Protein AF-A0A286IK69-F1 (afdb_monomer_lite)

Sequence (504 aa):
MKKLIFFGAFVIASMLSTHINAQSQYECRDILTNAFGDYSTKKPVNLTRLGTSPQFGEILDFSSEGAYKHLKKVYSGNSRRSRVEMDRLLKLLGYSGFKDPSFTASKIVPEVLPKGTLGWMGAYTRNHQYRWSVLAREFRTFKILAKDGPCYLYIMRKCGNALYIPQKPGEFDCPPCPDCPRPSSFIANRDPYCPACEVCPPPCKVTTINISGEGKIASGDMIQKSSEMPLIAMYGGEKVCIGTYSVPVKATYEYTATGSAKYSQTIDVCDNGAGVLPNMDIKLPVNLGFNVSESQMSVGESGAMILNVANAKRFKRLKKQYGSCPADMTTTTEMQELVAAQSDEMSTSTTAPAGASGGGDGECKKQTLMFNGSKTVNDVNTKTFTNNVSVIGVYKKMGKLVVGESADKYLCLGTYSVPGKASMVYNLKGQSTLSQVLEICDKTGNATPERNIDIPVDLNLDIDNQKMTVGDGGKVYIPLTMKQYKSLGKKFSRCCSDGSKGCF

Secondary structure (DSSP, 8-state):
------------------------HHHHHHHHHHHH-SPP-SPPEEES---SS-SS------SHHHHHHHHHHHHHH-GGGHHHHHHHHHHHTT-SSTT-TT-SGGGEEEEEEPTT-EEEEE-GGGTT-EEEEEESS-EEEEEEE-SSSS-EEEEETTT--EEE-PPPTT---PPPPP----STT-SSSS-TT-TTS--PPPPEEEEEEEEEEEEEEEEEEEEEEEEEEEEEEEETTEEEEEEEEEEEEEEEEEEEEEEEEEEEEEEEEE--SS-PPPPEEEE---EEEEEEEEEEEEESBTTBEEEE---HHHHHHHHHHSPPPPTT-----PPPPP-PPP---------PPP---------EEEEEEEEEEEEEEEEEEEEEEEEEEEEEEEEE--SPPPTT--SEEEEEEEEEEEEEEEEEEEEEEEEEEEEEEEEEEPTT------EEEEPPEEEEEE----EEEESTTSEEEEE--HHHHHHHTTTSEEE-TTS-S---

Radius of gyration: 52.63 Å; chains: 1; bounding box: 126×45×137 Å

pLDDT: mean 77.56, std 18.9, range [27.62, 96.5]

Structure (mmCIF, N/CA/C/O backbone):
data_AF-A0A286IK69-F1
#
_entry.id   AF-A0A286IK69-F1
#
loop_
_atom_site.group_PDB
_atom_site.id
_atom_site.type_symbol
_atom_site.label_atom_id
_atom_site.label_alt_id
_atom_site.label_comp_id
_atom_site.label_asym_id
_atom_site.label_entity_id
_atom_site.label_seq_id
_atom_site.pdbx_PDB_ins_code
_atom_site.Cartn_x
_atom_site.Cartn_y
_atom_site.Cartn_z
_atom_site.occupancy
_atom_site.B_iso_or_equiv
_atom_site.auth_seq_id
_atom_site.auth_comp_id
_atom_site.auth_asym_id
_atom_site.auth_atom_id
_atom_site.pdbx_PDB_model_num
ATOM 1 N N . MET A 1 1 ? 83.064 -8.385 2.325 1.00 38.00 1 MET A N 1
ATOM 2 C CA . MET A 1 1 ? 82.775 -8.914 0.974 1.00 38.00 1 MET A CA 1
ATOM 3 C C . MET A 1 1 ? 81.273 -8.867 0.732 1.00 38.00 1 MET A C 1
ATOM 5 O O . MET A 1 1 ? 80.536 -9.299 1.599 1.00 38.00 1 MET A O 1
ATOM 9 N N . LYS A 1 2 ? 80.892 -8.346 -0.442 1.00 38.00 2 LYS A N 1
ATOM 10 C CA . LYS A 1 2 ? 79.632 -8.508 -1.201 1.00 38.00 2 LYS A CA 1
ATOM 11 C C . LYS A 1 2 ? 78.289 -8.039 -0.599 1.00 38.00 2 LYS A C 1
ATOM 13 O O . LYS A 1 2 ? 77.681 -8.677 0.246 1.00 38.00 2 LYS A O 1
ATOM 18 N N . LYS A 1 3 ? 77.830 -6.929 -1.196 1.00 40.94 3 LYS A N 1
ATOM 19 C CA . LYS A 1 3 ? 76.459 -6.406 -1.299 1.00 40.94 3 LYS A CA 1
ATOM 20 C C . LYS A 1 3 ? 75.525 -7.400 -2.008 1.00 40.94 3 LYS A C 1
ATOM 22 O O . LYS A 1 3 ? 75.974 -8.065 -2.940 1.00 40.94 3 LYS A O 1
ATOM 27 N N . LEU A 1 4 ? 74.225 -7.344 -1.714 1.00 37.97 4 LEU A N 1
ATOM 28 C CA . LEU A 1 4 ? 73.190 -7.600 -2.719 1.00 37.97 4 LEU A CA 1
ATOM 29 C C . LEU A 1 4 ? 71.987 -6.675 -2.489 1.00 37.97 4 LEU A C 1
ATOM 31 O O . LEU A 1 4 ? 71.356 -6.685 -1.438 1.00 37.97 4 LEU A O 1
ATOM 35 N N . ILE A 1 5 ? 71.753 -5.838 -3.495 1.00 40.59 5 ILE A N 1
ATOM 36 C CA . ILE A 1 5 ? 70.668 -4.872 -3.656 1.00 40.59 5 ILE A CA 1
ATOM 37 C C . ILE A 1 5 ? 69.726 -5.506 -4.681 1.00 40.59 5 ILE A C 1
ATOM 39 O O . ILE A 1 5 ? 70.183 -5.849 -5.771 1.00 40.59 5 ILE A O 1
ATOM 43 N N . PHE A 1 6 ? 68.444 -5.670 -4.357 1.00 35.06 6 PHE A N 1
ATOM 44 C CA . PHE A 1 6 ? 67.426 -6.069 -5.331 1.00 35.06 6 PHE A CA 1
ATOM 45 C C . PHE A 1 6 ? 66.781 -4.813 -5.932 1.00 35.06 6 PHE A C 1
ATOM 47 O O . PHE A 1 6 ? 66.072 -4.076 -5.252 1.00 35.06 6 PHE A O 1
ATOM 54 N N . PHE A 1 7 ? 67.066 -4.574 -7.213 1.00 36.06 7 PHE A N 1
ATOM 55 C CA . PHE A 1 7 ? 66.366 -3.627 -8.080 1.00 36.06 7 PHE A CA 1
ATOM 56 C C . PHE A 1 7 ? 65.106 -4.310 -8.634 1.00 36.06 7 PHE A C 1
ATOM 58 O O . PHE A 1 7 ? 65.213 -5.296 -9.361 1.00 36.06 7 PHE A O 1
ATOM 65 N N . GLY A 1 8 ? 63.924 -3.783 -8.315 1.00 33.25 8 GLY A N 1
ATOM 66 C CA . GLY A 1 8 ? 62.674 -4.108 -9.004 1.00 33.25 8 GLY A CA 1
ATOM 67 C C . GLY A 1 8 ? 62.392 -3.055 -10.072 1.00 33.25 8 GLY A C 1
ATOM 68 O O . GLY A 1 8 ? 62.112 -1.906 -9.743 1.00 33.25 8 GLY A O 1
ATOM 69 N N . ALA A 1 9 ? 62.516 -3.435 -11.343 1.00 36.69 9 ALA A N 1
ATOM 70 C CA . ALA A 1 9 ? 62.254 -2.580 -12.493 1.00 36.69 9 ALA A CA 1
ATOM 71 C C . ALA A 1 9 ? 60.741 -2.401 -12.711 1.00 36.69 9 ALA A C 1
ATOM 73 O O . ALA A 1 9 ? 60.012 -3.373 -12.901 1.00 36.69 9 ALA A O 1
ATOM 74 N N . PHE A 1 10 ? 60.282 -1.149 -12.703 1.00 34.00 10 PHE A N 1
ATOM 75 C CA . PHE A 1 10 ? 58.918 -0.756 -13.050 1.00 34.00 10 PHE A CA 1
ATOM 76 C C . PHE A 1 10 ? 58.849 -0.546 -14.572 1.00 34.00 10 PHE A C 1
ATOM 78 O O . PHE A 1 10 ? 59.404 0.417 -15.101 1.00 34.00 10 PHE A O 1
ATOM 85 N N . VAL A 1 11 ? 58.222 -1.479 -15.290 1.00 36.75 11 VAL A N 1
ATOM 86 C CA . VAL A 1 11 ? 57.976 -1.376 -16.736 1.00 36.75 11 VAL A CA 1
ATOM 87 C C . VAL A 1 11 ? 56.723 -0.527 -16.945 1.00 36.75 11 VAL A C 1
ATOM 89 O O . VAL A 1 11 ? 55.605 -0.991 -16.736 1.00 36.75 11 VAL A O 1
ATOM 92 N N . ILE A 1 12 ? 56.910 0.731 -17.346 1.00 38.44 12 ILE A N 1
ATOM 93 C CA . ILE A 1 12 ? 55.830 1.601 -17.820 1.00 38.44 12 ILE A CA 1
ATOM 94 C C . ILE A 1 12 ? 55.504 1.175 -19.254 1.00 38.44 12 ILE A C 1
ATOM 96 O O . ILE A 1 12 ? 56.237 1.487 -20.190 1.00 38.44 12 ILE A O 1
ATOM 100 N N . ALA A 1 13 ? 54.410 0.432 -19.418 1.00 35.69 13 ALA A N 1
ATOM 101 C CA . ALA A 1 13 ? 53.803 0.175 -20.715 1.00 35.69 13 ALA A CA 1
ATOM 102 C C . ALA A 1 13 ? 53.101 1.455 -21.195 1.00 35.69 13 ALA A C 1
ATOM 104 O O . ALA A 1 13 ? 51.991 1.778 -20.774 1.00 35.69 13 ALA A O 1
ATOM 105 N N . SER A 1 14 ? 53.769 2.209 -22.062 1.00 34.22 14 SER A N 1
ATOM 106 C CA . SER A 1 14 ? 53.184 3.306 -22.825 1.00 34.22 14 SER A CA 1
ATOM 107 C C . SER A 1 14 ? 52.191 2.740 -23.845 1.00 34.22 14 SER A C 1
ATOM 109 O O . SER A 1 14 ? 52.575 2.179 -24.870 1.00 34.22 14 SER A O 1
ATOM 111 N N . MET A 1 15 ? 50.894 2.888 -23.567 1.00 32.28 15 MET A N 1
ATOM 112 C CA . MET A 1 15 ? 49.847 2.684 -24.566 1.00 32.28 15 MET A CA 1
ATOM 113 C C . MET A 1 15 ? 49.949 3.784 -25.628 1.00 32.28 15 MET A C 1
ATOM 115 O O . MET A 1 15 ? 49.552 4.926 -25.405 1.00 32.28 15 MET A O 1
ATOM 119 N N . LEU A 1 16 ? 50.506 3.436 -26.789 1.00 31.38 16 LEU A N 1
ATOM 120 C CA . LEU A 1 16 ? 50.340 4.202 -28.019 1.00 31.38 16 LEU A CA 1
ATOM 121 C C . LEU A 1 16 ? 48.905 3.987 -28.517 1.00 31.38 16 LEU A C 1
ATOM 123 O O . LEU A 1 16 ? 48.598 2.986 -29.166 1.00 31.38 16 LEU A O 1
ATOM 127 N N . SER A 1 17 ? 48.024 4.935 -28.215 1.00 31.34 17 SER A N 1
ATOM 128 C CA . SER A 1 17 ? 46.723 5.060 -28.869 1.00 31.34 17 SER A CA 1
ATOM 129 C C . SER A 1 17 ? 46.958 5.415 -30.337 1.00 31.34 17 SER A C 1
ATOM 131 O O . SER A 1 17 ? 47.197 6.571 -30.684 1.00 31.34 17 SER A O 1
ATOM 133 N N . THR A 1 18 ? 46.935 4.419 -31.221 1.00 31.09 18 THR A N 1
ATOM 134 C CA . THR A 1 18 ? 46.844 4.680 -32.658 1.00 31.09 18 THR A CA 1
ATOM 135 C C . THR A 1 18 ? 45.402 5.073 -32.959 1.00 31.09 18 THR A C 1
ATOM 137 O O . THR A 1 18 ? 44.501 4.240 -32.997 1.00 31.09 18 THR A O 1
ATOM 140 N N . HIS A 1 19 ? 45.168 6.374 -33.130 1.00 28.72 19 HIS A N 1
ATOM 141 C CA . HIS A 1 19 ? 43.939 6.868 -33.736 1.00 28.72 19 HIS A CA 1
ATOM 142 C C . HIS A 1 19 ? 43.904 6.381 -35.188 1.00 28.72 19 HIS A C 1
ATOM 144 O O . HIS A 1 19 ? 44.560 6.942 -36.065 1.00 28.72 19 HIS A O 1
ATOM 150 N N . ILE A 1 20 ? 43.168 5.300 -35.438 1.00 31.45 20 ILE A N 1
ATOM 151 C CA . ILE A 1 20 ? 42.750 4.926 -36.785 1.00 31.45 20 ILE A CA 1
ATOM 152 C C . ILE A 1 20 ? 41.642 5.913 -37.153 1.00 31.45 20 ILE A C 1
ATOM 154 O O . ILE A 1 20 ? 40.482 5.714 -36.804 1.00 31.45 20 ILE A O 1
ATOM 158 N N . ASN A 1 21 ? 42.005 7.015 -37.810 1.00 35.38 21 ASN A N 1
ATOM 159 C CA . ASN A 1 21 ? 41.025 7.863 -38.480 1.00 35.38 21 ASN A CA 1
ATOM 160 C C . ASN A 1 21 ? 40.497 7.078 -39.682 1.00 35.38 21 ASN A C 1
ATOM 162 O O . ASN A 1 21 ? 41.103 7.089 -40.752 1.00 35.38 21 ASN A O 1
ATOM 166 N N . ALA A 1 22 ? 39.389 6.365 -39.494 1.00 36.19 22 ALA A N 1
ATOM 167 C CA . ALA A 1 22 ? 38.576 5.917 -40.610 1.00 36.19 22 ALA A CA 1
ATOM 168 C C . ALA A 1 22 ? 38.042 7.179 -41.301 1.00 36.19 22 ALA A C 1
ATOM 170 O O . ALA A 1 22 ? 37.207 7.885 -40.735 1.00 36.19 22 ALA A O 1
ATOM 171 N N . GLN A 1 23 ? 38.571 7.511 -42.481 1.00 41.53 23 GLN A N 1
ATOM 172 C CA . GLN A 1 23 ? 38.013 8.605 -43.270 1.00 41.53 23 GLN A CA 1
ATOM 173 C C . GLN A 1 23 ? 36.571 8.257 -43.628 1.00 41.53 23 GLN A C 1
ATOM 175 O O . GLN A 1 23 ? 36.289 7.174 -44.148 1.00 41.53 23 GLN A O 1
ATOM 180 N N . SER A 1 24 ? 35.652 9.171 -43.325 1.00 45.06 24 SER A N 1
ATOM 181 C CA . SER A 1 24 ? 34.259 9.009 -43.719 1.00 45.06 24 SER A CA 1
ATOM 182 C C . SER A 1 24 ? 34.148 8.999 -45.250 1.00 45.06 24 SER A C 1
ATOM 184 O O . SER A 1 24 ? 34.932 9.635 -45.959 1.00 45.06 24 SER A O 1
ATOM 186 N N . GLN A 1 25 ? 33.153 8.280 -45.774 1.00 44.88 25 GLN A N 1
ATOM 187 C CA . GLN A 1 25 ? 32.855 8.164 -47.209 1.00 44.88 25 GLN A CA 1
ATOM 188 C C . GLN A 1 25 ? 32.749 9.523 -47.936 1.00 44.88 25 GLN A C 1
ATOM 190 O O . GLN A 1 25 ? 33.002 9.597 -49.141 1.00 44.88 25 GLN A O 1
ATOM 195 N N . TYR A 1 26 ? 32.404 10.590 -47.213 1.00 51.28 26 TYR A N 1
ATOM 196 C CA . TYR A 1 26 ? 32.211 11.936 -47.750 1.00 51.28 26 TYR A CA 1
ATOM 197 C C . TYR A 1 26 ? 33.529 12.698 -47.957 1.00 51.28 26 TYR A C 1
ATOM 199 O O . TYR A 1 26 ? 33.677 13.398 -48.957 1.00 51.28 26 TYR A O 1
ATOM 207 N N . GLU A 1 27 ? 34.545 12.472 -47.115 1.00 63.06 27 GLU A N 1
ATOM 208 C CA . GLU A 1 27 ? 35.828 13.180 -47.228 1.00 63.06 27 GLU A CA 1
ATOM 209 C C . GLU A 1 27 ? 36.588 12.836 -48.516 1.00 63.06 27 GLU A C 1
ATOM 211 O O . GLU A 1 27 ? 37.087 13.724 -49.207 1.00 63.06 27 GLU A O 1
ATOM 216 N N . CYS A 1 28 ? 36.678 11.552 -48.880 1.00 70.75 28 CYS A N 1
ATOM 217 C CA . CYS A 1 28 ? 37.471 11.146 -50.046 1.00 70.75 28 CYS A CA 1
ATOM 218 C C . CYS A 1 28 ? 36.836 11.613 -51.370 1.00 70.75 28 CYS A C 1
ATOM 220 O O . CYS A 1 28 ? 37.543 11.989 -52.310 1.00 70.75 28 CYS A O 1
ATOM 222 N N . ARG A 1 29 ? 35.505 11.687 -51.443 1.00 74.69 29 ARG A N 1
ATOM 223 C CA . ARG A 1 29 ? 34.808 12.198 -52.627 1.00 74.69 29 ARG A CA 1
ATOM 224 C C . ARG A 1 29 ? 35.002 13.701 -52.810 1.00 74.69 29 ARG A C 1
ATOM 226 O O . ARG A 1 29 ? 35.243 14.138 -53.939 1.00 74.69 29 ARG A O 1
ATOM 233 N N . ASP A 1 30 ? 34.914 14.481 -51.739 1.00 78.69 30 ASP A N 1
ATOM 234 C CA . ASP A 1 30 ? 35.149 15.925 -51.802 1.00 78.69 30 ASP A CA 1
ATOM 235 C C . ASP A 1 30 ? 36.598 16.216 -52.200 1.00 78.69 30 ASP A C 1
ATOM 237 O O . ASP A 1 30 ? 36.852 17.087 -53.030 1.00 78.69 30 ASP A O 1
ATOM 241 N N . ILE A 1 31 ? 37.556 15.418 -51.715 1.00 82.88 31 ILE A N 1
ATOM 242 C CA . ILE A 1 31 ? 38.964 15.489 -52.134 1.00 82.88 31 ILE A CA 1
ATOM 243 C C . ILE A 1 31 ? 39.114 15.257 -53.646 1.00 82.88 31 ILE A C 1
ATOM 245 O O . ILE A 1 31 ? 39.796 16.036 -54.318 1.00 82.88 31 ILE A O 1
ATOM 249 N N . LEU A 1 32 ? 38.476 14.223 -54.207 1.00 86.69 32 LEU A N 1
ATOM 250 C CA . LEU A 1 32 ? 38.517 13.963 -55.652 1.00 86.69 32 LEU A CA 1
ATOM 251 C C . LEU A 1 32 ? 37.836 15.092 -56.438 1.00 86.69 32 LEU A C 1
ATOM 253 O O . LEU A 1 32 ? 38.396 15.611 -57.403 1.00 86.69 32 LEU A O 1
ATOM 257 N N . THR A 1 33 ? 36.662 15.531 -55.999 1.00 84.56 33 THR A N 1
ATOM 258 C CA . THR A 1 33 ? 35.911 16.606 -56.659 1.00 84.56 33 THR A CA 1
ATOM 259 C C . THR A 1 33 ? 36.691 17.922 -56.655 1.00 84.56 33 THR A C 1
ATOM 261 O O . THR A 1 33 ? 36.826 18.549 -57.702 1.00 84.56 33 THR A O 1
ATOM 264 N N . ASN A 1 34 ? 37.341 18.273 -55.545 1.00 85.44 34 ASN A N 1
ATOM 265 C CA . ASN A 1 34 ? 38.239 19.427 -55.456 1.00 85.44 34 ASN A CA 1
ATOM 266 C C . ASN A 1 34 ? 39.481 19.286 -56.354 1.00 85.44 34 ASN A C 1
ATOM 268 O O . ASN A 1 34 ? 39.988 20.275 -56.883 1.00 85.44 34 ASN A O 1
ATOM 272 N N . ALA A 1 35 ? 39.992 18.067 -56.539 1.00 85.88 35 ALA A N 1
ATOM 273 C CA . ALA A 1 35 ? 41.206 17.825 -5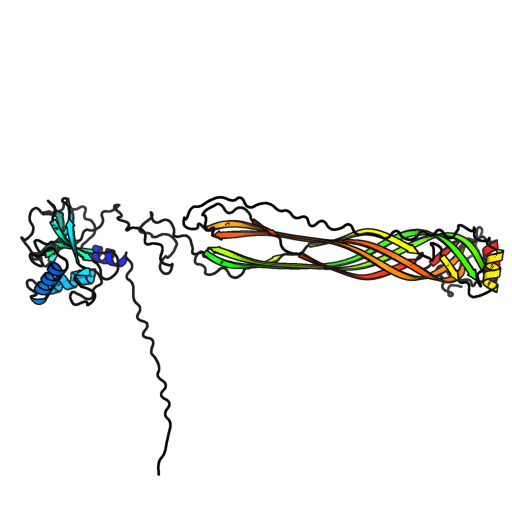7.314 1.00 85.88 35 ALA A CA 1
ATOM 274 C C . ALA A 1 35 ? 40.991 17.801 -58.836 1.00 85.88 35 ALA A C 1
ATOM 276 O O . ALA A 1 35 ? 41.896 18.199 -59.578 1.00 85.88 35 ALA A O 1
ATOM 277 N N . PHE A 1 36 ? 39.841 17.307 -59.301 1.00 88.31 36 PHE A N 1
ATOM 278 C CA . PHE A 1 36 ? 39.528 17.139 -60.727 1.00 88.31 36 PHE A CA 1
ATOM 279 C C . PHE A 1 36 ? 38.495 18.147 -61.247 1.00 88.31 36 PHE A C 1
ATOM 281 O O . PHE A 1 36 ? 38.565 18.531 -62.415 1.00 88.31 36 PHE A O 1
ATOM 288 N N . GLY A 1 37 ? 37.576 18.586 -60.388 1.00 84.19 37 GLY A N 1
ATOM 289 C CA . GLY A 1 37 ? 36.450 19.463 -60.692 1.00 84.19 37 GLY A CA 1
ATOM 290 C C . GLY A 1 37 ? 35.090 18.771 -60.545 1.00 84.19 37 GLY A C 1
ATOM 291 O O . GLY A 1 37 ? 34.964 17.551 -60.688 1.00 84.19 37 GLY A O 1
ATOM 292 N N . ASP A 1 38 ? 34.058 19.584 -60.328 1.00 85.50 38 ASP A N 1
ATOM 293 C CA . ASP A 1 38 ? 32.654 19.166 -60.326 1.00 85.50 38 ASP A CA 1
ATOM 294 C C . ASP A 1 38 ? 32.179 18.658 -61.694 1.00 85.50 38 ASP A C 1
ATOM 296 O O . ASP A 1 38 ? 32.859 18.778 -62.723 1.00 85.50 38 ASP A O 1
ATOM 300 N N . TYR A 1 39 ? 30.959 18.119 -61.720 1.00 85.81 39 TYR A N 1
ATOM 301 C CA . TYR A 1 39 ? 30.253 17.829 -62.962 1.00 85.81 39 TYR A CA 1
ATOM 302 C C . TYR A 1 39 ? 30.117 19.100 -63.809 1.00 85.81 39 TYR A C 1
ATOM 304 O O . TYR A 1 39 ? 29.510 20.090 -63.398 1.00 85.81 39 TYR A O 1
ATOM 312 N N . SER A 1 40 ? 30.687 19.085 -65.017 1.00 85.12 40 SER A N 1
ATOM 313 C CA . SER A 1 40 ? 30.744 20.280 -65.856 1.00 85.12 40 SER A CA 1
ATOM 314 C C . SER A 1 40 ? 29.568 20.366 -66.825 1.00 85.12 40 SER A C 1
ATOM 316 O O . SER A 1 40 ? 29.267 19.425 -67.556 1.00 85.12 40 SER A O 1
ATOM 318 N N . THR A 1 41 ? 28.967 21.552 -66.922 1.00 83.31 41 THR A N 1
ATOM 319 C CA . THR A 1 41 ? 27.988 21.896 -67.968 1.00 83.31 41 THR A CA 1
ATOM 320 C C . THR A 1 41 ? 28.644 22.286 -69.297 1.00 83.31 41 THR A C 1
ATOM 322 O O . THR A 1 41 ? 27.957 22.504 -70.295 1.00 83.31 41 THR A O 1
ATOM 325 N N . LYS A 1 42 ? 29.981 22.374 -69.348 1.00 86.69 42 LYS A N 1
ATOM 326 C CA . LYS A 1 42 ? 30.721 22.690 -70.577 1.00 86.69 42 LYS A CA 1
ATOM 327 C C . LYS A 1 42 ? 30.586 21.552 -71.590 1.00 86.69 42 LYS A C 1
ATOM 329 O O . LYS A 1 42 ? 30.526 20.382 -71.221 1.00 86.69 42 LYS A O 1
ATOM 334 N N . LYS A 1 43 ? 30.621 21.887 -72.885 1.00 89.56 43 LYS A N 1
ATOM 335 C CA . LYS A 1 43 ? 30.606 20.889 -73.966 1.00 89.56 43 LYS A CA 1
ATOM 336 C C . LYS A 1 43 ? 31.803 19.928 -73.809 1.00 89.56 43 LYS A C 1
ATOM 338 O O . LYS A 1 43 ? 32.944 20.394 -73.893 1.00 89.56 43 LYS A O 1
ATOM 343 N N . PRO A 1 44 ? 31.578 18.620 -73.582 1.00 91.88 44 PRO A N 1
ATOM 344 C CA . PRO A 1 44 ? 32.658 17.664 -73.368 1.00 91.88 44 PRO A CA 1
ATOM 345 C C . PRO A 1 44 ? 33.445 17.419 -74.656 1.00 91.88 44 PRO A C 1
ATOM 347 O O . PRO A 1 44 ? 32.904 17.454 -75.766 1.00 91.88 44 PRO A O 1
ATOM 350 N N . VAL A 1 45 ? 34.735 17.121 -74.510 1.00 89.75 45 VAL A N 1
ATOM 351 C CA . VAL A 1 45 ? 35.564 16.659 -75.626 1.00 89.75 45 VAL A CA 1
ATOM 352 C C . VAL A 1 45 ? 35.177 15.224 -75.974 1.00 89.75 45 VAL A C 1
ATOM 354 O O . VAL A 1 45 ? 35.245 14.334 -75.130 1.00 89.75 45 VAL A O 1
ATOM 357 N N . ASN A 1 46 ? 34.786 14.989 -77.225 1.00 89.69 46 ASN A N 1
ATOM 358 C CA . ASN A 1 46 ? 34.407 13.658 -77.686 1.00 89.69 46 ASN A CA 1
ATOM 359 C C . ASN A 1 46 ? 35.648 12.787 -77.943 1.00 89.69 46 ASN A C 1
ATOM 361 O O . ASN A 1 46 ? 36.457 13.090 -78.824 1.00 89.69 46 ASN A O 1
ATOM 365 N N . LEU A 1 47 ? 35.806 11.709 -77.173 1.00 86.94 47 LEU A N 1
ATOM 366 C CA . LEU A 1 47 ? 36.950 10.804 -77.254 1.00 86.94 47 LEU A CA 1
ATOM 367 C C . LEU A 1 47 ? 36.614 9.578 -78.108 1.00 86.94 47 LEU A C 1
ATOM 369 O O . LEU A 1 47 ? 36.130 8.560 -77.613 1.00 86.94 47 LEU A O 1
ATOM 373 N N . THR A 1 48 ? 36.923 9.661 -79.404 1.00 82.56 48 THR A N 1
ATOM 374 C CA . THR A 1 48 ? 36.763 8.555 -80.369 1.00 82.56 48 THR A CA 1
ATOM 375 C C . THR A 1 48 ? 37.940 7.574 -80.359 1.00 82.56 48 THR A C 1
ATOM 377 O O . THR A 1 48 ? 37.775 6.391 -80.666 1.00 82.56 48 THR A O 1
ATOM 380 N N . ARG A 1 49 ? 39.133 8.034 -79.953 1.00 80.69 49 ARG A N 1
ATOM 381 C CA . ARG A 1 49 ? 40.364 7.236 -79.859 1.00 80.69 49 ARG A CA 1
ATOM 382 C C . ARG A 1 49 ? 41.146 7.573 -78.587 1.00 80.69 49 ARG A C 1
ATOM 384 O O . ARG A 1 49 ? 41.332 8.741 -78.264 1.00 80.69 49 ARG A O 1
ATOM 391 N N . LEU A 1 50 ? 41.664 6.545 -77.914 1.00 83.62 50 LEU A N 1
ATOM 392 C CA . LEU A 1 50 ? 42.611 6.671 -76.799 1.00 83.62 50 LEU A CA 1
ATOM 393 C C . LEU A 1 50 ? 44.047 6.398 -77.278 1.00 83.62 50 LEU A C 1
ATOM 395 O O . LEU A 1 50 ? 44.242 5.780 -78.321 1.00 83.62 50 LEU A O 1
ATOM 399 N N . GLY A 1 51 ? 45.051 6.849 -76.522 1.00 75.56 51 GLY A N 1
ATOM 400 C CA . GLY A 1 51 ? 46.467 6.534 -76.788 1.00 75.56 51 GLY A CA 1
ATOM 401 C C . GLY A 1 51 ? 47.288 7.639 -77.457 1.00 75.56 51 GLY A C 1
ATOM 402 O O . GLY A 1 51 ? 48.500 7.506 -77.553 1.00 75.56 51 GLY A O 1
ATOM 403 N N . THR A 1 52 ? 46.677 8.764 -77.846 1.00 78.56 52 THR A N 1
ATOM 404 C CA . THR A 1 52 ? 47.411 9.914 -78.419 1.00 78.56 52 THR A CA 1
ATOM 405 C C . THR A 1 52 ? 48.294 10.628 -77.380 1.00 78.56 52 THR A C 1
ATOM 407 O O . THR A 1 52 ? 49.278 11.267 -77.732 1.00 78.56 52 THR A O 1
ATOM 410 N N . SER A 1 53 ? 47.955 10.527 -76.091 1.00 83.88 53 SER A N 1
ATOM 411 C CA . SER A 1 53 ? 48.689 11.168 -74.992 1.00 83.88 53 SER A CA 1
ATOM 412 C C . SER A 1 53 ? 48.626 10.314 -73.716 1.00 83.88 53 SER A C 1
ATOM 414 O O . SER A 1 53 ? 47.854 10.628 -72.804 1.00 83.88 53 SER A O 1
ATOM 416 N N . PRO A 1 54 ? 49.357 9.181 -73.676 1.00 87.25 54 PRO A N 1
ATOM 417 C CA . PRO A 1 54 ? 49.244 8.216 -72.590 1.00 87.25 54 PRO A CA 1
ATOM 418 C C . PRO A 1 54 ? 50.010 8.661 -71.333 1.00 87.25 54 PRO A C 1
ATOM 420 O O . PRO A 1 54 ? 51.196 8.994 -71.427 1.00 87.25 54 PRO A O 1
ATOM 423 N N . GLN A 1 55 ? 49.342 8.635 -70.171 1.00 86.75 55 GLN A N 1
ATOM 424 C CA . GLN A 1 55 ? 49.918 8.950 -68.854 1.00 86.75 55 GLN A CA 1
ATOM 425 C C . GLN A 1 55 ? 50.708 7.764 -68.286 1.00 86.75 55 GLN A C 1
ATOM 427 O O . GLN A 1 55 ? 51.863 7.942 -67.900 1.00 86.75 55 GLN A O 1
ATOM 432 N N . PHE A 1 56 ? 50.129 6.557 -68.305 1.00 91.50 56 PHE A N 1
ATOM 433 C CA . PHE A 1 56 ? 50.781 5.332 -67.812 1.00 91.50 56 PHE A CA 1
ATOM 434 C C . PHE A 1 56 ? 50.995 4.261 -68.897 1.00 91.50 56 PHE A C 1
ATOM 436 O O . PHE A 1 56 ? 51.469 3.166 -68.605 1.00 91.50 56 PHE A O 1
ATOM 443 N N . GLY A 1 57 ? 50.707 4.573 -70.164 1.00 90.00 57 GLY A N 1
ATOM 444 C CA . GLY A 1 57 ? 50.906 3.641 -71.280 1.00 90.00 57 GLY A CA 1
ATOM 445 C C . GLY A 1 57 ? 49.820 2.568 -71.375 1.00 90.00 57 GLY A C 1
ATOM 446 O O . GLY A 1 57 ? 48.916 2.503 -70.548 1.00 90.00 57 GLY A O 1
ATOM 447 N N . GLU A 1 58 ? 49.881 1.744 -72.421 1.00 93.06 58 GLU A N 1
ATOM 448 C CA . GLU A 1 58 ? 48.919 0.655 -72.611 1.00 93.06 58 GLU A CA 1
ATOM 449 C C . GLU A 1 58 ? 49.177 -0.492 -71.629 1.00 93.06 58 GLU A C 1
ATOM 451 O O . GLU A 1 58 ? 50.294 -0.999 -71.529 1.00 93.06 58 GLU A O 1
ATOM 456 N N . ILE A 1 59 ? 48.118 -0.920 -70.945 1.00 93.25 59 ILE A N 1
ATOM 457 C CA . ILE A 1 59 ? 48.103 -2.076 -70.054 1.00 93.25 59 ILE A CA 1
ATOM 458 C C . ILE A 1 59 ? 47.597 -3.275 -70.868 1.00 93.25 59 ILE A C 1
ATOM 460 O O . ILE A 1 59 ? 46.425 -3.347 -71.257 1.00 93.25 59 ILE A O 1
ATOM 464 N N . LEU A 1 60 ? 48.498 -4.207 -71.182 1.00 91.06 60 LEU A N 1
ATOM 465 C CA . LEU A 1 60 ? 48.188 -5.329 -72.074 1.00 91.06 60 LEU A CA 1
ATOM 466 C C . LEU A 1 60 ? 47.264 -6.357 -71.418 1.00 91.06 60 LEU A C 1
ATOM 468 O O . LEU A 1 60 ? 46.303 -6.791 -72.053 1.00 91.06 60 LEU A O 1
ATOM 472 N N . ASP A 1 61 ? 47.525 -6.701 -70.161 1.00 91.19 61 ASP A N 1
ATOM 473 C CA . ASP A 1 61 ? 46.760 -7.689 -69.405 1.00 91.19 61 ASP A CA 1
ATOM 474 C C . ASP A 1 61 ? 45.554 -7.040 -68.709 1.00 91.19 61 ASP A C 1
ATOM 476 O O . ASP A 1 61 ? 45.696 -6.032 -68.020 1.00 91.19 61 ASP A O 1
ATOM 480 N N . PHE A 1 62 ? 44.358 -7.593 -68.915 1.00 92.06 62 PHE A N 1
ATOM 481 C CA . PHE A 1 62 ? 43.107 -7.079 -68.346 1.00 92.06 62 PHE A CA 1
ATOM 482 C C . PHE A 1 62 ? 42.732 -7.824 -67.066 1.00 92.06 62 PHE A C 1
ATOM 484 O O . PHE A 1 62 ? 41.626 -8.335 -66.932 1.00 92.06 62 PHE A O 1
ATOM 491 N N . SER A 1 63 ? 43.686 -7.877 -66.145 1.00 94.06 63 SER A N 1
ATOM 492 C CA . SER A 1 63 ? 43.565 -8.453 -64.810 1.00 94.06 63 SER A CA 1
ATOM 493 C C . SER A 1 63 ? 44.062 -7.444 -63.771 1.00 94.06 63 SER A C 1
ATOM 495 O O . SER A 1 63 ? 44.819 -6.518 -64.094 1.00 94.06 63 SER A O 1
ATOM 497 N N . SER A 1 64 ? 43.643 -7.612 -62.520 1.00 92.62 64 SER A N 1
ATOM 498 C CA . SER A 1 64 ? 44.090 -6.792 -61.391 1.00 92.62 64 SER A CA 1
ATOM 499 C C . SER A 1 64 ? 45.607 -6.875 -61.192 1.00 92.62 64 SER A C 1
ATOM 501 O O . SER A 1 64 ? 46.291 -5.855 -61.065 1.00 92.62 64 SER A O 1
ATOM 503 N N . GLU A 1 65 ? 46.159 -8.087 -61.242 1.00 94.25 65 GLU A N 1
ATOM 504 C CA . GLU A 1 65 ? 47.585 -8.379 -61.091 1.00 94.25 65 GLU A CA 1
ATOM 505 C C . GLU A 1 65 ? 48.402 -7.815 -62.255 1.00 94.25 65 GLU A C 1
ATOM 507 O O . GLU A 1 65 ? 49.459 -7.209 -62.045 1.00 94.25 65 GLU A O 1
ATOM 512 N N . GLY A 1 66 ? 47.904 -7.978 -63.482 1.00 92.62 66 GLY A N 1
ATOM 513 C CA . GLY A 1 66 ? 48.521 -7.455 -64.694 1.00 92.62 66 GLY A CA 1
ATOM 514 C C . GLY A 1 66 ? 48.605 -5.932 -64.678 1.00 92.62 66 GLY A C 1
ATOM 515 O O . GLY A 1 66 ? 49.671 -5.362 -64.941 1.00 92.62 66 GLY A O 1
ATOM 516 N N . ALA A 1 67 ? 47.517 -5.269 -64.283 1.00 95.12 67 ALA A N 1
ATOM 517 C CA . ALA A 1 67 ? 47.480 -3.825 -64.099 1.00 95.12 67 ALA A CA 1
ATOM 518 C C . ALA A 1 67 ? 48.432 -3.361 -62.989 1.00 95.12 67 ALA A C 1
ATOM 520 O O . ALA A 1 67 ? 49.236 -2.457 -63.221 1.00 95.12 67 ALA A O 1
ATOM 521 N N . TYR A 1 68 ? 48.422 -4.006 -61.818 1.00 96.50 68 TYR A N 1
ATOM 522 C CA . TYR A 1 68 ? 49.324 -3.661 -60.714 1.00 96.50 68 TYR A CA 1
ATOM 523 C C . TYR A 1 68 ? 50.801 -3.805 -61.111 1.00 96.50 68 TYR A C 1
ATOM 525 O O . TYR A 1 68 ? 51.605 -2.894 -60.891 1.00 96.50 68 TYR A O 1
ATOM 533 N N . LYS A 1 69 ? 51.170 -4.915 -61.765 1.00 96.00 69 LYS A N 1
ATOM 534 C CA . LYS A 1 69 ? 52.533 -5.159 -62.261 1.00 96.00 69 LYS A CA 1
ATOM 535 C C . LYS A 1 69 ? 52.949 -4.121 -63.303 1.00 96.00 69 LYS A C 1
ATOM 537 O O . LYS A 1 69 ? 54.090 -3.649 -63.270 1.00 96.00 69 LYS A O 1
ATOM 542 N N . HIS A 1 70 ? 52.042 -3.746 -64.205 1.00 95.44 70 HIS A N 1
ATOM 543 C CA . HIS A 1 70 ? 52.287 -2.695 -65.191 1.00 95.44 70 HIS A CA 1
ATOM 544 C C . HIS A 1 70 ? 52.522 -1.341 -64.523 1.00 95.44 70 HIS A C 1
ATOM 546 O O . HIS A 1 70 ? 53.546 -0.711 -64.782 1.00 95.44 70 HIS A O 1
ATOM 552 N N . LEU A 1 71 ? 51.638 -0.919 -63.616 1.00 94.88 71 LEU A N 1
ATOM 553 C CA . LEU A 1 71 ? 51.789 0.341 -62.885 1.00 94.88 71 LEU A CA 1
ATOM 554 C C . LEU A 1 71 ? 53.080 0.356 -62.060 1.00 94.88 71 LEU A C 1
ATOM 556 O O . LEU A 1 71 ? 53.802 1.347 -62.093 1.00 94.88 71 LEU A O 1
ATOM 560 N N . LYS A 1 72 ? 53.457 -0.767 -61.436 1.00 94.88 72 LYS A N 1
ATOM 561 C CA . LYS A 1 72 ? 54.735 -0.913 -60.720 1.00 94.88 72 LYS A CA 1
ATOM 562 C C . LYS A 1 72 ? 55.935 -0.727 -61.647 1.00 94.88 72 LYS A C 1
ATOM 564 O O . LYS A 1 72 ? 56.885 -0.033 -61.289 1.00 94.88 72 LYS A O 1
ATOM 569 N N . LYS A 1 73 ? 55.889 -1.295 -62.856 1.00 94.62 73 LYS A N 1
ATOM 570 C CA . LYS A 1 73 ? 56.928 -1.101 -63.880 1.00 94.62 73 LYS A CA 1
ATOM 571 C C . LYS A 1 73 ? 57.011 0.364 -64.320 1.00 94.62 73 LYS A C 1
ATOM 573 O O . LYS A 1 73 ? 58.112 0.908 -64.392 1.00 94.62 73 LYS A O 1
ATOM 578 N N . VAL A 1 74 ? 55.869 1.003 -64.577 1.00 92.94 74 VAL A N 1
ATOM 579 C CA . VAL A 1 74 ? 55.780 2.423 -64.962 1.00 92.94 74 VAL A CA 1
ATOM 580 C C . VAL A 1 74 ? 56.321 3.324 -63.851 1.00 92.94 74 VAL A C 1
ATOM 582 O O . VAL A 1 74 ? 57.143 4.197 -64.119 1.00 92.94 74 VAL A O 1
ATOM 585 N N . TYR A 1 75 ? 55.935 3.071 -62.603 1.00 93.31 75 TYR A N 1
ATOM 586 C CA . TYR A 1 75 ? 56.367 3.818 -61.425 1.00 93.31 75 TYR A CA 1
ATOM 587 C C . TYR A 1 75 ? 57.885 3.730 -61.192 1.00 93.31 75 TYR A C 1
ATOM 589 O O . TYR A 1 75 ? 58.552 4.741 -60.925 1.00 93.31 75 TYR A O 1
ATOM 597 N N . SER A 1 76 ? 58.453 2.528 -61.341 1.00 91.25 76 SER A N 1
ATOM 598 C CA . SER A 1 76 ? 59.901 2.306 -61.265 1.00 91.25 76 SER A CA 1
ATOM 599 C C . SER A 1 76 ? 60.638 3.010 -62.403 1.00 91.25 76 SER A C 1
ATOM 601 O O . SER A 1 76 ? 61.606 3.722 -62.139 1.00 91.25 76 SER A O 1
ATOM 603 N N . GLY A 1 77 ? 60.150 2.877 -63.642 1.00 90.12 77 GLY A N 1
ATOM 604 C CA . GLY A 1 77 ? 60.747 3.513 -64.819 1.00 90.12 77 GLY A CA 1
ATOM 605 C C . GLY A 1 77 ? 60.623 5.040 -64.835 1.00 90.12 77 GLY A C 1
ATOM 606 O O . GLY A 1 77 ? 61.475 5.709 -65.410 1.00 90.12 77 GLY A O 1
ATOM 607 N N . ASN A 1 78 ? 59.583 5.597 -64.201 1.00 85.88 78 ASN A N 1
ATOM 608 C CA . ASN A 1 78 ? 59.306 7.034 -64.064 1.00 85.88 78 ASN A CA 1
ATOM 609 C C . ASN A 1 78 ? 59.437 7.840 -65.369 1.00 85.88 78 ASN A C 1
ATOM 611 O O . ASN A 1 78 ? 59.774 9.028 -65.373 1.00 85.88 78 ASN A O 1
ATOM 615 N N . SER A 1 79 ? 59.138 7.217 -66.509 1.00 79.12 79 SER A N 1
ATOM 616 C CA . SER A 1 79 ? 59.036 7.954 -67.763 1.00 79.12 79 SER A CA 1
ATOM 617 C C . SER A 1 79 ? 57.952 9.015 -67.616 1.00 79.12 79 SER A C 1
ATOM 619 O O . SER A 1 79 ? 56.918 8.746 -66.993 1.00 79.12 79 SER A O 1
ATOM 621 N N . ARG A 1 80 ? 58.151 10.197 -68.209 1.00 77.31 80 ARG A N 1
ATOM 622 C CA . ARG A 1 80 ? 57.097 11.219 -68.316 1.00 77.31 80 ARG A CA 1
ATOM 623 C C . ARG A 1 80 ? 56.569 11.733 -66.968 1.00 77.31 80 ARG A C 1
ATOM 625 O O . ARG A 1 80 ? 55.428 12.154 -66.895 1.00 77.31 80 ARG A O 1
ATOM 632 N N . ARG A 1 81 ? 57.387 11.701 -65.905 1.00 82.81 81 ARG A N 1
ATOM 633 C CA . ARG A 1 81 ? 56.992 12.089 -64.529 1.00 82.81 81 ARG A CA 1
ATOM 634 C C . ARG A 1 81 ? 55.799 11.289 -63.980 1.00 82.81 81 ARG A C 1
ATOM 636 O O . ARG A 1 81 ? 55.140 11.725 -63.038 1.00 82.81 81 ARG A O 1
ATOM 643 N N . SER A 1 82 ? 55.567 10.093 -64.523 1.00 85.38 82 SER A N 1
ATOM 644 C CA . SER A 1 82 ? 54.474 9.200 -64.119 1.00 85.38 82 SER A CA 1
ATOM 645 C C . SER A 1 82 ? 54.486 8.857 -62.631 1.00 85.38 82 SER A C 1
ATOM 647 O O . SER A 1 82 ? 53.416 8.667 -62.068 1.00 85.38 82 SER A O 1
ATOM 649 N N . ARG A 1 83 ? 55.655 8.840 -61.972 1.00 91.50 83 ARG A N 1
ATOM 650 C CA . ARG A 1 83 ? 55.762 8.600 -60.526 1.00 91.50 83 ARG A CA 1
ATOM 651 C C . ARG A 1 83 ? 55.017 9.652 -59.709 1.00 91.50 83 ARG A C 1
ATOM 653 O O . ARG A 1 83 ? 54.219 9.300 -58.853 1.00 91.50 83 ARG A O 1
ATOM 660 N N . VAL A 1 84 ? 55.253 10.929 -60.016 1.00 90.75 84 VAL A N 1
ATOM 661 C CA . VAL A 1 84 ? 54.649 12.060 -59.294 1.00 90.75 84 VAL A CA 1
ATOM 662 C C . VAL A 1 84 ? 53.139 12.060 -59.481 1.00 90.75 84 VAL A C 1
ATOM 664 O O . VAL A 1 84 ? 52.402 12.243 -58.518 1.00 90.75 84 VAL A O 1
ATOM 667 N N . GLU A 1 85 ? 52.681 11.812 -60.708 1.00 90.69 85 GLU A N 1
ATOM 668 C CA . GLU A 1 85 ? 51.249 11.751 -60.979 1.00 90.69 85 GLU A CA 1
ATOM 669 C C . GLU A 1 85 ? 50.588 10.548 -60.303 1.00 90.69 85 GLU A C 1
ATOM 671 O O . GLU A 1 85 ? 49.519 10.676 -59.721 1.00 90.69 85 GLU A O 1
ATOM 676 N N . MET A 1 86 ? 51.228 9.381 -60.328 1.00 93.62 86 MET A N 1
ATOM 677 C CA . MET A 1 86 ? 50.690 8.180 -59.694 1.00 93.62 86 MET A CA 1
ATOM 678 C C . MET A 1 86 ? 50.616 8.326 -58.170 1.00 93.62 86 MET A C 1
ATOM 680 O O . MET A 1 86 ? 49.598 7.975 -57.578 1.00 93.62 86 MET A O 1
ATOM 684 N N . ASP A 1 87 ? 51.639 8.914 -57.542 1.00 94.50 87 ASP A N 1
ATOM 685 C CA . ASP A 1 87 ? 51.599 9.253 -56.116 1.00 94.50 87 ASP A CA 1
ATOM 686 C C . ASP A 1 87 ? 50.513 10.286 -55.812 1.00 94.50 87 ASP A C 1
ATOM 688 O O . ASP A 1 87 ? 49.816 10.150 -54.811 1.00 94.50 87 ASP A O 1
ATOM 692 N N . ARG A 1 88 ? 50.335 11.301 -56.668 1.00 92.81 88 ARG A N 1
ATOM 693 C CA . ARG A 1 88 ? 49.254 12.283 -56.520 1.00 92.81 88 ARG A CA 1
ATOM 694 C C . ARG A 1 88 ? 47.890 11.597 -56.545 1.00 92.81 88 ARG A C 1
ATOM 696 O O . ARG A 1 88 ? 47.098 11.822 -55.639 1.00 92.81 88 ARG A O 1
ATOM 703 N N . LEU A 1 89 ? 47.623 10.764 -57.550 1.00 93.44 89 LEU A N 1
ATOM 704 C CA . LEU A 1 89 ? 46.345 10.061 -57.696 1.00 93.44 89 LEU A CA 1
ATOM 705 C C . LEU A 1 89 ? 46.044 9.161 -56.497 1.00 93.44 89 LEU A C 1
ATOM 707 O O . LEU A 1 89 ? 44.936 9.187 -55.974 1.00 93.44 89 LEU A O 1
ATOM 711 N N . LEU A 1 90 ? 47.033 8.399 -56.031 1.00 94.12 90 LEU A N 1
ATOM 712 C CA . LEU A 1 90 ? 46.849 7.507 -54.889 1.00 94.12 90 LEU A CA 1
ATOM 713 C C . LEU A 1 90 ? 46.709 8.273 -53.568 1.00 94.12 90 LEU A C 1
ATOM 715 O O . LEU A 1 90 ? 45.932 7.859 -52.713 1.00 94.12 90 LEU A O 1
ATOM 719 N N . LYS A 1 91 ? 47.360 9.430 -53.417 1.00 92.19 91 LYS A N 1
ATOM 720 C CA . LYS A 1 91 ? 47.132 10.318 -52.266 1.00 92.19 91 LYS A CA 1
ATOM 721 C C . LYS A 1 91 ? 45.716 10.870 -52.207 1.00 92.19 91 LYS A C 1
ATOM 723 O O . LYS A 1 91 ? 45.152 10.943 -51.123 1.00 92.19 91 LYS A O 1
ATOM 728 N N . LEU A 1 92 ? 45.118 11.197 -53.354 1.00 89.94 92 LEU A N 1
ATOM 729 C CA . LEU A 1 92 ? 43.706 11.602 -53.405 1.00 89.94 92 LEU A CA 1
ATOM 730 C C . LEU A 1 92 ? 42.755 10.479 -52.958 1.00 89.94 92 LEU A C 1
ATOM 732 O O . LEU A 1 92 ? 41.656 10.754 -52.492 1.00 89.94 92 LEU A O 1
ATOM 736 N N . LEU A 1 93 ? 43.193 9.226 -53.076 1.00 89.62 93 LEU A N 1
ATOM 737 C CA . LEU A 1 93 ? 42.481 8.027 -52.638 1.00 89.62 93 LEU A CA 1
ATOM 738 C C . LEU A 1 93 ? 42.832 7.586 -51.200 1.00 89.62 93 LEU A C 1
ATOM 740 O O . LEU A 1 93 ? 42.477 6.478 -50.797 1.00 89.62 93 LEU A O 1
ATOM 744 N N . GLY A 1 94 ? 43.554 8.415 -50.438 1.00 88.88 94 GLY A N 1
ATOM 745 C CA . GLY A 1 94 ? 43.905 8.151 -49.036 1.00 88.88 94 GLY A CA 1
ATOM 746 C C . GLY A 1 94 ? 45.179 7.322 -48.820 1.00 88.88 94 GLY A C 1
ATOM 747 O O . GLY A 1 94 ? 45.547 7.031 -47.681 1.00 88.88 94 GLY A O 1
ATOM 748 N N . TYR A 1 95 ? 45.900 6.942 -49.877 1.00 91.88 95 TYR A N 1
ATOM 749 C CA . TYR A 1 95 ? 47.189 6.255 -49.745 1.00 91.88 95 TYR A CA 1
ATOM 750 C C . TYR A 1 95 ? 48.339 7.236 -49.491 1.00 91.88 95 TYR A C 1
ATOM 752 O O . TYR A 1 95 ? 48.304 8.396 -49.887 1.00 91.88 95 TYR A O 1
ATOM 760 N N . SER A 1 96 ? 49.441 6.760 -48.916 1.00 91.62 96 SER A N 1
ATOM 761 C CA . SER A 1 96 ? 50.680 7.553 -48.826 1.00 91.62 96 SER A CA 1
ATOM 762 C C . SER A 1 96 ? 51.385 7.751 -50.185 1.00 91.62 96 SER A C 1
ATOM 764 O O . SER A 1 96 ? 52.215 8.653 -50.332 1.00 91.62 96 SER A O 1
ATOM 766 N N . GLY A 1 97 ? 51.034 6.943 -51.192 1.00 91.69 97 GLY A N 1
ATOM 767 C CA . GLY A 1 97 ? 51.580 6.934 -52.553 1.00 91.69 97 GLY A CA 1
ATOM 768 C C . GLY A 1 97 ? 51.560 5.518 -53.141 1.00 91.69 97 GLY A C 1
ATOM 769 O O . GLY A 1 97 ? 50.964 4.612 -52.562 1.00 91.69 97 GLY A O 1
ATOM 770 N N . PHE A 1 98 ? 52.250 5.278 -54.258 1.00 94.00 98 PHE A N 1
ATOM 771 C CA . PHE A 1 98 ? 52.274 3.947 -54.894 1.00 94.00 98 PHE A CA 1
ATOM 772 C C . PHE A 1 98 ? 52.980 2.872 -54.061 1.00 94.00 98 PHE A C 1
ATOM 774 O O . PHE A 1 98 ? 52.691 1.687 -54.193 1.00 94.00 98 PHE A O 1
ATOM 781 N N . LYS A 1 99 ? 53.927 3.276 -53.209 1.00 93.69 99 LYS A N 1
ATOM 782 C CA . LYS A 1 99 ? 54.647 2.365 -52.306 1.00 93.69 99 LYS A CA 1
ATOM 783 C C . LYS A 1 99 ? 53.887 2.067 -51.008 1.00 93.69 99 LYS A C 1
ATOM 785 O O . LYS A 1 99 ? 54.454 1.412 -50.138 1.00 93.69 99 LYS A O 1
ATOM 790 N N . ASP A 1 100 ? 52.659 2.561 -50.855 1.00 93.56 100 ASP A N 1
ATOM 791 C CA . ASP A 1 100 ? 51.847 2.268 -49.676 1.00 93.56 100 ASP A CA 1
ATOM 792 C C . ASP A 1 100 ? 51.593 0.750 -49.576 1.00 93.56 100 ASP A C 1
ATOM 794 O O . ASP A 1 100 ? 51.142 0.151 -50.555 1.00 93.56 100 ASP A O 1
ATOM 798 N N . PRO A 1 101 ? 51.863 0.105 -48.425 1.00 91.69 101 PRO A N 1
ATOM 799 C CA . PRO A 1 101 ? 51.702 -1.342 -48.280 1.00 91.69 101 PRO A CA 1
ATOM 800 C C . PRO A 1 101 ? 50.248 -1.807 -48.446 1.00 91.69 101 PRO A C 1
ATOM 802 O O . PRO A 1 101 ? 50.017 -2.965 -48.785 1.00 91.69 101 PRO A O 1
ATOM 805 N N . SER A 1 102 ? 49.270 -0.921 -48.236 1.00 91.12 102 SER A N 1
ATOM 806 C CA . SER A 1 102 ? 47.847 -1.221 -48.433 1.00 91.12 102 SER A CA 1
ATOM 807 C C . SER A 1 102 ? 47.397 -1.121 -49.897 1.00 91.12 102 SER A C 1
ATOM 809 O O . SER A 1 102 ? 46.313 -1.600 -50.240 1.00 91.12 102 SER A O 1
ATOM 811 N N . PHE A 1 103 ? 48.219 -0.543 -50.782 1.00 94.81 103 PHE A N 1
ATOM 812 C CA . PHE A 1 103 ? 47.940 -0.491 -52.214 1.00 94.81 103 PHE A CA 1
ATOM 813 C C . PHE A 1 103 ? 48.499 -1.735 -52.920 1.00 94.81 103 PHE A C 1
ATOM 815 O O . PHE A 1 103 ? 49.677 -1.821 -53.281 1.00 94.81 103 PHE A O 1
ATOM 822 N N . THR A 1 104 ? 47.626 -2.718 -53.129 1.00 94.06 104 THR A N 1
ATOM 823 C CA . THR A 1 104 ? 47.948 -3.991 -53.792 1.00 94.06 104 THR A CA 1
ATOM 824 C C . THR A 1 104 ? 46.997 -4.253 -54.962 1.00 94.06 104 TH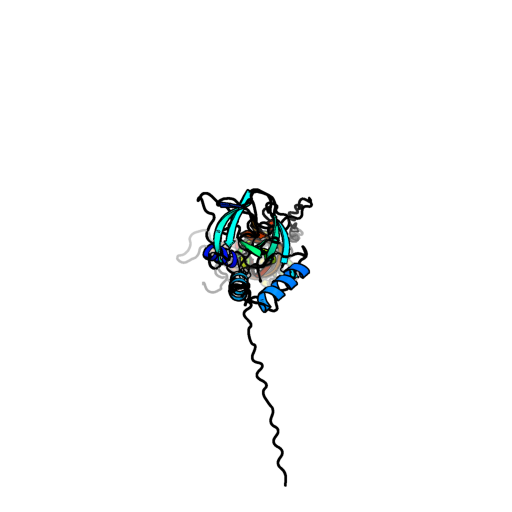R A C 1
ATOM 826 O O . THR A 1 104 ? 46.079 -3.471 -55.211 1.00 94.06 104 THR A O 1
ATOM 829 N N . ALA A 1 105 ? 47.198 -5.354 -55.697 1.00 92.38 105 ALA A N 1
ATOM 830 C CA . ALA A 1 105 ? 46.346 -5.722 -56.831 1.00 92.38 105 ALA A CA 1
ATOM 831 C C . ALA A 1 105 ? 44.850 -5.803 -56.467 1.00 92.38 105 ALA A C 1
ATOM 833 O O . ALA A 1 105 ? 44.017 -5.448 -57.292 1.00 92.38 105 ALA A O 1
ATOM 834 N N . SER A 1 106 ? 44.501 -6.157 -55.223 1.00 91.31 106 SER A N 1
ATOM 835 C CA . SER A 1 106 ? 43.105 -6.225 -54.758 1.00 91.31 106 SER A CA 1
ATOM 836 C C . SER A 1 106 ? 42.372 -4.879 -54.768 1.00 91.31 106 SER A C 1
ATOM 838 O O . SER A 1 106 ? 41.145 -4.843 -54.740 1.00 91.31 106 SER A O 1
ATOM 840 N N . LYS A 1 107 ? 43.104 -3.761 -54.833 1.00 90.88 107 LYS A N 1
ATOM 841 C CA . LYS A 1 107 ? 42.549 -2.403 -54.937 1.00 90.88 107 LYS A CA 1
ATOM 842 C C . LYS A 1 107 ? 42.333 -1.958 -56.386 1.00 90.88 107 LYS A C 1
ATOM 844 O O . LYS A 1 107 ? 41.969 -0.810 -56.628 1.00 90.88 107 LYS A O 1
ATOM 849 N N . ILE A 1 108 ? 42.555 -2.853 -57.346 1.00 94.06 108 ILE A N 1
ATOM 850 C CA . ILE A 1 108 ? 42.376 -2.622 -58.776 1.00 94.06 108 ILE A CA 1
ATOM 851 C C . ILE A 1 108 ? 41.330 -3.608 -59.292 1.00 94.06 108 ILE A C 1
ATOM 853 O O . ILE A 1 108 ? 41.521 -4.815 -59.194 1.00 94.06 108 ILE A O 1
ATOM 857 N N . VAL A 1 109 ? 40.247 -3.110 -59.883 1.00 93.31 109 VAL A N 1
ATOM 858 C CA . VAL A 1 109 ? 39.160 -3.932 -60.432 1.00 93.31 109 VAL A CA 1
ATOM 859 C C . VAL A 1 109 ? 39.028 -3.662 -61.935 1.00 93.31 109 VAL A C 1
ATOM 861 O O . VAL A 1 109 ? 38.797 -2.517 -62.326 1.00 93.31 109 VAL A O 1
ATOM 864 N N . PRO A 1 110 ? 39.205 -4.664 -62.815 1.00 91.19 110 PRO A N 1
ATOM 865 C CA . PRO A 1 110 ? 38.935 -4.518 -64.241 1.00 91.19 110 PRO A CA 1
ATOM 866 C C . PRO A 1 110 ? 37.455 -4.208 -64.482 1.00 91.19 110 PRO A C 1
ATOM 868 O O . PRO A 1 110 ? 36.579 -4.919 -64.002 1.00 91.19 110 PRO A O 1
ATOM 871 N N . GLU A 1 111 ? 37.172 -3.164 -65.254 1.00 92.19 111 GLU A N 1
ATOM 872 C CA . GLU A 1 111 ? 35.810 -2.691 -65.513 1.00 92.19 111 GLU A CA 1
ATOM 873 C C . GLU A 1 111 ? 35.684 -2.159 -66.944 1.00 92.19 111 GLU A C 1
ATOM 875 O O . GLU A 1 111 ? 36.657 -1.672 -67.529 1.00 92.19 111 GLU A O 1
ATOM 880 N N . VAL A 1 112 ? 34.496 -2.250 -67.541 1.00 91.38 112 VAL A N 1
ATOM 881 C CA . VAL A 1 112 ? 34.215 -1.696 -68.871 1.00 91.38 112 VAL A CA 1
ATOM 882 C C . VAL A 1 112 ? 33.266 -0.521 -68.713 1.00 91.38 112 VAL A C 1
ATOM 884 O O . VAL A 1 112 ? 32.112 -0.705 -68.346 1.00 91.3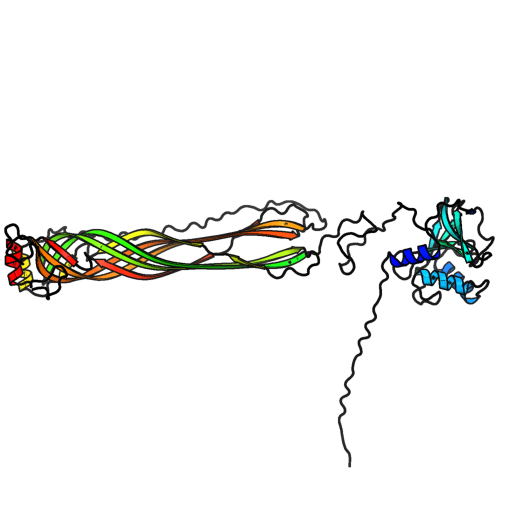8 112 VAL A O 1
ATOM 887 N N . LEU A 1 113 ? 33.750 0.685 -69.012 1.00 90.88 113 LEU A N 1
ATOM 888 C CA . LEU A 1 113 ? 32.906 1.873 -68.996 1.00 90.88 113 LEU A CA 1
ATOM 889 C C . LEU A 1 113 ? 32.082 1.953 -70.285 1.00 90.88 113 LEU A C 1
ATOM 891 O O . LEU A 1 113 ? 32.658 1.778 -71.370 1.00 90.88 113 LEU A O 1
ATOM 895 N N . PRO A 1 114 ? 30.771 2.240 -70.193 1.00 90.56 114 PRO A N 1
ATOM 896 C CA . PRO A 1 114 ? 29.890 2.285 -71.348 1.00 90.56 114 PRO A CA 1
ATOM 897 C C . PRO A 1 114 ? 30.155 3.498 -72.255 1.00 90.56 114 PRO A C 1
ATOM 899 O O . PRO A 1 114 ? 30.835 4.469 -71.910 1.00 90.56 114 PRO A O 1
ATOM 902 N N . LYS A 1 115 ? 29.583 3.460 -73.461 1.00 89.38 115 LYS A N 1
ATOM 903 C CA . LYS A 1 115 ? 29.514 4.632 -74.342 1.00 89.38 115 LYS A CA 1
ATOM 904 C C . LYS A 1 115 ? 28.727 5.752 -73.654 1.00 89.38 115 LYS A C 1
ATOM 906 O O . LYS A 1 115 ? 27.674 5.511 -73.082 1.00 89.38 115 LYS A O 1
ATOM 911 N N . GLY A 1 116 ? 29.191 6.990 -73.797 1.00 88.56 116 GLY A N 1
ATOM 912 C CA . GLY A 1 116 ? 28.512 8.173 -73.269 1.00 88.56 116 GLY A CA 1
ATOM 913 C C . GLY A 1 116 ? 28.939 8.569 -71.857 1.00 88.56 116 GLY A C 1
ATOM 914 O O . GLY A 1 116 ? 28.532 9.632 -71.400 1.00 88.56 116 GLY A O 1
ATOM 915 N N . THR A 1 117 ? 29.800 7.790 -71.193 1.00 91.62 117 THR A N 1
ATOM 916 C CA . THR A 1 117 ? 30.344 8.162 -69.882 1.00 91.62 117 THR A CA 1
ATOM 917 C C . THR A 1 117 ? 31.068 9.504 -69.948 1.00 91.62 117 THR A C 1
ATOM 919 O O . THR A 1 117 ? 31.944 9.711 -70.796 1.00 91.62 117 THR A O 1
ATOM 922 N N . LEU A 1 118 ? 30.698 10.404 -69.038 1.00 90.56 118 LEU A N 1
ATOM 923 C CA . LEU A 1 118 ? 31.272 11.735 -68.880 1.00 90.56 118 LEU A CA 1
ATOM 924 C C . LEU A 1 118 ? 32.271 11.752 -67.727 1.00 90.56 118 LEU A C 1
ATOM 926 O O . LEU A 1 118 ? 32.029 11.154 -66.684 1.00 90.56 118 LEU A O 1
ATOM 930 N N . GLY A 1 119 ? 33.386 12.455 -67.893 1.00 92.88 119 GLY A N 1
ATOM 931 C CA . GLY A 1 119 ? 34.343 12.609 -66.806 1.00 92.88 119 GLY A CA 1
ATOM 932 C C . GLY A 1 119 ? 35.550 13.472 -67.142 1.00 92.88 119 GLY A C 1
ATOM 933 O O . GLY A 1 119 ? 35.784 13.878 -68.284 1.00 92.88 119 GLY A O 1
ATOM 934 N N . TRP A 1 120 ? 36.342 13.740 -66.113 1.00 93.06 120 TRP A N 1
ATOM 935 C CA . TRP A 1 120 ? 37.613 14.441 -66.184 1.00 93.06 120 TRP A CA 1
ATOM 936 C C . TRP A 1 120 ? 38.719 13.467 -66.589 1.00 93.06 120 TRP A C 1
ATOM 938 O O . TRP A 1 120 ? 39.189 12.666 -65.785 1.00 93.06 120 TRP A O 1
ATOM 948 N N . ME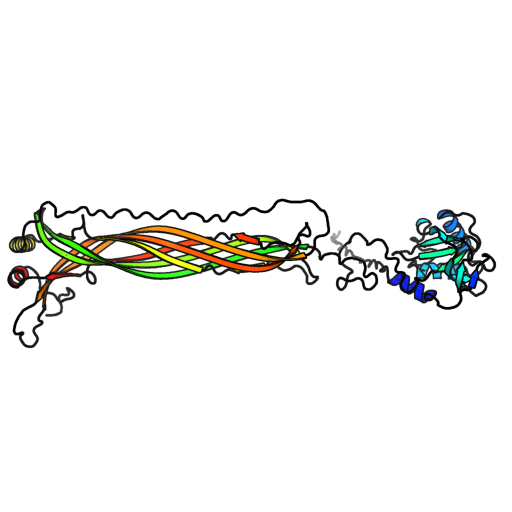T A 1 121 ? 39.130 13.533 -67.856 1.00 91.50 121 MET A N 1
ATOM 949 C CA . MET A 1 121 ? 40.156 12.666 -68.440 1.00 91.50 121 MET A CA 1
ATOM 950 C C . MET A 1 121 ? 41.531 13.333 -68.407 1.00 91.50 121 MET A C 1
ATOM 952 O O . MET A 1 121 ? 41.693 14.447 -68.915 1.00 91.50 121 MET A O 1
ATOM 956 N N . GLY A 1 122 ? 42.528 12.631 -67.877 1.00 87.81 122 GLY A N 1
ATOM 957 C CA . GLY A 1 122 ? 43.919 13.068 -67.848 1.00 87.81 122 GLY A CA 1
ATOM 958 C C . GLY A 1 122 ? 44.619 12.923 -69.200 1.00 87.81 122 GLY A C 1
ATOM 959 O O . GLY A 1 122 ? 44.290 12.058 -70.018 1.00 87.81 122 GLY A O 1
ATOM 960 N N . ALA A 1 123 ? 45.619 13.768 -69.449 1.00 80.00 123 ALA A N 1
ATOM 961 C CA . ALA A 1 123 ? 46.490 13.666 -70.619 1.00 80.00 123 ALA A CA 1
ATOM 962 C C . ALA A 1 123 ? 47.928 14.085 -70.283 1.00 80.00 123 ALA A C 1
ATOM 964 O O . ALA A 1 123 ? 48.162 15.160 -69.729 1.00 80.00 123 ALA A O 1
ATOM 965 N N . TYR A 1 124 ? 48.911 13.267 -70.671 1.00 69.81 124 TYR A N 1
ATOM 966 C CA . TYR A 1 124 ? 50.323 13.552 -70.386 1.00 69.81 124 TYR A CA 1
ATOM 967 C C . TYR A 1 124 ? 50.825 14.837 -71.060 1.00 69.81 124 TYR A C 1
ATOM 969 O O . TYR A 1 124 ? 51.441 15.679 -70.416 1.00 69.81 124 TYR A O 1
ATOM 977 N N . THR A 1 125 ? 50.521 15.018 -72.347 1.00 70.75 125 THR A N 1
ATOM 978 C CA . THR A 1 125 ? 50.952 16.155 -73.190 1.00 70.75 125 THR A CA 1
ATOM 979 C C . THR A 1 125 ? 50.492 17.524 -72.682 1.00 70.75 125 THR A C 1
ATOM 981 O O . THR A 1 125 ? 50.871 18.544 -73.248 1.00 70.75 125 THR A O 1
ATOM 984 N N . ARG A 1 126 ? 49.687 17.564 -71.616 1.00 63.78 126 ARG A N 1
ATOM 985 C CA . ARG A 1 126 ? 49.284 18.777 -70.901 1.00 63.78 126 ARG A CA 1
ATOM 986 C C . ARG A 1 126 ? 49.763 18.783 -69.453 1.00 63.78 126 ARG A C 1
ATOM 988 O O . ARG A 1 126 ? 49.061 19.281 -68.584 1.00 63.78 126 ARG A O 1
ATOM 995 N N . ASN A 1 127 ? 50.925 18.189 -69.183 1.00 76.88 127 ASN A N 1
ATOM 996 C CA . ASN A 1 127 ? 51.487 18.075 -67.837 1.00 76.88 127 ASN A CA 1
ATOM 997 C C . ASN A 1 127 ? 50.496 17.429 -66.845 1.00 76.88 127 ASN A C 1
ATOM 999 O O . ASN A 1 127 ? 50.300 17.927 -65.742 1.00 76.88 127 ASN A O 1
ATOM 1003 N N . HIS A 1 128 ? 49.831 16.352 -67.283 1.00 77.81 128 HIS A N 1
ATOM 1004 C CA . HIS A 1 128 ? 48.800 15.623 -66.530 1.00 77.81 128 HIS A CA 1
ATOM 1005 C C . HIS A 1 128 ? 47.534 16.424 -66.175 1.00 77.81 128 HIS A C 1
ATOM 1007 O O . HIS A 1 128 ? 46.790 16.034 -65.285 1.00 77.81 128 HIS A O 1
ATOM 1013 N N . GLN A 1 129 ? 47.230 17.507 -66.894 1.00 83.25 129 GLN A N 1
ATOM 1014 C CA . GLN A 1 129 ? 45.952 18.205 -66.737 1.00 83.25 129 GLN A CA 1
ATOM 1015 C C . GLN A 1 129 ? 44.756 17.366 -67.207 1.00 83.25 129 GLN A C 1
ATOM 1017 O O . GLN A 1 129 ? 44.856 16.551 -68.132 1.00 83.25 129 GLN A O 1
ATOM 1022 N N . TYR A 1 130 ? 43.605 17.659 -66.603 1.00 88.94 130 TYR A N 1
ATOM 1023 C CA . TYR A 1 130 ? 42.340 16.974 -66.824 1.00 88.94 130 TYR A CA 1
ATOM 1024 C C . TYR A 1 130 ? 41.402 17.797 -67.702 1.00 88.94 130 TYR A C 1
ATOM 1026 O O . TYR A 1 130 ? 41.350 19.025 -67.609 1.00 88.94 130 TYR A O 1
ATOM 1034 N N . ARG A 1 131 ? 40.649 17.127 -68.578 1.00 89.06 131 ARG A N 1
ATOM 1035 C CA . ARG A 1 131 ? 39.607 17.765 -69.390 1.00 89.06 131 ARG A CA 1
ATOM 1036 C C . ARG A 1 131 ? 38.299 17.003 -69.344 1.00 89.06 131 ARG A C 1
ATOM 1038 O O . ARG A 1 131 ? 38.280 15.786 -69.524 1.00 89.06 131 ARG A O 1
ATOM 1045 N N . TRP A 1 132 ? 37.218 17.766 -69.221 1.00 92.19 132 TRP A N 1
ATOM 1046 C CA . TRP A 1 132 ? 35.861 17.266 -69.353 1.00 92.19 132 TRP A CA 1
ATOM 1047 C C . TRP A 1 132 ? 35.650 16.617 -70.722 1.00 92.19 132 TRP A C 1
ATOM 1049 O O . TRP A 1 132 ? 35.817 17.257 -71.767 1.00 92.19 132 TRP A O 1
ATOM 1059 N N . SER A 1 133 ? 35.349 15.324 -70.709 1.00 92.19 133 SER A N 1
ATOM 1060 C CA . SER A 1 133 ? 35.351 14.463 -71.886 1.00 92.19 133 SER A CA 1
ATOM 1061 C C . SER A 1 133 ? 34.193 13.473 -71.846 1.00 92.19 133 SER A C 1
ATOM 1063 O O . SER A 1 133 ? 33.722 13.114 -70.772 1.00 92.19 133 SER A O 1
ATOM 1065 N N . VAL A 1 134 ? 33.767 13.012 -73.023 1.00 92.88 134 VAL A N 1
ATOM 1066 C CA . VAL A 1 134 ? 32.758 11.960 -73.194 1.00 92.88 134 VAL A CA 1
ATOM 1067 C C . VAL A 1 134 ? 33.347 10.794 -73.978 1.00 92.88 134 VAL A C 1
ATOM 1069 O O . VAL A 1 134 ? 34.058 10.995 -74.968 1.00 92.88 134 VAL A O 1
ATOM 1072 N N . LEU A 1 135 ? 33.063 9.568 -73.545 1.00 91.62 135 LEU A N 1
ATOM 1073 C CA . LEU A 1 135 ? 33.504 8.358 -74.236 1.00 91.62 135 LEU A CA 1
ATOM 1074 C C . LEU A 1 135 ? 32.609 8.077 -75.452 1.00 91.62 135 LEU A C 1
ATOM 1076 O O . LEU A 1 135 ? 31.414 7.828 -75.310 1.00 91.62 135 LEU A O 1
ATOM 1080 N N . ALA A 1 136 ? 33.173 8.077 -76.664 1.00 89.00 136 ALA A N 1
ATOM 1081 C CA . ALA A 1 136 ? 32.397 7.845 -77.891 1.00 89.00 136 ALA A CA 1
ATOM 1082 C C . ALA A 1 136 ? 31.923 6.389 -78.066 1.00 89.00 136 ALA A C 1
ATOM 1084 O O . ALA A 1 136 ? 31.068 6.103 -78.907 1.00 89.00 136 ALA A O 1
ATOM 1085 N N . ARG A 1 137 ? 32.523 5.468 -77.309 1.00 89.06 137 ARG A N 1
ATOM 1086 C CA . ARG A 1 137 ? 32.292 4.021 -77.312 1.00 89.06 137 ARG A CA 1
ATOM 1087 C C . ARG A 1 137 ? 32.675 3.452 -75.951 1.00 89.06 137 ARG A C 1
ATOM 1089 O O . ARG A 1 137 ? 33.228 4.173 -75.126 1.00 89.06 137 ARG A O 1
ATOM 1096 N N . GLU A 1 138 ? 32.427 2.168 -75.754 1.00 90.69 138 GLU A N 1
ATOM 1097 C CA . GLU A 1 138 ? 32.849 1.473 -74.545 1.00 90.69 138 GLU A CA 1
ATOM 1098 C C . GLU A 1 138 ? 34.376 1.362 -74.471 1.00 90.69 138 GLU A C 1
ATOM 1100 O O . GLU A 1 138 ? 35.059 1.160 -75.486 1.00 90.69 138 GLU A O 1
ATOM 1105 N N . PHE A 1 139 ? 34.926 1.478 -73.265 1.00 91.19 139 PHE A N 1
ATOM 1106 C CA . PHE A 1 139 ? 36.359 1.346 -73.034 1.00 91.19 139 PHE A CA 1
ATOM 1107 C C . PHE A 1 139 ? 36.645 0.466 -71.824 1.00 91.19 139 PHE A C 1
ATOM 1109 O O . PHE A 1 139 ? 36.070 0.625 -70.754 1.00 91.19 139 PHE A O 1
ATOM 1116 N N . ARG A 1 140 ? 37.608 -0.443 -71.993 1.00 92.38 140 ARG A N 1
ATOM 1117 C CA . ARG A 1 140 ? 38.169 -1.227 -70.890 1.00 92.38 140 ARG A CA 1
ATOM 1118 C C . ARG A 1 140 ? 39.021 -0.331 -69.994 1.00 92.38 140 ARG A C 1
ATOM 1120 O O . ARG A 1 140 ? 39.908 0.380 -70.480 1.00 92.38 140 ARG A O 1
ATOM 1127 N N . THR A 1 141 ? 38.785 -0.418 -68.699 1.00 95.12 141 THR A N 1
ATOM 1128 C CA . THR A 1 141 ? 39.385 0.401 -67.645 1.00 95.12 141 THR A CA 1
ATOM 1129 C C . THR A 1 141 ? 39.719 -0.431 -66.418 1.00 95.12 141 THR A C 1
ATOM 1131 O O . THR A 1 141 ? 39.315 -1.582 -66.300 1.00 95.12 141 THR A O 1
ATOM 1134 N N . PHE A 1 142 ? 40.460 0.164 -65.500 1.00 95.88 142 PHE A N 1
ATOM 1135 C CA . PHE A 1 142 ? 40.706 -0.385 -64.181 1.00 95.88 142 PHE A CA 1
ATOM 1136 C C . PHE A 1 142 ? 40.204 0.610 -63.147 1.00 95.88 142 PHE A C 1
ATOM 1138 O O . PHE A 1 142 ? 40.715 1.728 -63.081 1.00 95.88 142 PHE A O 1
ATOM 1145 N N . LYS A 1 143 ? 39.207 0.215 -62.363 1.00 94.50 143 LYS A N 1
ATOM 1146 C CA . LYS A 1 143 ? 38.722 0.953 -61.203 1.00 94.50 143 LYS A CA 1
ATOM 1147 C C . LYS A 1 143 ? 39.734 0.803 -60.071 1.00 94.50 143 LYS A C 1
ATOM 1149 O O . LYS A 1 143 ? 40.031 -0.307 -59.640 1.00 94.50 143 LYS A O 1
ATOM 1154 N N . ILE A 1 144 ? 40.287 1.918 -59.621 1.00 95.06 144 ILE A N 1
ATOM 1155 C CA . ILE A 1 144 ? 41.247 2.006 -58.526 1.00 95.06 144 ILE A CA 1
ATOM 1156 C C . ILE A 1 144 ? 40.480 2.452 -57.289 1.00 95.06 144 ILE A C 1
ATOM 1158 O O . ILE A 1 144 ? 40.005 3.587 -57.237 1.00 95.06 144 ILE A O 1
ATOM 1162 N N . LEU A 1 145 ? 40.322 1.541 -56.335 1.00 90.25 145 LEU A N 1
ATOM 1163 C CA . LEU A 1 145 ? 39.571 1.764 -55.103 1.00 90.25 145 LEU A CA 1
ATOM 1164 C C . LEU A 1 145 ? 40.386 2.597 -54.112 1.00 90.25 145 LEU A C 1
ATOM 1166 O O . LEU A 1 145 ? 41.615 2.512 -54.089 1.00 90.25 145 LEU A O 1
ATOM 1170 N N . ALA A 1 146 ? 39.698 3.373 -53.277 1.00 88.88 146 ALA A N 1
ATOM 1171 C CA . ALA A 1 146 ? 40.310 4.080 -52.165 1.00 88.88 146 ALA A CA 1
ATOM 1172 C C . ALA A 1 146 ? 40.899 3.128 -51.110 1.00 88.88 146 ALA A C 1
ATOM 1174 O O . ALA A 1 146 ? 40.557 1.935 -51.022 1.00 88.88 146 ALA A O 1
ATOM 1175 N N . LYS A 1 147 ? 41.815 3.671 -50.298 1.00 84.00 147 LYS A N 1
ATOM 1176 C CA . LYS A 1 147 ? 42.400 2.956 -49.161 1.00 84.00 147 LYS A CA 1
ATOM 1177 C C . LYS A 1 147 ? 41.299 2.521 -48.202 1.00 84.00 147 LYS A C 1
ATOM 1179 O O . LYS A 1 147 ? 41.140 1.317 -47.985 1.00 84.00 147 LYS A O 1
ATOM 1184 N N . ASP A 1 148 ? 40.507 3.503 -47.788 1.00 74.88 148 ASP A N 1
ATOM 1185 C CA . ASP A 1 148 ? 39.352 3.392 -46.912 1.00 74.88 148 ASP A CA 1
ATOM 1186 C C . ASP A 1 148 ? 38.164 4.117 -47.575 1.00 74.88 148 ASP A C 1
ATOM 1188 O O . ASP A 1 148 ? 38.336 5.163 -48.204 1.00 74.88 148 ASP A O 1
ATOM 1192 N N . GLY A 1 149 ? 36.962 3.546 -47.476 1.00 64.94 149 GLY A N 1
ATOM 1193 C CA . GLY A 1 149 ? 35.745 4.107 -48.071 1.00 64.94 149 GLY A CA 1
ATOM 1194 C C . GLY A 1 149 ? 35.477 3.709 -49.537 1.00 64.94 149 GLY A C 1
ATOM 1195 O O . GLY A 1 149 ? 36.265 2.994 -50.161 1.00 64.94 149 GLY A O 1
ATOM 1196 N N . PRO A 1 150 ? 34.331 4.134 -50.102 1.00 69.56 150 PRO A N 1
ATOM 1197 C CA . PRO A 1 150 ? 33.822 3.624 -51.380 1.00 69.56 150 PRO A CA 1
ATOM 1198 C C . PRO A 1 150 ? 34.232 4.458 -52.602 1.00 69.56 150 PRO A C 1
ATOM 1200 O O . PRO A 1 150 ? 33.698 4.262 -53.693 1.00 69.56 150 PRO A O 1
ATOM 1203 N N . CYS A 1 151 ? 35.147 5.414 -52.449 1.00 81.75 151 CYS A N 1
ATOM 1204 C CA . CYS A 1 151 ? 35.590 6.276 -53.540 1.00 81.75 151 CYS A CA 1
ATOM 1205 C C . CYS A 1 151 ? 36.554 5.546 -54.484 1.00 81.75 151 CYS A C 1
ATOM 1207 O O . CYS A 1 151 ? 37.221 4.581 -54.107 1.00 81.75 151 CYS A O 1
ATOM 1209 N N . TYR A 1 152 ? 36.636 6.007 -55.730 1.00 90.69 152 TYR A N 1
ATOM 1210 C CA . TYR A 1 152 ? 37.502 5.406 -56.738 1.00 90.69 152 TYR A CA 1
ATOM 1211 C C . TYR A 1 152 ? 37.788 6.364 -57.896 1.00 90.69 152 TYR A C 1
ATOM 1213 O O . TYR A 1 152 ? 37.101 7.364 -58.102 1.00 90.69 152 TYR A O 1
ATOM 1221 N N . LEU A 1 153 ? 38.793 6.015 -58.694 1.00 92.81 153 LEU A N 1
ATOM 1222 C CA . LEU A 1 153 ? 39.068 6.609 -60.004 1.00 92.81 153 LEU A CA 1
ATOM 1223 C C . LEU A 1 153 ? 39.326 5.504 -61.022 1.00 92.81 153 LEU A C 1
ATOM 1225 O O . LEU A 1 153 ? 39.641 4.378 -60.651 1.00 92.81 153 LEU A O 1
ATOM 1229 N N . TYR A 1 154 ? 39.249 5.815 -62.307 1.00 95.38 154 TYR A N 1
ATOM 1230 C CA . TYR A 1 154 ? 39.538 4.850 -63.362 1.00 95.38 154 TYR A CA 1
ATOM 1231 C C . TYR A 1 154 ? 40.901 5.104 -63.988 1.00 95.38 154 TYR A C 1
ATOM 1233 O O . TYR A 1 154 ? 41.307 6.247 -64.172 1.00 95.38 154 TYR A O 1
ATOM 1241 N N . ILE A 1 155 ? 41.584 4.039 -64.397 1.00 95.44 155 ILE A N 1
ATOM 1242 C CA . ILE A 1 155 ? 42.732 4.089 -65.301 1.00 95.44 155 ILE A CA 1
ATOM 1243 C C . ILE A 1 155 ? 42.346 3.387 -66.600 1.00 95.44 155 ILE A C 1
ATOM 1245 O O . ILE A 1 155 ? 42.011 2.205 -66.627 1.00 95.44 155 ILE A O 1
ATOM 1249 N N . MET A 1 156 ? 42.408 4.112 -67.709 1.00 94.50 156 MET A N 1
ATOM 1250 C CA . MET A 1 156 ? 42.097 3.591 -69.036 1.00 94.50 156 MET A CA 1
ATOM 1251 C C . MET A 1 156 ? 43.097 2.518 -69.467 1.00 94.50 156 MET A C 1
ATOM 1253 O O . MET A 1 156 ? 44.293 2.792 -69.532 1.00 94.50 156 MET A O 1
ATOM 1257 N N . ARG A 1 157 ? 42.640 1.331 -69.887 1.00 93.94 157 ARG A N 1
ATOM 1258 C CA . ARG A 1 157 ? 43.546 0.243 -70.301 1.00 93.94 157 ARG A CA 1
ATOM 1259 C C . ARG A 1 157 ? 44.440 0.640 -71.476 1.00 93.94 157 ARG A C 1
ATOM 1261 O O . ARG A 1 157 ? 45.635 0.376 -71.467 1.00 93.94 157 ARG A O 1
ATOM 1268 N N . LYS A 1 158 ? 43.864 1.272 -72.504 1.00 90.75 158 LYS A N 1
ATOM 1269 C CA . LYS A 1 158 ? 44.559 1.541 -73.776 1.00 90.75 158 LYS A CA 1
ATOM 1270 C C . LYS A 1 158 ? 45.638 2.622 -73.704 1.00 90.75 158 LYS A C 1
ATOM 1272 O O . LYS A 1 158 ? 46.496 2.668 -74.575 1.00 90.75 158 LYS A O 1
ATOM 1277 N N . CYS A 1 159 ? 45.595 3.511 -72.718 1.00 87.19 159 CYS A N 1
ATOM 1278 C CA . CYS A 1 159 ? 46.525 4.642 -72.635 1.00 87.19 159 CYS A CA 1
ATOM 1279 C C . CYS A 1 159 ? 47.050 4.925 -71.227 1.00 87.19 159 CYS A C 1
ATOM 1281 O O . CYS A 1 159 ? 47.933 5.769 -71.064 1.00 87.19 159 CYS A O 1
ATOM 1283 N N . GLY A 1 160 ? 46.518 4.244 -70.218 1.00 90.12 160 GLY A N 1
ATOM 1284 C CA . GLY A 1 160 ? 46.869 4.472 -68.830 1.00 90.12 160 GLY A CA 1
ATOM 1285 C C . GLY A 1 160 ? 46.462 5.860 -68.355 1.00 90.12 160 GLY A C 1
ATOM 1286 O O . GLY A 1 160 ? 47.122 6.390 -67.478 1.00 90.12 160 GLY A O 1
ATOM 1287 N N . ASN A 1 161 ? 45.460 6.499 -68.966 1.00 93.12 161 ASN A N 1
ATOM 1288 C CA . ASN A 1 161 ? 45.010 7.818 -68.524 1.00 93.12 161 ASN A CA 1
ATOM 1289 C C . ASN A 1 161 ? 44.027 7.675 -67.370 1.00 93.12 161 ASN A C 1
ATOM 1291 O O . ASN A 1 161 ? 43.128 6.836 -67.438 1.00 93.12 161 ASN A O 1
ATOM 1295 N N . ALA A 1 162 ? 44.191 8.508 -66.350 1.00 93.44 162 ALA A N 1
ATOM 1296 C CA . ALA A 1 162 ? 43.252 8.604 -65.253 1.00 93.44 162 ALA A CA 1
ATOM 1297 C C . ALA A 1 162 ? 41.954 9.276 -65.721 1.00 93.44 162 ALA A C 1
ATOM 1299 O O . ALA A 1 162 ? 41.980 10.249 -66.478 1.00 93.44 162 ALA A O 1
ATOM 1300 N N . LEU A 1 163 ? 40.825 8.748 -65.268 1.00 93.94 163 LEU A N 1
ATOM 1301 C CA . LEU A 1 163 ? 39.492 9.276 -65.504 1.00 93.94 163 LEU A CA 1
ATOM 1302 C C . LEU A 1 163 ? 38.754 9.338 -64.168 1.00 93.94 163 LEU A C 1
ATOM 1304 O O . LEU A 1 163 ? 38.544 8.312 -63.522 1.00 93.94 163 LEU A O 1
ATOM 1308 N N . TYR A 1 164 ? 38.337 10.539 -63.784 1.00 93.44 164 TYR A N 1
ATOM 1309 C CA . TYR A 1 164 ? 37.419 10.751 -62.670 1.00 93.44 164 TYR A CA 1
ATOM 1310 C C . TYR A 1 164 ? 36.022 11.059 -63.206 1.00 93.44 164 TYR A C 1
ATOM 1312 O O . TYR A 1 164 ? 35.865 11.926 -64.068 1.00 93.44 164 TYR A O 1
ATOM 1320 N N . ILE A 1 165 ? 35.017 10.344 -62.710 1.00 90.81 165 ILE A N 1
ATOM 1321 C CA . ILE A 1 165 ? 33.611 10.552 -63.058 1.00 90.81 165 ILE A CA 1
ATOM 1322 C C . ILE A 1 165 ? 32.967 11.267 -61.864 1.00 90.81 165 ILE A C 1
ATOM 1324 O O . ILE A 1 165 ? 32.691 10.609 -60.861 1.00 90.81 165 ILE A O 1
ATOM 1328 N N . PRO A 1 166 ? 32.769 12.596 -61.916 1.00 85.00 166 PRO A N 1
ATOM 1329 C CA . PRO A 1 166 ? 32.024 13.288 -60.876 1.00 85.00 166 PRO A CA 1
ATOM 1330 C C . PRO A 1 166 ? 30.548 12.895 -60.971 1.00 85.00 166 PRO A C 1
ATOM 1332 O O . PRO A 1 166 ? 30.024 12.690 -62.069 1.00 85.00 166 PRO A O 1
ATOM 1335 N N . GLN A 1 167 ? 29.863 12.829 -59.832 1.00 74.19 167 GLN A N 1
ATOM 1336 C CA . GLN A 1 167 ? 28.425 12.575 -59.838 1.00 74.19 167 GLN A CA 1
ATOM 1337 C C . GLN A 1 167 ? 27.672 13.732 -60.487 1.00 74.19 167 GLN A C 1
ATOM 1339 O O . GLN A 1 167 ? 27.983 14.906 -60.262 1.00 74.19 167 GLN A O 1
ATOM 1344 N N . LYS A 1 168 ? 26.651 13.393 -61.269 1.00 73.31 168 LYS A N 1
ATOM 1345 C CA . LYS A 1 168 ? 25.737 14.374 -61.833 1.00 73.31 168 LYS A CA 1
ATOM 1346 C C . LYS A 1 168 ? 24.836 14.932 -60.720 1.00 73.31 168 LYS A C 1
ATOM 1348 O O . LYS A 1 168 ? 24.354 14.163 -59.890 1.00 73.31 168 LYS A O 1
ATOM 1353 N N . PRO A 1 169 ? 24.563 16.248 -60.693 1.00 59.38 169 PRO A N 1
ATOM 1354 C CA . PRO A 1 169 ? 23.601 16.817 -59.755 1.00 59.38 169 PRO A CA 1
ATOM 1355 C C . PRO A 1 169 ? 22.239 16.115 -59.879 1.00 59.38 169 PRO A C 1
ATOM 1357 O O . PRO A 1 169 ? 21.668 16.076 -60.970 1.00 59.38 169 PRO A O 1
ATOM 1360 N N . GLY A 1 170 ? 21.741 15.552 -58.774 1.00 55.38 170 GLY A N 1
ATOM 1361 C CA . GLY A 1 170 ? 20.466 14.823 -58.713 1.00 55.38 170 GLY A CA 1
ATOM 1362 C C . GLY A 1 170 ? 20.537 13.323 -59.031 1.00 55.38 170 GLY A C 1
ATOM 1363 O O . GLY A 1 170 ? 19.527 12.641 -58.892 1.00 55.38 170 GLY A O 1
ATOM 1364 N N . GLU A 1 171 ? 21.700 12.796 -59.418 1.00 55.38 171 GLU A N 1
ATOM 1365 C CA . GLU A 1 171 ? 21.937 11.362 -59.623 1.00 55.38 171 GLU A CA 1
ATOM 1366 C C . GLU A 1 171 ? 22.710 10.831 -58.408 1.00 55.38 171 GLU A C 1
ATOM 1368 O O . GLU A 1 171 ? 23.941 10.845 -58.365 1.00 55.38 171 GLU A O 1
ATOM 1373 N N . PHE A 1 172 ? 21.972 10.467 -57.358 1.00 54.66 172 PHE A N 1
ATOM 1374 C CA . PHE A 1 172 ? 22.543 9.872 -56.154 1.00 54.66 172 PHE A CA 1
ATOM 1375 C C . PHE A 1 172 ? 22.594 8.353 -56.328 1.00 54.66 172 PHE A C 1
ATOM 1377 O O . PHE A 1 172 ? 21.598 7.669 -56.109 1.00 54.66 172 PHE A O 1
ATOM 1384 N N . ASP A 1 173 ? 23.762 7.819 -56.684 1.00 47.47 173 ASP A N 1
ATOM 1385 C CA . ASP A 1 173 ? 24.076 6.414 -56.411 1.00 47.47 173 ASP A CA 1
ATOM 1386 C C . ASP A 1 173 ? 24.274 6.279 -54.894 1.00 47.47 173 ASP A C 1
ATOM 1388 O O . ASP A 1 173 ? 25.396 6.403 -54.388 1.00 47.47 173 ASP A O 1
ATOM 1392 N N . CYS A 1 174 ? 23.185 6.104 -54.141 1.00 47.62 174 CYS A N 1
ATOM 1393 C CA . CYS A 1 174 ? 23.316 5.658 -52.759 1.00 47.62 174 CYS A CA 1
ATOM 1394 C C . CYS A 1 174 ? 23.795 4.194 -52.805 1.00 47.62 174 CYS A C 1
ATOM 1396 O O . CYS A 1 174 ? 23.132 3.363 -53.433 1.00 47.62 174 CYS A O 1
ATOM 1398 N N . PRO A 1 175 ? 24.953 3.849 -52.206 1.00 50.81 175 PRO A N 1
ATOM 1399 C CA . PRO A 1 175 ? 25.322 2.447 -52.041 1.00 50.81 175 PRO A CA 1
ATOM 1400 C C . PRO A 1 175 ? 24.220 1.716 -51.253 1.00 50.81 175 PRO A C 1
ATOM 1402 O O . PRO A 1 175 ? 23.472 2.379 -50.529 1.00 50.81 175 PRO A O 1
ATOM 1405 N N . PRO A 1 176 ? 24.101 0.376 -51.365 1.00 45.25 176 PRO A N 1
ATOM 1406 C CA . PRO A 1 176 ? 23.196 -0.380 -50.504 1.00 45.25 176 PRO A CA 1
ATOM 1407 C C . PRO A 1 176 ? 23.459 0.030 -49.054 1.00 45.25 176 PRO A C 1
ATOM 1409 O O . PRO A 1 176 ? 24.621 0.067 -48.635 1.00 45.25 176 PRO A O 1
ATOM 1412 N N . CYS A 1 177 ? 22.399 0.420 -48.341 1.00 47.78 177 CYS A N 1
ATOM 1413 C CA . CYS A 1 177 ? 22.496 0.884 -46.963 1.00 47.78 177 CYS A CA 1
ATOM 1414 C C . CYS A 1 177 ? 23.325 -0.137 -46.168 1.00 47.78 177 CYS A C 1
ATOM 1416 O O . CYS A 1 177 ? 23.014 -1.327 -46.240 1.00 47.78 177 CYS A O 1
ATOM 1418 N N . PRO A 1 178 ? 24.401 0.267 -45.470 1.00 48.12 178 PRO A N 1
ATOM 1419 C CA . PRO A 1 178 ? 25.112 -0.668 -44.612 1.00 48.12 178 PRO A CA 1
ATOM 1420 C C . PRO A 1 178 ? 24.139 -1.187 -43.546 1.00 48.12 178 PRO A C 1
ATOM 1422 O O . PRO A 1 178 ? 23.437 -0.378 -42.941 1.00 48.12 178 PRO A O 1
ATOM 1425 N N . ASP A 1 179 ? 24.110 -2.503 -43.302 1.00 44.09 179 ASP A N 1
ATOM 1426 C CA . ASP A 1 179 ? 23.398 -3.098 -42.160 1.00 44.09 179 ASP A CA 1
ATOM 1427 C C . ASP A 1 179 ? 23.818 -2.339 -40.891 1.00 44.09 179 ASP A C 1
ATOM 1429 O O . ASP A 1 179 ? 24.987 -2.441 -40.515 1.00 44.09 179 ASP A O 1
ATOM 1433 N N . CYS A 1 180 ? 22.922 -1.530 -40.295 1.00 46.09 180 CYS A N 1
ATOM 1434 C CA . CYS A 1 180 ? 23.225 -0.466 -39.317 1.00 46.09 180 CYS A CA 1
ATOM 1435 C C . CYS A 1 180 ? 24.340 -0.875 -38.313 1.00 46.09 180 CYS A C 1
ATOM 1437 O O . CYS A 1 180 ? 24.046 -1.484 -37.276 1.00 46.09 180 CYS A O 1
ATOM 1439 N N . PRO A 1 181 ? 25.628 -0.524 -38.528 1.00 40.72 181 PRO A N 1
ATOM 1440 C CA . PRO A 1 181 ? 26.698 -0.965 -37.652 1.00 40.72 181 PRO A CA 1
ATOM 1441 C C . PRO A 1 181 ? 27.075 0.177 -36.707 1.00 40.72 181 PRO A C 1
ATOM 1443 O O . PRO A 1 181 ? 28.029 0.900 -36.951 1.00 40.72 181 PRO A O 1
ATOM 1446 N N . ARG A 1 182 ? 26.338 0.273 -35.592 1.00 40.88 182 ARG A N 1
ATOM 1447 C CA . ARG A 1 182 ? 26.655 1.006 -34.342 1.00 40.88 182 ARG A CA 1
ATOM 1448 C C . ARG A 1 182 ? 26.890 2.543 -34.419 1.00 40.88 182 ARG A C 1
ATOM 1450 O O . ARG A 1 182 ? 27.392 3.085 -35.392 1.00 40.88 182 ARG A O 1
ATOM 1457 N N . PRO A 1 183 ? 26.556 3.290 -33.345 1.00 44.06 183 PRO A N 1
ATOM 1458 C CA . PRO A 1 183 ? 26.103 4.683 -33.442 1.00 44.06 183 PRO A CA 1
ATOM 1459 C C . PRO A 1 183 ? 27.182 5.759 -33.215 1.00 44.06 183 PRO A C 1
ATOM 1461 O O . PRO A 1 183 ? 26.852 6.875 -32.827 1.00 44.06 183 PRO A O 1
ATOM 1464 N N . SER A 1 184 ? 28.476 5.490 -33.405 1.00 41.97 184 SER A N 1
ATOM 1465 C CA . SER A 1 184 ? 29.500 6.478 -33.012 1.00 41.97 184 SER A CA 1
ATOM 1466 C C . SER A 1 184 ? 29.718 7.634 -34.000 1.00 41.97 184 SER A C 1
ATOM 1468 O O . SER A 1 184 ? 30.552 8.490 -33.721 1.00 41.97 184 SER A O 1
ATOM 1470 N N . SER A 1 185 ? 29.014 7.689 -35.138 1.00 40.78 185 SER A N 1
ATOM 1471 C CA . SER A 1 185 ? 29.274 8.697 -36.185 1.00 40.78 185 SER A CA 1
ATOM 1472 C C . SER A 1 185 ? 28.056 9.457 -36.723 1.00 40.78 185 SER A C 1
ATOM 1474 O O . SER A 1 185 ? 28.224 10.268 -37.628 1.00 40.78 185 SER A O 1
ATOM 1476 N N . PHE A 1 186 ? 26.849 9.258 -36.186 1.00 43.47 186 PHE A N 1
ATOM 1477 C CA . PHE A 1 186 ? 25.668 10.009 -36.629 1.00 43.47 186 PHE A CA 1
ATOM 1478 C C . PHE A 1 186 ? 25.394 11.190 -35.696 1.00 43.47 186 PHE A C 1
ATOM 1480 O O . PHE A 1 186 ? 24.974 11.015 -34.555 1.00 43.47 186 PHE A O 1
ATOM 1487 N N . ILE A 1 187 ? 25.613 12.410 -36.189 1.00 37.78 187 ILE A N 1
ATOM 1488 C CA . ILE A 1 187 ? 25.117 13.629 -35.544 1.00 37.78 187 ILE A CA 1
ATOM 1489 C C . ILE A 1 187 ? 23.712 13.874 -36.109 1.00 37.78 187 ILE A C 1
ATOM 1491 O O . ILE A 1 187 ? 23.567 14.187 -37.284 1.00 37.78 187 ILE A O 1
ATOM 1495 N N . ALA A 1 188 ? 22.694 13.711 -35.259 1.00 41.66 188 ALA A N 1
ATOM 1496 C CA . ALA A 1 188 ? 21.288 14.045 -35.509 1.00 41.66 188 ALA A CA 1
ATOM 1497 C C . ALA A 1 188 ? 20.564 13.249 -36.622 1.00 41.66 188 ALA A C 1
ATOM 1499 O O . ALA A 1 188 ? 20.145 13.852 -37.598 1.00 41.66 188 ALA A O 1
ATOM 1500 N N . ASN A 1 189 ? 20.358 11.930 -36.449 1.00 43.47 189 ASN A N 1
ATOM 1501 C CA . ASN A 1 189 ? 19.301 11.071 -37.055 1.00 43.47 189 ASN A CA 1
ATOM 1502 C C . ASN A 1 189 ? 18.870 11.292 -38.533 1.00 43.47 189 ASN A C 1
ATOM 1504 O O . ASN A 1 189 ? 17.805 10.839 -38.947 1.00 43.47 189 ASN A O 1
ATOM 1508 N N . ARG A 1 190 ? 19.685 11.948 -39.355 1.00 44.16 190 ARG A N 1
ATOM 1509 C CA . ARG A 1 190 ? 19.532 12.112 -40.800 1.00 44.16 190 ARG A CA 1
ATOM 1510 C C . ARG A 1 190 ? 20.918 12.230 -41.398 1.00 44.16 190 ARG A C 1
ATOM 1512 O O . ARG A 1 190 ? 21.682 13.112 -41.018 1.00 44.16 190 ARG A O 1
ATOM 1519 N N . ASP A 1 191 ? 21.214 11.376 -42.366 1.00 44.88 191 ASP A N 1
ATOM 1520 C CA . ASP A 1 191 ? 22.339 11.610 -43.261 1.00 44.88 191 ASP A CA 1
ATOM 1521 C C . ASP A 1 191 ? 21.968 12.782 -44.202 1.00 44.88 191 ASP A C 1
ATOM 1523 O O . ASP A 1 191 ? 20.973 12.679 -44.928 1.00 44.88 191 ASP A O 1
ATOM 1527 N N . PRO A 1 192 ? 22.709 13.909 -44.209 1.00 41.88 192 PRO A N 1
ATOM 1528 C CA . PRO A 1 192 ? 22.430 15.043 -45.093 1.00 41.88 192 PRO A CA 1
ATOM 1529 C C . PRO A 1 192 ? 22.552 14.714 -46.591 1.00 41.88 192 PRO A C 1
ATOM 1531 O O . PRO A 1 192 ? 22.120 15.514 -47.422 1.00 41.88 192 PRO A O 1
ATOM 1534 N N . TYR A 1 193 ? 23.148 13.572 -46.946 1.00 44.16 193 TYR A N 1
ATOM 1535 C CA . TYR A 1 193 ? 23.567 13.246 -48.308 1.00 44.16 193 TYR A CA 1
ATOM 1536 C C . TYR A 1 193 ? 22.868 12.019 -48.917 1.00 44.16 193 TYR A C 1
ATOM 1538 O O . TYR A 1 193 ? 23.024 11.786 -50.117 1.00 44.16 193 TYR A O 1
ATOM 1546 N N . CYS A 1 194 ? 22.059 11.273 -48.153 1.00 49.28 194 CYS A N 1
ATOM 1547 C CA . CYS A 1 194 ? 21.152 10.249 -48.690 1.00 49.28 194 CYS A CA 1
ATOM 1548 C C . CYS A 1 194 ? 19.798 10.278 -47.939 1.00 49.28 194 CYS A C 1
ATOM 1550 O O . CYS A 1 194 ? 19.639 9.619 -46.913 1.00 49.28 194 CYS A O 1
ATOM 1552 N N . PRO A 1 195 ? 18.788 11.023 -48.436 1.00 48.94 195 PRO A N 1
ATOM 1553 C CA . PRO A 1 195 ? 17.486 11.167 -47.772 1.00 48.94 195 PRO A CA 1
ATOM 1554 C C . PRO A 1 195 ? 16.597 9.911 -47.847 1.00 48.94 195 PRO A C 1
ATOM 1556 O O . PRO A 1 195 ? 15.501 9.922 -47.295 1.00 48.94 195 PRO A O 1
ATOM 1559 N N . ALA A 1 196 ? 17.043 8.866 -48.557 1.00 45.97 196 ALA A N 1
ATOM 1560 C CA . ALA A 1 196 ? 16.321 7.609 -48.759 1.00 45.97 196 ALA A CA 1
ATOM 1561 C C . ALA A 1 196 ? 16.704 6.502 -47.760 1.00 45.97 196 ALA A C 1
ATOM 1563 O O . ALA A 1 196 ? 16.050 5.463 -47.742 1.00 45.97 196 ALA A O 1
ATOM 1564 N N . CYS A 1 197 ? 17.740 6.699 -46.939 1.00 47.41 197 CYS A N 1
ATOM 1565 C CA . CYS A 1 197 ? 18.009 5.791 -45.830 1.00 47.41 197 CYS A CA 1
ATOM 1566 C C . CYS A 1 197 ? 16.974 6.064 -44.733 1.00 47.41 197 CYS A C 1
ATOM 1568 O O . CYS A 1 197 ? 16.944 7.165 -44.175 1.00 47.41 197 CYS A O 1
ATOM 1570 N N . GLU A 1 198 ? 16.116 5.084 -44.445 1.00 47.34 198 GLU A N 1
ATOM 1571 C CA . GLU A 1 198 ? 15.235 5.142 -43.281 1.00 47.34 198 GLU A CA 1
ATOM 1572 C C . GLU A 1 198 ? 16.073 5.363 -42.017 1.00 47.34 198 GLU A C 1
ATOM 1574 O O . GLU A 1 198 ? 17.194 4.868 -41.878 1.00 47.34 198 GLU A O 1
ATOM 1579 N N . VAL A 1 199 ? 15.545 6.195 -41.123 1.00 49.66 199 VAL A N 1
ATOM 1580 C CA . VAL A 1 199 ? 16.166 6.528 -39.842 1.00 49.66 199 VAL A CA 1
ATOM 1581 C C . VAL A 1 199 ? 16.424 5.211 -39.106 1.00 49.66 199 VAL A C 1
ATOM 1583 O O . VAL A 1 199 ? 15.457 4.554 -38.730 1.00 49.66 199 VAL A O 1
ATOM 1586 N N . CYS A 1 200 ? 17.692 4.807 -38.909 1.00 47.44 200 CYS A N 1
ATOM 1587 C CA . CYS A 1 200 ? 17.983 3.632 -38.075 1.00 47.44 200 CYS A CA 1
ATOM 1588 C C . CYS A 1 200 ? 17.289 3.878 -36.717 1.00 47.44 200 CYS A C 1
ATOM 1590 O O . CYS A 1 200 ? 17.526 4.934 -36.109 1.00 47.44 200 CYS A O 1
ATOM 1592 N N . PRO A 1 201 ? 16.420 2.967 -36.246 1.00 50.75 201 PRO A N 1
ATOM 1593 C CA . PRO A 1 201 ? 15.716 3.167 -34.991 1.00 50.75 201 PRO A CA 1
ATOM 1594 C C . PRO A 1 201 ? 16.728 3.332 -33.847 1.00 50.75 201 PRO A C 1
ATOM 1596 O O . PRO A 1 201 ? 17.792 2.696 -33.865 1.00 50.75 201 PRO A O 1
ATOM 1599 N N . PRO A 1 202 ? 16.451 4.212 -32.866 1.00 53.50 202 PRO A N 1
ATOM 1600 C CA . PRO A 1 202 ? 17.360 4.423 -31.749 1.00 53.50 202 PRO A CA 1
ATOM 1601 C C . PRO A 1 202 ? 17.611 3.088 -31.030 1.00 53.50 202 PRO A C 1
ATOM 1603 O O . PRO A 1 202 ? 16.683 2.292 -30.869 1.00 53.50 202 PRO A O 1
ATOM 1606 N N . PRO A 1 203 ? 18.852 2.803 -30.594 1.00 57.81 203 PRO A N 1
ATOM 1607 C CA . PRO A 1 203 ? 19.154 1.546 -29.928 1.00 57.81 203 PRO A CA 1
ATOM 1608 C C . PRO A 1 203 ? 18.345 1.437 -28.631 1.00 57.81 203 PRO A C 1
ATOM 1610 O O . PRO A 1 203 ? 18.459 2.278 -27.737 1.00 57.81 203 PRO A O 1
ATOM 1613 N N . CYS A 1 204 ? 17.544 0.380 -28.524 1.00 60.47 204 CYS A N 1
ATOM 1614 C CA . CYS A 1 204 ? 16.795 0.059 -27.316 1.00 60.47 204 CYS A CA 1
ATOM 1615 C C . CYS A 1 204 ? 17.756 -0.312 -26.184 1.00 60.47 204 CYS A C 1
ATOM 1617 O O . CYS A 1 204 ? 18.687 -1.104 -26.376 1.00 60.47 204 CYS A O 1
ATOM 1619 N N . LYS A 1 205 ? 17.531 0.243 -24.995 1.00 68.56 205 LYS A N 1
ATOM 1620 C CA . LYS A 1 205 ? 18.253 -0.108 -23.772 1.00 68.56 205 LYS A CA 1
ATOM 1621 C C . LYS A 1 205 ? 17.276 -0.560 -22.698 1.00 68.56 205 LYS A C 1
ATOM 1623 O O . LYS A 1 205 ? 16.171 -0.043 -22.594 1.00 68.56 205 LYS A O 1
ATOM 1628 N N . VAL A 1 206 ? 17.710 -1.515 -21.882 1.00 70.00 206 VAL A N 1
ATOM 1629 C CA . VAL A 1 206 ? 16.925 -2.005 -20.747 1.00 70.00 206 VAL A CA 1
ATOM 1630 C C . VAL A 1 206 ? 16.946 -0.950 -19.640 1.00 70.00 206 VAL A C 1
ATOM 1632 O O . VAL A 1 206 ? 18.019 -0.604 -19.142 1.00 70.00 206 VAL A O 1
ATOM 1635 N N . THR A 1 207 ? 15.774 -0.482 -19.225 1.00 72.56 207 THR A N 1
ATOM 1636 C CA . THR A 1 207 ? 15.575 0.362 -18.040 1.00 72.56 207 THR A CA 1
ATOM 1637 C C . THR A 1 207 ? 14.702 -0.387 -17.038 1.00 72.56 207 THR A C 1
ATOM 1639 O O . THR A 1 207 ? 13.716 -1.027 -17.406 1.00 72.56 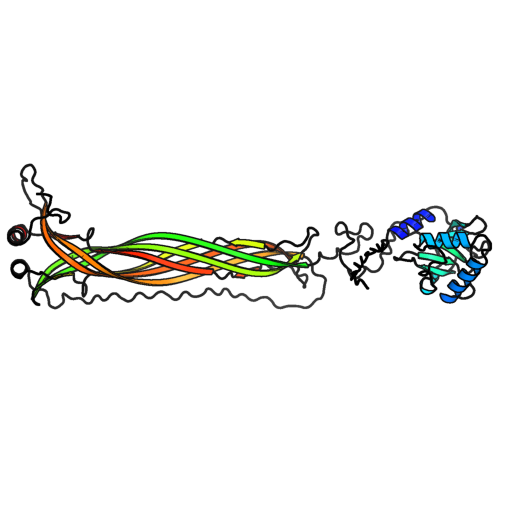207 THR A O 1
ATOM 1642 N N . THR A 1 208 ? 15.042 -0.300 -15.753 1.00 81.38 208 THR A N 1
ATOM 1643 C CA . THR A 1 208 ? 14.202 -0.838 -14.676 1.00 81.38 208 THR A CA 1
ATOM 1644 C C . THR A 1 208 ? 13.267 0.249 -14.157 1.00 81.38 208 THR A C 1
ATOM 1646 O O . THR A 1 208 ? 13.708 1.347 -13.811 1.00 81.38 208 THR A O 1
ATOM 1649 N N . ILE A 1 209 ? 11.976 -0.067 -14.078 1.00 82.69 209 ILE A N 1
ATOM 1650 C CA . ILE A 1 209 ? 10.982 0.713 -13.344 1.00 82.69 209 ILE A CA 1
ATOM 1651 C C . ILE A 1 209 ? 10.860 0.097 -11.959 1.00 82.69 209 ILE A C 1
ATOM 1653 O O . ILE A 1 209 ? 10.472 -1.065 -11.836 1.00 82.69 209 ILE A O 1
ATOM 1657 N N . ASN A 1 210 ? 11.150 0.882 -10.927 1.00 85.31 210 ASN A N 1
ATOM 1658 C CA . ASN A 1 210 ? 10.853 0.533 -9.548 1.00 85.31 210 ASN A CA 1
ATOM 1659 C C . ASN A 1 210 ? 9.693 1.392 -9.065 1.00 85.31 210 ASN A C 1
ATOM 1661 O O . ASN A 1 210 ? 9.695 2.613 -9.209 1.00 85.31 210 ASN A O 1
ATOM 1665 N N . ILE A 1 211 ? 8.710 0.755 -8.450 1.00 86.12 211 ILE A N 1
ATOM 1666 C CA . ILE A 1 211 ? 7.562 1.425 -7.861 1.00 86.12 211 ILE A CA 1
ATOM 1667 C C . ILE A 1 211 ? 7.591 1.142 -6.379 1.00 86.12 211 ILE A C 1
ATOM 1669 O O . ILE A 1 211 ? 7.670 -0.013 -5.952 1.00 86.12 211 ILE A O 1
ATOM 1673 N N . SER A 1 212 ? 7.537 2.214 -5.602 1.00 88.81 212 SER A N 1
ATOM 1674 C CA . SER A 1 212 ? 7.442 2.143 -4.154 1.00 88.81 212 SER A CA 1
ATOM 1675 C C . SER A 1 212 ? 6.360 3.091 -3.671 1.00 88.81 212 SER A C 1
ATOM 1677 O O . SER A 1 212 ? 6.233 4.220 -4.145 1.00 88.81 212 SER A O 1
ATOM 1679 N N . GLY A 1 213 ? 5.553 2.616 -2.740 1.00 87.69 213 GLY A N 1
ATOM 1680 C CA . GLY A 1 213 ? 4.439 3.361 -2.195 1.00 87.69 213 GLY A CA 1
ATOM 1681 C C . GLY A 1 213 ? 4.230 3.024 -0.742 1.00 87.69 213 GLY A C 1
ATOM 1682 O O . GLY A 1 213 ? 4.321 1.858 -0.365 1.00 87.69 213 GLY A O 1
ATOM 1683 N N . GLU A 1 214 ? 3.938 4.040 0.059 1.00 90.06 214 GLU A N 1
ATOM 1684 C CA . GLU A 1 214 ? 3.572 3.882 1.460 1.00 90.06 214 GLU A CA 1
ATOM 1685 C C . GLU A 1 214 ? 2.363 4.765 1.766 1.00 90.06 214 GLU A C 1
ATOM 1687 O O . GLU A 1 214 ? 2.214 5.864 1.226 1.00 90.06 214 GLU A O 1
ATOM 1692 N N . GLY A 1 215 ? 1.489 4.261 2.626 1.00 90.00 215 GLY A N 1
ATOM 1693 C CA . GLY A 1 215 ? 0.328 4.957 3.151 1.00 90.00 215 GLY A CA 1
ATOM 1694 C C . GLY A 1 215 ? 0.196 4.659 4.635 1.00 90.00 215 GLY A C 1
ATOM 1695 O O . GLY A 1 215 ? 0.464 3.542 5.082 1.00 90.00 215 GLY A O 1
ATOM 1696 N N . LYS A 1 216 ? -0.215 5.660 5.412 1.00 93.06 216 LYS A N 1
ATOM 1697 C CA . LYS A 1 216 ? -0.503 5.505 6.837 1.00 93.06 216 LYS A CA 1
ATOM 1698 C C . LYS A 1 216 ? -1.695 6.367 7.212 1.00 93.06 216 LYS A C 1
ATOM 1700 O O . LYS A 1 216 ? -1.694 7.565 6.945 1.00 93.06 216 LYS A O 1
ATOM 1705 N N . ILE A 1 217 ? -2.672 5.761 7.871 1.00 91.69 217 ILE A N 1
ATOM 1706 C CA . ILE A 1 217 ? -3.773 6.467 8.524 1.00 91.69 217 ILE A CA 1
ATOM 1707 C C . ILE A 1 217 ? -3.831 6.032 9.983 1.00 91.69 217 ILE A C 1
ATOM 1709 O O . ILE A 1 217 ? -3.562 4.879 10.313 1.00 91.69 217 ILE A O 1
ATOM 1713 N N . ALA A 1 218 ? -4.167 6.965 10.861 1.00 91.56 218 ALA A N 1
ATOM 1714 C CA . ALA A 1 218 ? -4.471 6.677 12.250 1.00 91.56 218 ALA A CA 1
ATOM 1715 C C . ALA A 1 218 ? -5.696 7.495 12.635 1.00 91.56 218 ALA A C 1
ATOM 1717 O O . ALA A 1 218 ? -5.790 8.672 12.281 1.00 91.56 218 ALA A O 1
ATOM 1718 N N . SER A 1 219 ? -6.650 6.860 13.297 1.00 92.44 219 SER A N 1
ATOM 1719 C CA . SER A 1 219 ? -7.875 7.511 13.751 1.00 92.44 219 SER A CA 1
ATOM 1720 C C . SER A 1 219 ? -8.494 6.702 14.885 1.00 92.44 219 SER A C 1
ATOM 1722 O O . SER A 1 219 ? -7.989 5.648 15.270 1.00 92.44 219 SER A O 1
ATOM 1724 N N . GLY A 1 220 ? -9.605 7.186 15.416 1.00 89.81 220 GLY A N 1
ATOM 1725 C CA . GLY A 1 220 ? -10.431 6.453 16.358 1.00 89.81 220 GLY A CA 1
ATOM 1726 C C . GLY A 1 220 ? -11.887 6.857 16.225 1.00 89.81 220 GLY A C 1
ATOM 1727 O O . GLY A 1 220 ? -12.197 7.937 15.724 1.00 89.81 220 GLY A O 1
ATOM 1728 N N . ASP A 1 221 ? -12.771 5.973 16.666 1.00 90.94 221 ASP A N 1
ATOM 1729 C CA . ASP A 1 221 ? -14.209 6.220 16.671 1.00 90.94 221 ASP A CA 1
ATOM 1730 C C . ASP A 1 221 ? -14.874 5.547 17.881 1.00 90.94 221 ASP A C 1
ATOM 1732 O O . ASP A 1 221 ? -14.238 4.832 18.672 1.00 90.94 221 ASP A O 1
ATOM 1736 N N . MET A 1 222 ? -16.169 5.799 18.051 1.00 90.56 222 MET A N 1
ATOM 1737 C CA . MET A 1 222 ? -16.988 5.272 19.127 1.00 90.56 222 MET A CA 1
ATOM 1738 C C . MET A 1 222 ? -18.267 4.635 18.593 1.00 90.56 222 MET A C 1
ATOM 1740 O O . MET A 1 222 ? -19.089 5.264 17.934 1.00 90.56 222 MET A O 1
ATOM 1744 N N . ILE A 1 223 ? -18.504 3.404 19.030 1.00 89.31 223 ILE A N 1
ATOM 1745 C CA . ILE A 1 223 ? -19.750 2.680 18.816 1.00 89.31 223 ILE A CA 1
ATOM 1746 C C . ILE A 1 223 ? -20.570 2.775 20.098 1.00 89.31 223 ILE A C 1
ATOM 1748 O O . ILE A 1 223 ? -20.106 2.381 21.170 1.00 89.31 223 ILE A O 1
ATOM 1752 N N . GLN A 1 224 ? -21.797 3.285 20.006 1.00 90.12 224 GLN A N 1
ATOM 1753 C CA . GLN A 1 224 ? -22.711 3.392 21.141 1.00 90.12 224 GLN A CA 1
ATOM 1754 C C . GLN A 1 224 ? -24.023 2.658 20.854 1.00 90.12 224 GLN A C 1
ATOM 1756 O O . GLN A 1 224 ? -24.675 2.906 19.844 1.00 90.12 224 GLN A O 1
ATOM 1761 N N . LYS A 1 225 ? -24.445 1.793 21.780 1.00 88.00 225 LYS A N 1
ATOM 1762 C CA . LYS A 1 225 ? -25.730 1.078 21.729 1.00 88.00 225 LYS A CA 1
ATOM 1763 C C . LYS A 1 225 ? -26.405 1.130 23.094 1.00 88.00 225 LYS A C 1
ATOM 1765 O O . LYS A 1 225 ? -25.721 1.072 24.109 1.00 88.00 225 LYS A O 1
ATOM 1770 N N . SER A 1 226 ? -27.730 1.226 23.138 1.00 87.50 226 SER A N 1
ATOM 1771 C CA . SER A 1 226 ? -28.473 0.983 24.382 1.00 87.50 226 SER A CA 1
ATOM 1772 C C . SER A 1 226 ? -28.830 -0.494 24.475 1.00 87.50 226 SER A C 1
ATOM 1774 O O . SER A 1 226 ? -29.281 -1.072 23.485 1.00 87.50 226 SER A O 1
ATOM 1776 N N . SER A 1 227 ? -28.621 -1.106 25.637 1.00 84.62 227 SER A N 1
ATOM 1777 C CA . SER A 1 227 ? -29.002 -2.494 25.889 1.00 84.62 227 SER A CA 1
ATOM 1778 C C . SER A 1 227 ? -29.942 -2.575 27.084 1.00 84.62 227 SER A C 1
ATOM 1780 O O . SER A 1 227 ? -29.635 -2.042 28.149 1.00 84.62 227 SER A O 1
ATOM 1782 N N . GLU A 1 228 ? -31.083 -3.237 26.912 1.00 86.31 228 GLU A N 1
ATOM 1783 C CA . GLU A 1 228 ? -32.013 -3.525 28.005 1.00 86.31 228 GLU A CA 1
ATOM 1784 C C . GLU A 1 228 ? -31.476 -4.694 28.823 1.00 86.31 228 GLU A C 1
ATOM 1786 O O . GLU A 1 228 ? -31.337 -5.804 28.308 1.00 86.31 228 GLU A O 1
ATOM 1791 N N . MET A 1 229 ? -31.156 -4.449 30.093 1.00 84.19 229 MET A N 1
ATOM 1792 C CA . MET A 1 229 ? -30.533 -5.456 30.950 1.00 84.19 229 MET A CA 1
ATOM 1793 C C . MET A 1 229 ? -31.273 -5.611 32.273 1.00 84.19 229 MET A C 1
ATOM 1795 O O . MET A 1 229 ? -31.504 -4.612 32.967 1.00 84.19 229 MET A O 1
ATOM 1799 N N . PRO A 1 230 ? -31.625 -6.848 32.672 1.00 88.56 230 PRO A N 1
ATOM 1800 C CA . PRO A 1 230 ? -32.106 -7.110 34.011 1.00 88.56 230 PRO A CA 1
ATOM 1801 C C . PRO A 1 230 ? -30.964 -6.918 35.009 1.00 88.56 230 PRO A C 1
ATOM 1803 O O . PRO A 1 230 ? -29.838 -7.393 34.832 1.00 88.56 230 PRO A O 1
ATOM 1806 N N . LEU A 1 231 ? -31.277 -6.219 36.091 1.00 89.31 231 LEU A N 1
ATOM 1807 C CA . LEU A 1 231 ? -30.367 -5.965 37.188 1.00 89.31 231 LEU A CA 1
ATOM 1808 C C . LEU A 1 231 ? -30.714 -6.881 38.363 1.00 89.31 231 LEU A C 1
ATOM 1810 O O . LEU A 1 231 ? -31.772 -6.749 38.991 1.00 89.31 231 LEU A O 1
ATOM 1814 N N . ILE A 1 232 ? -29.811 -7.809 38.668 1.00 89.94 232 ILE A N 1
ATOM 1815 C CA . ILE A 1 232 ? -30.049 -8.893 39.622 1.00 89.94 232 ILE A CA 1
ATOM 1816 C C . ILE A 1 232 ? -29.093 -8.734 40.792 1.00 89.94 232 ILE A C 1
ATOM 1818 O O . ILE A 1 232 ? -27.882 -8.803 40.620 1.00 89.94 232 ILE A O 1
ATOM 1822 N N . ALA A 1 233 ? -29.616 -8.558 42.003 1.00 90.38 233 ALA A N 1
ATOM 1823 C CA . ALA A 1 233 ? -28.791 -8.640 43.201 1.00 90.38 233 ALA A CA 1
ATOM 1824 C C . ALA A 1 233 ? -28.680 -10.080 43.687 1.00 90.38 233 ALA A C 1
ATOM 1826 O O . ALA A 1 233 ? -29.683 -10.790 43.755 1.00 90.38 233 ALA A O 1
ATOM 1827 N N . MET A 1 234 ? -27.461 -10.482 44.052 1.00 89.31 234 MET A N 1
ATOM 1828 C CA . MET A 1 234 ? -27.140 -11.835 44.494 1.00 89.31 234 MET A CA 1
ATOM 1829 C C . MET A 1 234 ? -26.341 -11.829 45.801 1.00 89.31 234 MET A C 1
ATOM 1831 O O . MET A 1 234 ? -25.439 -11.007 45.991 1.00 89.31 234 MET A O 1
ATOM 1835 N N . TYR A 1 235 ? -26.677 -12.746 46.711 1.00 90.81 235 TYR A N 1
ATOM 1836 C CA . TYR A 1 235 ? -25.908 -13.031 47.926 1.00 90.81 235 TYR A CA 1
ATOM 1837 C C . TYR A 1 235 ? -26.124 -14.481 48.362 1.00 90.81 235 TYR A C 1
ATOM 1839 O O . TYR A 1 235 ? -27.263 -14.892 48.569 1.00 90.81 235 TYR A O 1
ATOM 1847 N N . GLY A 1 236 ? -25.044 -15.252 48.523 1.00 85.50 236 GLY A N 1
ATOM 1848 C CA . GLY A 1 236 ? -25.128 -16.638 49.004 1.00 85.50 236 GLY A CA 1
ATOM 1849 C C . GLY A 1 236 ? -26.040 -17.540 48.160 1.00 85.50 236 GLY A C 1
ATOM 1850 O O . GLY A 1 236 ? -26.737 -18.377 48.717 1.00 85.50 236 GLY A O 1
ATOM 1851 N N . GLY A 1 237 ? -26.097 -17.318 46.840 1.00 83.94 237 GLY A N 1
ATOM 1852 C CA . GLY A 1 237 ? -26.955 -18.062 45.907 1.00 83.94 237 GLY A CA 1
ATOM 1853 C C . GLY A 1 237 ? -28.400 -17.557 45.793 1.00 83.94 237 GLY A C 1
ATOM 1854 O O . GLY A 1 237 ? -29.076 -17.878 44.818 1.00 83.94 237 GLY A O 1
ATOM 1855 N N . GLU A 1 238 ? -28.880 -16.716 46.716 1.00 87.88 238 GLU A N 1
ATOM 1856 C CA . GLU A 1 238 ? -30.197 -16.084 46.589 1.00 87.88 238 GLU A CA 1
ATOM 1857 C C . GLU A 1 238 ? -30.159 -14.920 45.587 1.00 87.88 238 GLU A C 1
ATOM 1859 O O . GLU A 1 238 ? -29.236 -14.103 45.620 1.00 87.88 238 GLU A O 1
ATOM 1864 N N . LYS A 1 239 ? -31.196 -14.801 44.743 1.00 89.31 239 LYS A N 1
ATOM 1865 C CA . LYS A 1 239 ? -31.337 -13.753 43.717 1.00 89.31 239 LYS A CA 1
ATOM 1866 C C . LYS A 1 239 ? -32.581 -12.890 43.958 1.00 89.31 239 LYS A C 1
ATOM 1868 O O . LYS A 1 239 ? -33.639 -13.402 44.324 1.00 89.31 239 LYS A O 1
ATOM 1873 N N . VAL A 1 240 ? -32.472 -11.581 43.728 1.00 91.12 240 VAL A N 1
ATOM 1874 C CA . VAL A 1 240 ? -33.604 -10.638 43.716 1.00 91.12 240 VAL A CA 1
ATOM 1875 C C . VAL A 1 240 ? -33.500 -9.713 42.505 1.00 91.12 240 VAL A C 1
ATOM 1877 O O . VAL A 1 240 ? -32.421 -9.192 42.215 1.00 91.12 240 VAL A O 1
ATOM 1880 N N . CYS A 1 241 ? -34.613 -9.497 41.807 1.00 90.00 241 CYS A N 1
ATOM 1881 C CA . CYS A 1 241 ? -34.642 -8.703 40.583 1.00 90.00 241 CYS A CA 1
ATOM 1882 C C . CYS A 1 241 ? -35.036 -7.263 40.892 1.00 90.00 241 CYS A C 1
ATOM 1884 O O . CYS A 1 241 ? -36.138 -6.997 41.366 1.00 90.00 241 CYS A O 1
ATOM 1886 N N . ILE A 1 242 ? -34.121 -6.329 40.632 1.00 89.00 242 ILE A N 1
ATOM 1887 C CA . ILE A 1 242 ? -34.335 -4.899 40.883 1.00 89.00 242 ILE A CA 1
ATOM 1888 C C . ILE A 1 242 ? -35.161 -4.264 39.756 1.00 89.00 242 ILE A C 1
ATOM 1890 O O . ILE A 1 242 ? -35.894 -3.306 39.998 1.00 89.00 242 ILE A O 1
ATOM 1894 N N . GLY A 1 243 ? -35.053 -4.795 38.538 1.00 87.12 243 GLY A N 1
ATOM 1895 C CA . GLY A 1 243 ? -35.779 -4.348 37.348 1.00 87.12 243 GLY A CA 1
ATOM 1896 C C . GLY A 1 243 ? -34.936 -4.506 36.085 1.00 87.12 243 GLY A C 1
ATOM 1897 O O . GLY A 1 243 ? -33.773 -4.898 36.172 1.00 87.12 243 GLY A O 1
ATOM 1898 N N . THR A 1 244 ? -35.525 -4.181 34.939 1.00 87.94 244 THR A N 1
ATOM 1899 C CA . THR A 1 244 ? -34.830 -4.086 33.648 1.00 87.94 244 THR A CA 1
ATOM 1900 C C . THR A 1 244 ? -34.596 -2.619 33.329 1.00 87.94 244 THR A C 1
ATOM 1902 O O . THR A 1 244 ? -35.499 -1.801 33.519 1.00 87.94 244 THR A O 1
ATOM 1905 N N . TYR A 1 245 ? -33.383 -2.285 32.896 1.00 86.94 245 TYR A N 1
ATOM 1906 C CA . TYR A 1 245 ? -32.991 -0.910 32.606 1.00 86.94 245 TYR A CA 1
ATOM 1907 C C . TYR A 1 245 ? -32.249 -0.829 31.275 1.00 86.94 245 TYR A C 1
ATOM 1909 O O . TYR A 1 245 ? -31.387 -1.663 30.993 1.00 86.94 245 TYR A O 1
ATOM 1917 N N . SER A 1 246 ? -32.531 0.232 30.518 1.00 87.25 246 SER A N 1
ATOM 1918 C CA . SER A 1 246 ? -31.742 0.621 29.352 1.00 87.25 246 SER A CA 1
ATOM 1919 C C . SER A 1 246 ? -30.389 1.150 29.809 1.00 87.25 246 SER A C 1
ATOM 1921 O O . SER A 1 246 ? -30.302 2.201 30.451 1.00 87.25 246 SER A O 1
ATOM 1923 N N . VAL A 1 247 ? -29.326 0.415 29.503 1.00 87.94 247 VAL A N 1
ATOM 1924 C CA . VAL A 1 247 ? -27.955 0.787 29.839 1.00 87.94 247 VAL A CA 1
ATOM 1925 C C . VAL A 1 247 ? -27.223 1.156 28.551 1.00 87.94 247 VAL A C 1
ATOM 1927 O O . VAL A 1 247 ? -27.070 0.300 27.675 1.00 87.94 247 VAL A O 1
ATOM 1930 N N . PRO A 1 248 ? -26.738 2.404 28.407 1.00 90.06 248 PRO A N 1
ATOM 1931 C CA . PRO A 1 248 ? -25.892 2.754 27.280 1.00 90.06 248 PRO A CA 1
ATOM 1932 C C . PRO A 1 248 ? -24.553 2.028 27.407 1.00 90.06 248 PRO A C 1
ATOM 1934 O O . PRO A 1 248 ? -23.925 2.020 28.462 1.00 90.06 248 PRO A O 1
ATOM 1937 N N . VAL A 1 249 ? -24.107 1.429 26.316 1.00 90.75 249 VAL A N 1
ATOM 1938 C CA . VAL A 1 249 ? -22.831 0.736 26.195 1.00 90.75 249 VAL A CA 1
ATOM 1939 C C . VAL A 1 249 ? -22.042 1.431 25.101 1.00 90.75 249 VAL A C 1
ATOM 1941 O O . VAL A 1 249 ? -22.543 1.617 23.991 1.00 90.75 249 VAL A O 1
ATOM 1944 N N . LYS A 1 250 ? -20.823 1.849 25.436 1.00 92.25 250 LYS A N 1
ATOM 1945 C CA . LYS A 1 250 ? -19.912 2.551 24.533 1.00 92.25 250 LYS A CA 1
ATOM 1946 C C . LYS A 1 250 ? -18.654 1.714 24.355 1.00 92.25 250 LYS A C 1
ATOM 1948 O O . LYS A 1 250 ? -18.046 1.325 25.349 1.00 92.25 250 LYS A O 1
ATOM 1953 N N . ALA A 1 251 ? -18.256 1.462 23.117 1.00 90.94 251 ALA A N 1
ATOM 1954 C CA . ALA A 1 251 ? -16.955 0.905 22.780 1.00 90.94 251 ALA A CA 1
ATOM 1955 C C . ALA A 1 251 ? -16.194 1.925 21.934 1.00 90.94 251 ALA A C 1
ATOM 1957 O O . ALA A 1 251 ? -16.649 2.297 20.856 1.00 90.94 251 ALA A O 1
ATOM 1958 N N . THR A 1 252 ? -15.056 2.393 22.432 1.00 92.19 252 THR A N 1
ATOM 1959 C CA . THR A 1 252 ? -14.140 3.261 21.685 1.00 92.19 252 THR A CA 1
ATOM 1960 C C . THR A 1 252 ? -12.989 2.423 21.168 1.00 92.19 252 THR A C 1
ATOM 1962 O O . THR A 1 252 ? -12.512 1.533 21.880 1.00 92.19 252 THR A O 1
ATOM 1965 N N . TYR A 1 253 ? -12.514 2.718 19.971 1.00 91.62 253 TYR A N 1
ATOM 1966 C CA . TYR A 1 253 ? -11.322 2.095 19.417 1.00 91.62 253 TYR A CA 1
ATOM 1967 C C . TYR A 1 253 ? -10.460 3.147 18.736 1.00 91.62 253 TYR A C 1
ATOM 1969 O O . TYR A 1 253 ? -10.972 4.103 18.160 1.00 91.62 253 TYR A O 1
ATOM 1977 N N . GLU A 1 254 ? -9.152 2.946 18.799 1.00 93.25 254 GLU A N 1
ATOM 1978 C CA . GLU A 1 254 ? -8.178 3.668 17.990 1.00 93.25 254 GLU A CA 1
ATOM 1979 C C . GLU A 1 254 ? -7.445 2.635 17.151 1.00 93.25 254 GLU A C 1
ATOM 1981 O O . GLU A 1 254 ? -7.185 1.523 17.623 1.00 93.25 254 GLU A O 1
ATOM 1986 N N . TYR A 1 255 ? -7.148 2.998 15.912 1.00 92.19 255 TYR A N 1
ATOM 1987 C CA . TYR A 1 255 ? -6.480 2.127 14.967 1.00 92.19 255 TYR A CA 1
ATOM 1988 C C . TYR A 1 255 ? -5.360 2.862 14.243 1.00 92.19 255 TYR A C 1
ATOM 1990 O O . TYR A 1 255 ? -5.435 4.069 13.986 1.00 92.19 255 TYR A O 1
ATOM 1998 N N . THR A 1 256 ? -4.350 2.093 13.855 1.00 92.44 256 THR A N 1
ATOM 1999 C CA . THR A 1 256 ? -3.307 2.507 12.923 1.00 92.44 256 THR A CA 1
ATOM 2000 C C . THR A 1 256 ? -3.317 1.535 11.754 1.00 92.44 256 THR A C 1
ATOM 2002 O O . THR A 1 256 ? -3.087 0.345 11.937 1.00 92.44 256 THR A O 1
ATOM 2005 N N . ALA A 1 257 ? -3.572 2.029 10.544 1.00 93.38 257 ALA A N 1
ATOM 2006 C CA . ALA A 1 257 ? -3.472 1.228 9.331 1.00 93.38 257 ALA A CA 1
ATOM 2007 C C . ALA A 1 257 ? -2.289 1.696 8.488 1.00 93.38 257 ALA A C 1
ATOM 2009 O O . ALA A 1 257 ? -2.086 2.900 8.295 1.00 93.38 257 ALA A O 1
ATOM 2010 N N . THR A 1 258 ? -1.531 0.743 7.958 1.00 92.88 258 THR A N 1
ATOM 2011 C CA . THR A 1 258 ? -0.448 1.000 7.013 1.00 92.88 258 THR A CA 1
ATOM 2012 C C . THR A 1 258 ? -0.659 0.204 5.735 1.00 92.88 258 THR A C 1
ATOM 2014 O O . THR A 1 258 ? -1.205 -0.899 5.738 1.00 92.88 258 THR A O 1
ATOM 2017 N N . GLY A 1 259 ? -0.239 0.790 4.621 1.00 92.31 259 GLY A N 1
ATOM 2018 C CA . GLY A 1 259 ? -0.228 0.146 3.321 1.00 92.31 259 GLY A CA 1
ATOM 2019 C C . GLY A 1 259 ? 1.117 0.348 2.657 1.00 92.31 259 GLY A C 1
ATOM 2020 O O . GLY A 1 259 ? 1.683 1.437 2.739 1.00 92.31 259 GLY A O 1
ATOM 2021 N N . SER A 1 260 ? 1.625 -0.686 2.000 1.00 90.12 260 SER A N 1
ATOM 2022 C CA . SER A 1 260 ? 2.841 -0.591 1.200 1.00 90.12 260 SER A CA 1
ATOM 2023 C C . SER A 1 260 ? 2.652 -1.254 -0.154 1.00 90.12 260 SER A C 1
ATOM 2025 O O . SER A 1 260 ? 1.945 -2.249 -0.265 1.00 90.12 260 SER A O 1
ATOM 2027 N N . ALA A 1 261 ? 3.264 -0.690 -1.185 1.00 88.81 261 ALA A N 1
ATOM 2028 C CA . ALA A 1 261 ? 3.213 -1.204 -2.544 1.00 88.81 261 ALA A CA 1
ATOM 2029 C C . ALA A 1 261 ? 4.636 -1.241 -3.100 1.00 88.81 261 ALA A C 1
ATOM 2031 O O . ALA A 1 261 ? 5.341 -0.228 -3.057 1.00 88.81 261 ALA A O 1
ATOM 2032 N N . LYS A 1 262 ? 5.079 -2.405 -3.583 1.00 87.00 262 LYS A N 1
ATOM 2033 C CA . LYS A 1 262 ? 6.419 -2.590 -4.156 1.00 87.00 262 LYS A CA 1
ATOM 2034 C C . LYS A 1 262 ? 6.330 -3.403 -5.435 1.00 87.00 262 LYS A C 1
ATOM 2036 O O . LYS A 1 262 ? 5.815 -4.515 -5.430 1.00 87.00 262 LYS A O 1
ATOM 2041 N N . TYR A 1 263 ? 6.860 -2.861 -6.523 1.00 86.62 263 TYR A N 1
ATOM 2042 C CA . TYR A 1 263 ? 6.908 -3.543 -7.812 1.00 86.62 263 TYR A CA 1
ATOM 2043 C C . TYR A 1 263 ? 8.183 -3.163 -8.559 1.00 86.62 263 TYR A C 1
ATOM 2045 O O . TYR A 1 263 ? 8.638 -2.025 -8.466 1.00 86.62 263 TYR A O 1
ATOM 2053 N N . SER A 1 264 ? 8.773 -4.106 -9.290 1.00 86.69 264 SER A N 1
ATOM 2054 C CA . SER A 1 264 ? 9.938 -3.844 -10.132 1.00 86.69 264 SER A CA 1
ATOM 2055 C C . SER A 1 264 ? 9.817 -4.628 -11.431 1.00 86.69 264 SER A C 1
ATOM 2057 O O . SER A 1 264 ? 9.529 -5.826 -11.409 1.00 86.69 264 SER A O 1
ATOM 2059 N N . GLN A 1 265 ? 10.016 -3.953 -12.560 1.00 83.06 265 GLN A N 1
ATOM 2060 C CA . GLN A 1 265 ? 10.023 -4.574 -13.881 1.00 83.06 265 GLN A CA 1
ATOM 2061 C C . GLN A 1 265 ? 11.066 -3.913 -14.784 1.00 83.06 265 GLN A C 1
ATOM 2063 O O . GLN A 1 265 ? 11.245 -2.698 -14.767 1.00 83.06 265 GLN A O 1
ATOM 2068 N N . THR A 1 266 ? 11.716 -4.716 -15.621 1.00 81.31 266 THR A N 1
ATOM 2069 C CA . THR A 1 266 ? 12.581 -4.252 -16.706 1.00 81.31 266 THR A CA 1
ATOM 2070 C C . THR A 1 266 ? 11.788 -4.069 -18.002 1.00 81.31 266 THR A C 1
ATOM 2072 O O . THR A 1 266 ? 10.982 -4.926 -18.373 1.00 81.31 266 THR A O 1
ATOM 2075 N N . ILE A 1 267 ? 12.015 -2.952 -18.694 1.00 75.31 267 ILE A N 1
ATOM 2076 C CA . ILE A 1 267 ? 11.432 -2.639 -20.005 1.00 75.31 267 ILE A CA 1
ATOM 2077 C C . ILE A 1 267 ? 12.508 -2.116 -20.963 1.00 75.31 267 ILE A C 1
ATOM 2079 O O . ILE A 1 267 ? 13.483 -1.504 -20.533 1.00 75.31 267 ILE A O 1
ATOM 2083 N N . ASP A 1 268 ? 12.317 -2.343 -22.261 1.00 72.81 268 ASP A N 1
ATOM 2084 C CA . ASP A 1 268 ? 13.205 -1.841 -23.312 1.00 72.81 268 ASP A CA 1
ATOM 2085 C C . ASP A 1 268 ? 12.748 -0.432 -23.745 1.00 72.81 268 ASP A C 1
ATOM 2087 O O . ASP A 1 268 ? 11.659 -0.264 -24.299 1.00 72.81 268 ASP A O 1
ATOM 2091 N N . VAL A 1 269 ? 13.569 0.587 -23.475 1.00 68.56 269 VAL A N 1
ATOM 2092 C CA . VAL A 1 269 ? 13.284 2.015 -23.711 1.00 68.56 269 VAL A CA 1
ATOM 2093 C C . VAL A 1 269 ? 14.290 2.596 -24.708 1.00 68.56 269 VAL A C 1
ATOM 2095 O O . VAL A 1 269 ? 15.444 2.170 -24.781 1.00 68.56 269 VAL A O 1
ATOM 2098 N N . CYS A 1 270 ? 13.854 3.575 -25.490 1.00 64.94 270 CYS A N 1
ATOM 2099 C CA . CYS A 1 270 ? 14.637 4.176 -26.567 1.00 64.94 270 CYS A CA 1
ATOM 2100 C C . CYS A 1 270 ? 15.696 5.155 -26.036 1.00 64.94 270 CYS A C 1
ATOM 2102 O O . CYS A 1 270 ? 15.384 6.047 -25.246 1.00 64.94 270 CYS A O 1
ATOM 2104 N N . ASP A 1 271 ? 16.948 5.023 -26.489 1.00 62.94 271 ASP A N 1
ATOM 2105 C CA . ASP A 1 271 ? 18.013 5.995 -26.209 1.00 62.94 271 ASP A CA 1
ATOM 2106 C C . ASP A 1 271 ? 18.078 7.041 -27.332 1.00 62.94 271 ASP A C 1
ATOM 2108 O O . ASP A 1 271 ? 18.683 6.819 -28.381 1.00 62.94 271 ASP A O 1
ATOM 2112 N N . ASN A 1 272 ? 17.464 8.205 -27.104 1.00 57.03 272 ASN A N 1
ATOM 2113 C CA . ASN A 1 272 ? 17.454 9.332 -28.046 1.00 57.03 272 ASN A CA 1
ATOM 2114 C C . ASN A 1 272 ? 18.783 10.131 -28.062 1.00 57.03 272 ASN A C 1
ATOM 2116 O O . ASN A 1 272 ? 18.796 11.310 -28.414 1.00 57.03 272 ASN A O 1
ATOM 2120 N N . GLY A 1 273 ? 19.910 9.526 -27.664 1.00 49.53 273 GLY A N 1
ATOM 2121 C CA . GLY A 1 273 ? 21.243 10.142 -27.711 1.00 49.53 273 GLY A CA 1
ATOM 2122 C C . GLY A 1 273 ? 21.591 11.025 -26.507 1.00 49.53 273 GLY A C 1
ATOM 2123 O O . GLY A 1 273 ? 22.666 11.621 -26.481 1.00 49.53 273 GLY A O 1
ATOM 2124 N N . ALA A 1 274 ? 20.720 11.086 -25.495 1.00 47.66 274 ALA A N 1
ATOM 2125 C CA . ALA A 1 274 ? 20.968 11.775 -24.223 1.00 47.66 274 ALA A CA 1
ATOM 2126 C C . ALA A 1 274 ? 21.662 10.878 -23.175 1.00 47.66 274 ALA A C 1
ATOM 2128 O O . ALA A 1 274 ? 21.981 11.343 -22.079 1.00 47.66 274 ALA A O 1
ATOM 2129 N N . GLY A 1 275 ? 21.922 9.609 -23.511 1.00 50.28 275 GLY A N 1
ATOM 2130 C CA . GLY A 1 275 ? 22.427 8.608 -22.581 1.00 50.28 275 GLY A CA 1
ATOM 2131 C C . GLY A 1 275 ? 21.299 7.810 -21.927 1.00 50.28 275 GLY A C 1
ATOM 2132 O O . GLY A 1 275 ? 20.121 8.134 -22.047 1.00 50.28 275 GLY A O 1
ATOM 2133 N N . VAL A 1 276 ? 21.690 6.726 -21.250 1.00 49.72 276 VAL A N 1
ATOM 2134 C CA . VAL A 1 276 ? 20.785 5.764 -20.600 1.00 49.72 276 VAL A CA 1
ATOM 2135 C C . VAL A 1 276 ? 19.814 6.513 -19.687 1.00 49.72 276 VAL A C 1
ATOM 2137 O O . VAL A 1 276 ? 20.262 7.171 -18.748 1.00 49.72 276 VAL A O 1
ATOM 2140 N N . LEU A 1 277 ? 18.504 6.398 -19.936 1.00 56.78 277 LEU A N 1
ATOM 2141 C CA . LEU A 1 277 ? 17.508 6.844 -18.965 1.00 56.78 277 LEU A CA 1
ATOM 2142 C C . LEU A 1 277 ? 17.800 6.126 -17.638 1.00 56.78 277 LEU A C 1
ATOM 2144 O O . LEU A 1 277 ? 17.839 4.890 -17.627 1.00 56.78 277 LEU A O 1
ATOM 2148 N N . PRO A 1 278 ? 18.063 6.861 -16.541 1.00 64.69 278 PRO A N 1
ATOM 2149 C CA . PRO A 1 278 ? 18.322 6.241 -15.253 1.00 64.69 278 PRO A CA 1
ATOM 2150 C C . PRO A 1 278 ? 17.113 5.400 -14.836 1.00 64.69 278 PRO A C 1
ATOM 2152 O O . PRO A 1 278 ? 15.991 5.648 -15.286 1.00 64.69 278 PRO A O 1
ATOM 2155 N N . ASN A 1 279 ? 17.345 4.409 -13.970 1.00 74.56 279 ASN A N 1
ATOM 2156 C CA . ASN A 1 279 ? 16.261 3.642 -13.360 1.00 74.56 279 ASN A CA 1
ATOM 2157 C C . ASN A 1 279 ? 15.180 4.600 -12.850 1.00 74.56 279 ASN A C 1
ATOM 2159 O O . ASN A 1 279 ? 15.482 5.604 -12.198 1.00 74.56 279 ASN A O 1
ATOM 2163 N N . MET A 1 280 ? 13.930 4.308 -13.195 1.00 77.19 280 MET A N 1
ATOM 2164 C CA . MET A 1 280 ? 12.809 5.160 -12.827 1.00 77.19 280 MET A CA 1
ATOM 2165 C C . MET A 1 280 ? 12.264 4.689 -11.492 1.00 77.19 280 MET A C 1
ATOM 2167 O O . MET A 1 280 ? 11.611 3.651 -11.423 1.00 77.19 280 MET A O 1
ATOM 2171 N N . ASP A 1 281 ? 12.526 5.467 -10.447 1.00 82.19 281 ASP A N 1
ATOM 2172 C CA . ASP A 1 281 ? 11.956 5.248 -9.123 1.00 82.19 281 ASP A CA 1
ATOM 2173 C C . ASP A 1 281 ? 10.681 6.086 -8.982 1.00 82.19 281 ASP A C 1
ATOM 2175 O O . ASP A 1 281 ? 10.710 7.299 -8.758 1.00 82.19 281 ASP A O 1
ATOM 2179 N N . ILE A 1 282 ? 9.538 5.430 -9.145 1.00 83.19 282 ILE A N 1
ATOM 2180 C CA . ILE A 1 282 ? 8.220 6.053 -9.106 1.00 83.19 282 ILE A CA 1
ATOM 2181 C C . ILE A 1 282 ? 7.638 5.899 -7.701 1.00 83.19 282 ILE A C 1
ATOM 2183 O O . ILE A 1 282 ? 7.502 4.790 -7.177 1.00 83.19 282 ILE A O 1
ATOM 2187 N N . LYS A 1 283 ? 7.265 7.030 -7.092 1.00 83.56 283 LYS A N 1
ATOM 2188 C CA . LYS A 1 283 ? 6.554 7.049 -5.811 1.00 83.56 283 LYS A CA 1
ATOM 2189 C C . LYS A 1 283 ? 5.052 7.018 -6.043 1.00 83.56 283 LYS A C 1
ATOM 2191 O O . LYS A 1 283 ? 4.506 7.936 -6.650 1.00 83.56 283 LYS A O 1
ATOM 2196 N N . LEU A 1 284 ? 4.396 5.986 -5.527 1.00 82.88 284 LEU A N 1
ATOM 2197 C CA . LEU A 1 284 ? 2.966 5.769 -5.690 1.00 82.88 284 LEU A CA 1
ATOM 2198 C C . LEU A 1 284 ? 2.256 5.877 -4.329 1.00 82.88 284 LEU A C 1
ATOM 2200 O O . LEU A 1 284 ? 2.460 5.012 -3.481 1.00 82.88 284 LEU A O 1
ATOM 2204 N N . PRO A 1 285 ? 1.449 6.917 -4.063 1.00 81.81 285 PRO A N 1
ATOM 2205 C CA . PRO A 1 285 ? 0.757 7.026 -2.783 1.00 81.81 285 PRO A CA 1
ATOM 2206 C C . PRO A 1 285 ? -0.280 5.907 -2.632 1.00 81.81 285 PRO A C 1
ATOM 2208 O O . PRO A 1 285 ? -1.120 5.717 -3.510 1.00 81.81 285 PRO A O 1
ATOM 2211 N N . VAL A 1 286 ? -0.246 5.199 -1.499 1.00 89.38 286 VAL A N 1
ATOM 2212 C CA . VAL A 1 286 ? -1.270 4.204 -1.156 1.00 89.38 286 VAL A CA 1
ATOM 2213 C C . VAL A 1 286 ? -2.371 4.903 -0.365 1.00 89.38 286 VAL A C 1
ATOM 2215 O O . VAL A 1 286 ? -2.187 5.261 0.799 1.00 89.38 286 VAL A O 1
ATOM 2218 N N . ASN A 1 287 ? -3.525 5.097 -0.995 1.00 89.00 287 ASN A N 1
ATOM 2219 C CA . ASN A 1 287 ? -4.703 5.649 -0.340 1.00 89.00 287 ASN A CA 1
ATOM 2220 C C . ASN A 1 287 ? -5.371 4.562 0.500 1.00 89.00 287 ASN A C 1
ATOM 2222 O O . ASN A 1 287 ? -5.718 3.498 -0.015 1.00 89.00 287 ASN A O 1
ATOM 2226 N N . LEU A 1 288 ? -5.555 4.838 1.789 1.00 91.56 288 LEU A N 1
ATOM 2227 C CA . LEU A 1 288 ? -6.154 3.906 2.738 1.00 91.56 288 LEU A CA 1
ATOM 2228 C C . LEU A 1 288 ? -7.559 4.364 3.126 1.00 91.56 288 LEU A C 1
ATOM 2230 O O . LEU A 1 288 ? -7.770 5.525 3.472 1.00 91.56 288 LEU A O 1
ATOM 2234 N N . GLY A 1 289 ? -8.503 3.429 3.114 1.00 89.75 289 GLY A N 1
ATOM 2235 C CA . GLY A 1 289 ? -9.856 3.602 3.626 1.00 89.75 289 GLY A CA 1
ATOM 2236 C C . GLY A 1 289 ? -10.151 2.546 4.681 1.00 89.75 289 GLY A C 1
ATOM 2237 O O . GLY A 1 289 ? -9.997 1.357 4.422 1.00 89.75 289 GLY A O 1
ATOM 2238 N N . PHE A 1 290 ? -10.589 2.974 5.860 1.00 91.00 290 PHE A N 1
ATOM 2239 C CA . PHE A 1 290 ? -10.991 2.088 6.948 1.00 91.00 290 PHE A CA 1
ATOM 2240 C C . PHE A 1 290 ? -12.466 2.318 7.274 1.00 91.00 290 PHE A C 1
ATOM 2242 O O . PHE A 1 290 ? -12.899 3.465 7.388 1.00 91.00 290 PHE A O 1
ATOM 2249 N N . ASN A 1 291 ? -13.232 1.237 7.423 1.00 89.00 291 ASN A N 1
ATOM 2250 C CA . ASN A 1 291 ? -14.634 1.299 7.825 1.00 89.00 291 ASN A CA 1
ATOM 2251 C C . ASN A 1 291 ? -15.020 0.081 8.679 1.00 89.00 291 ASN A C 1
ATOM 2253 O O . ASN A 1 291 ? -14.650 -1.047 8.353 1.00 89.00 291 ASN A O 1
ATOM 2257 N N . VAL A 1 292 ? -15.813 0.302 9.727 1.00 88.00 292 VAL A N 1
ATOM 2258 C CA . VAL A 1 292 ? -16.466 -0.755 10.508 1.00 88.00 292 VAL A CA 1
ATOM 2259 C C . VAL A 1 292 ? -17.840 -1.031 9.899 1.00 88.00 292 VAL A C 1
ATOM 2261 O O . VAL A 1 292 ? -18.738 -0.198 9.982 1.00 88.00 292 VAL A O 1
ATOM 2264 N N . SER A 1 293 ? -18.012 -2.199 9.277 1.00 85.62 293 SER A N 1
ATOM 2265 C CA . SER A 1 293 ? -19.274 -2.563 8.615 1.00 85.62 293 SER A CA 1
ATOM 2266 C C . SER A 1 293 ? -20.321 -3.088 9.585 1.00 85.62 293 SER A C 1
ATOM 2268 O O . SER A 1 293 ? -21.511 -2.857 9.391 1.00 85.62 293 SER A O 1
ATOM 2270 N N . GLU A 1 294 ? -19.889 -3.799 10.625 1.00 87.06 294 GLU A N 1
ATOM 2271 C CA . GLU A 1 294 ? -20.784 -4.379 11.618 1.00 87.06 294 GLU A CA 1
ATOM 2272 C C . GLU A 1 294 ? -20.141 -4.357 13.002 1.00 87.06 294 GLU A C 1
ATOM 2274 O O . GLU A 1 294 ? -18.926 -4.487 13.151 1.00 87.06 294 GLU A O 1
ATOM 2279 N N . SER A 1 295 ? -20.963 -4.191 14.036 1.00 87.12 295 SER A N 1
ATOM 2280 C CA . SER A 1 295 ? -20.505 -4.262 15.418 1.00 87.12 295 SER A CA 1
ATOM 2281 C C . SER A 1 295 ? -21.553 -4.861 16.341 1.00 87.12 295 SER A C 1
ATOM 2283 O O . SER A 1 295 ? -22.757 -4.625 16.213 1.00 87.12 295 SER A O 1
ATOM 2285 N N . GLN A 1 296 ? -21.074 -5.627 17.315 1.00 86.44 296 GLN A N 1
ATOM 2286 C CA . GLN A 1 296 ? -21.883 -6.220 18.365 1.00 86.44 296 GLN A CA 1
ATOM 2287 C C . GLN A 1 296 ? -21.224 -5.999 19.723 1.00 86.44 296 GLN A C 1
ATOM 2289 O O . GLN A 1 296 ? -20.004 -6.056 19.875 1.00 86.44 296 GLN A O 1
ATOM 2294 N N . MET A 1 297 ? -22.055 -5.731 20.726 1.00 86.44 297 MET A N 1
ATOM 2295 C CA . MET A 1 297 ? -21.629 -5.545 22.108 1.00 86.44 297 MET A CA 1
ATOM 2296 C C . MET A 1 297 ? -22.556 -6.330 23.028 1.00 86.44 297 MET A C 1
ATOM 2298 O O . MET A 1 297 ? -23.779 -6.224 22.904 1.00 86.44 297 MET A O 1
ATOM 2302 N N . SER A 1 298 ? -21.980 -7.061 23.977 1.00 84.94 298 SER A N 1
ATOM 2303 C CA . SER A 1 298 ? -22.696 -7.688 25.086 1.00 84.94 298 SER A CA 1
ATOM 2304 C C . SER A 1 298 ? -22.112 -7.246 26.418 1.00 84.94 298 SER A C 1
ATOM 2306 O O . SER A 1 298 ? -20.926 -6.940 26.540 1.00 84.94 298 SER A O 1
ATOM 2308 N N . VAL A 1 299 ? -22.974 -7.170 27.424 1.00 83.69 299 VAL A N 1
ATOM 2309 C CA . VAL A 1 299 ? -22.630 -6.733 28.776 1.00 83.69 299 VAL A CA 1
ATOM 2310 C C . VAL A 1 299 ? -23.339 -7.640 29.773 1.00 83.69 299 VAL A C 1
ATOM 2312 O O . VAL A 1 299 ? -24.469 -8.072 29.554 1.00 83.69 299 VAL A O 1
ATOM 2315 N N . GLY A 1 300 ? -22.671 -7.919 30.882 1.00 76.69 300 GLY A N 1
ATOM 2316 C CA . GLY A 1 300 ? -23.191 -8.797 31.911 1.00 76.69 300 GLY A CA 1
ATOM 2317 C C . GLY A 1 300 ? -22.982 -10.276 31.602 1.00 76.69 300 GLY A C 1
ATOM 2318 O O . GLY A 1 300 ? -22.511 -10.675 30.539 1.00 76.69 300 GLY A O 1
ATOM 2319 N N . GLU A 1 301 ? -23.312 -11.094 32.590 1.00 71.06 301 GLU A N 1
ATOM 2320 C CA . GLU A 1 301 ? -23.227 -12.546 32.513 1.00 71.06 301 GLU A CA 1
ATOM 2321 C C . GLU A 1 301 ? -24.615 -13.063 32.122 1.00 71.06 301 GLU A C 1
ATOM 2323 O O . GLU A 1 301 ? -25.601 -12.761 32.795 1.00 71.06 301 GLU A O 1
ATOM 2328 N N . SER A 1 302 ? -24.719 -13.786 31.002 1.00 67.25 302 SER A N 1
ATOM 2329 C CA . SER A 1 302 ? -26.013 -14.222 30.437 1.00 67.25 302 SER A CA 1
ATOM 2330 C C . SER A 1 302 ? -26.995 -13.066 30.164 1.00 67.25 302 SER A C 1
ATOM 2332 O O . SER A 1 302 ? -28.184 -13.173 30.452 1.00 67.25 302 SER A O 1
ATOM 2334 N N . GLY A 1 303 ? -26.490 -11.920 29.685 1.00 72.31 303 GLY A N 1
ATOM 2335 C CA . GLY A 1 303 ? -27.307 -10.740 29.362 1.00 72.31 303 GLY A CA 1
ATOM 2336 C C . GLY A 1 303 ? -27.835 -9.955 30.571 1.00 72.31 303 GLY A C 1
ATOM 2337 O O . GLY A 1 303 ? -28.581 -8.996 30.388 1.00 72.31 303 GLY A O 1
ATOM 2338 N N . ALA A 1 304 ? -27.445 -10.329 31.795 1.00 82.06 304 ALA A N 1
ATOM 2339 C CA . ALA A 1 304 ? -27.874 -9.693 33.036 1.00 82.06 304 ALA A CA 1
ATOM 2340 C C . ALA A 1 304 ? -26.709 -9.019 33.774 1.00 82.06 304 ALA A C 1
ATOM 2342 O O . ALA A 1 304 ? -25.589 -9.534 33.835 1.00 82.06 304 ALA A O 1
ATOM 2343 N N . MET A 1 305 ? -26.983 -7.889 34.426 1.00 85.88 305 MET A N 1
ATOM 2344 C CA . MET A 1 305 ? -26.015 -7.248 35.313 1.00 85.88 305 MET A CA 1
ATOM 2345 C C . MET A 1 305 ? -26.169 -7.806 36.732 1.00 85.88 305 MET A C 1
ATOM 2347 O O . MET A 1 305 ? -27.142 -7.518 37.437 1.00 85.88 305 MET A O 1
ATOM 2351 N N . ILE A 1 306 ? -25.194 -8.615 37.152 1.00 86.38 306 ILE A N 1
ATOM 2352 C CA . ILE A 1 306 ? -25.197 -9.287 38.454 1.00 86.38 306 ILE A CA 1
ATOM 2353 C C . ILE A 1 306 ? -24.495 -8.419 39.504 1.00 86.38 306 ILE A C 1
ATOM 2355 O O . ILE A 1 306 ? -23.287 -8.189 39.478 1.00 86.38 306 ILE A O 1
ATOM 2359 N N . LEU A 1 307 ? -25.266 -7.962 40.484 1.00 87.44 307 LEU A N 1
ATOM 2360 C CA . LEU A 1 307 ? -24.797 -7.217 41.642 1.00 87.44 307 LEU A CA 1
ATOM 2361 C C . LEU A 1 307 ? -24.460 -8.199 42.767 1.00 87.44 307 LEU A C 1
ATOM 2363 O O . LEU A 1 307 ? -25.325 -8.571 43.566 1.00 87.44 307 LEU A O 1
ATOM 2367 N N . ASN A 1 308 ? -23.196 -8.598 42.872 1.00 87.19 308 ASN A N 1
ATOM 2368 C CA . ASN A 1 308 ? -22.720 -9.418 43.987 1.00 87.19 308 ASN A CA 1
ATOM 2369 C C . ASN A 1 308 ? -22.663 -8.588 45.279 1.00 87.19 308 ASN A C 1
ATOM 2371 O O . ASN A 1 308 ? -21.710 -7.853 45.549 1.00 87.19 308 ASN A O 1
ATOM 2375 N N . VAL A 1 309 ? -23.722 -8.652 46.087 1.00 87.62 309 VAL A N 1
ATOM 2376 C CA . VAL A 1 309 ? -23.861 -7.830 47.293 1.00 87.62 309 VAL A CA 1
ATOM 2377 C C . VAL A 1 309 ? -23.074 -8.463 48.435 1.00 87.62 309 VAL A C 1
ATOM 2379 O O . VAL A 1 309 ? -23.573 -9.359 49.092 1.00 87.62 309 VAL A O 1
ATOM 2382 N N . ALA A 1 310 ? -21.894 -7.943 48.770 1.00 84.88 310 ALA A N 1
ATOM 2383 C CA . ALA A 1 310 ? -21.025 -8.537 49.800 1.00 84.88 310 ALA A CA 1
ATOM 2384 C C . ALA A 1 310 ? -21.625 -8.639 51.228 1.00 84.88 310 ALA A C 1
ATOM 2386 O O . ALA A 1 310 ? -21.096 -9.351 52.076 1.00 84.88 310 ALA A O 1
ATOM 2387 N N . ASN A 1 311 ? -22.710 -7.918 51.542 1.00 89.38 311 ASN A N 1
ATOM 2388 C CA . ASN A 1 311 ? -23.258 -7.827 52.899 1.00 89.38 311 ASN A CA 1
ATOM 2389 C C . ASN A 1 311 ? -24.699 -8.360 52.987 1.00 89.38 311 ASN A C 1
ATOM 2391 O O . ASN A 1 311 ? -25.628 -7.729 52.471 1.00 89.38 311 ASN A O 1
ATOM 2395 N N . ALA A 1 312 ? -24.904 -9.430 53.766 1.00 89.56 312 ALA A N 1
ATOM 2396 C CA . ALA A 1 312 ? -26.213 -10.045 54.023 1.00 89.56 312 ALA A CA 1
ATOM 2397 C C . ALA A 1 312 ? -27.305 -9.039 54.425 1.00 89.56 312 ALA A C 1
ATOM 2399 O O . ALA A 1 312 ? -28.458 -9.135 54.002 1.00 89.56 312 ALA A O 1
ATOM 2400 N N . LYS A 1 313 ? -26.962 -8.036 55.247 1.00 89.88 313 LYS A N 1
ATOM 2401 C CA . LYS A 1 313 ? -27.919 -7.030 55.735 1.00 89.88 313 LYS A CA 1
ATOM 2402 C C . LYS A 1 313 ? -28.361 -6.082 54.619 1.00 89.88 313 LYS A C 1
ATOM 2404 O O . LYS A 1 313 ? -29.505 -5.624 54.651 1.00 89.88 313 LYS A O 1
ATOM 2409 N N . ARG A 1 314 ? -27.481 -5.775 53.656 1.00 88.88 314 ARG A N 1
ATOM 2410 C CA . ARG A 1 314 ? -27.826 -4.988 52.457 1.00 88.88 314 ARG A CA 1
ATOM 2411 C C . ARG A 1 314 ? -28.724 -5.802 51.533 1.00 88.88 314 ARG A C 1
ATOM 2413 O O . ARG A 1 314 ? -29.782 -5.312 51.143 1.00 88.88 314 ARG A O 1
ATOM 2420 N N . PHE A 1 315 ? -28.373 -7.063 51.296 1.00 91.12 315 PHE A N 1
ATOM 2421 C CA . PHE A 1 315 ? -29.174 -7.971 50.481 1.00 91.12 315 PHE A CA 1
ATOM 2422 C C . PHE A 1 315 ? -30.589 -8.177 51.047 1.00 91.12 315 PHE A C 1
ATOM 2424 O O . PHE A 1 315 ? -31.576 -7.958 50.350 1.00 91.12 315 PHE A O 1
ATOM 2431 N N . LYS A 1 316 ? -30.722 -8.442 52.355 1.00 90.44 316 LYS A N 1
ATOM 2432 C CA . LYS A 1 316 ? -32.028 -8.579 53.031 1.00 90.44 316 LYS A CA 1
ATOM 2433 C C . LYS A 1 316 ? -32.912 -7.331 52.891 1.00 90.44 316 LYS A C 1
ATOM 2435 O O . LYS A 1 316 ? -34.137 -7.436 52.909 1.00 90.44 316 LYS A O 1
ATOM 2440 N N . ARG A 1 317 ? -32.320 -6.134 52.761 1.00 89.56 317 ARG A N 1
ATOM 2441 C CA . ARG A 1 317 ? -33.080 -4.901 52.490 1.00 89.56 317 ARG A CA 1
ATOM 2442 C C . ARG A 1 317 ? -33.562 -4.824 51.051 1.00 89.56 317 ARG A C 1
ATOM 2444 O O . ARG A 1 317 ? -34.721 -4.464 50.867 1.00 89.56 317 ARG A O 1
ATOM 2451 N N . LEU A 1 318 ? -32.723 -5.184 50.082 1.00 89.19 318 LEU A N 1
ATOM 2452 C CA . LEU A 1 318 ? -33.120 -5.278 48.675 1.00 89.19 318 LEU A CA 1
ATOM 2453 C C . LEU A 1 318 ? -34.255 -6.299 48.504 1.00 89.19 318 LEU A C 1
ATOM 2455 O O . LEU A 1 318 ? -35.307 -5.937 47.989 1.00 89.19 318 LEU A O 1
ATOM 2459 N N . LYS A 1 319 ? -34.124 -7.498 49.088 1.00 90.50 319 LYS A N 1
ATOM 2460 C CA . LYS A 1 319 ? -35.163 -8.550 49.105 1.00 90.50 319 LYS A CA 1
ATOM 2461 C C . LYS A 1 319 ? -36.508 -8.094 49.688 1.00 90.50 319 LYS A C 1
ATOM 2463 O O . LYS A 1 319 ? -37.550 -8.610 49.322 1.00 90.50 319 LYS A O 1
ATOM 2468 N N . LYS A 1 320 ? -36.513 -7.111 50.598 1.00 90.50 320 LYS A N 1
ATOM 2469 C CA . LYS A 1 320 ? -37.755 -6.542 51.156 1.00 90.50 320 LYS A CA 1
ATOM 2470 C C . LYS A 1 320 ? -38.418 -5.515 50.226 1.00 90.50 320 LYS A C 1
ATOM 2472 O O . LYS A 1 320 ? -39.574 -5.167 50.448 1.00 90.50 320 LYS A O 1
ATOM 2477 N N . GLN A 1 321 ? -37.672 -4.918 49.299 1.00 87.75 321 GLN A N 1
ATOM 2478 C CA . GLN A 1 321 ? -38.176 -3.871 48.398 1.00 87.75 321 GLN A CA 1
ATOM 2479 C C . GLN A 1 321 ? -38.489 -4.380 46.992 1.00 87.75 321 GLN A C 1
ATOM 2481 O O . GLN A 1 321 ? -39.281 -3.744 46.304 1.00 87.75 321 GLN A O 1
ATOM 2486 N N . TYR A 1 322 ? -37.867 -5.483 46.587 1.00 88.56 322 TYR A N 1
ATOM 2487 C CA . TYR A 1 322 ? -37.922 -6.024 45.236 1.00 88.56 322 TYR A CA 1
ATOM 2488 C C . TYR A 1 322 ? -38.366 -7.489 45.255 1.00 88.56 322 TYR A C 1
ATOM 2490 O O . TYR A 1 322 ? -38.176 -8.182 46.256 1.00 88.56 322 TYR A O 1
ATOM 2498 N N . GLY A 1 323 ? -38.982 -7.936 44.159 1.00 84.06 323 GLY A N 1
ATOM 2499 C CA . GLY A 1 323 ? -39.499 -9.296 44.007 1.00 84.06 323 GLY A CA 1
ATOM 2500 C C . GLY A 1 323 ? -38.426 -10.316 43.618 1.00 84.06 323 GLY A C 1
ATOM 2501 O O . GLY A 1 323 ? -37.324 -9.965 43.188 1.00 84.06 323 GLY A O 1
ATOM 2502 N N . SER A 1 324 ? -38.757 -11.600 43.760 1.00 81.69 324 SER A N 1
ATOM 2503 C CA . SER A 1 324 ? -37.961 -12.695 43.195 1.00 81.69 324 SER A CA 1
ATOM 2504 C C . SER A 1 324 ? -37.893 -12.586 41.671 1.00 81.69 324 SER A C 1
ATOM 2506 O O . SER A 1 324 ? -38.845 -12.139 41.034 1.00 81.69 324 SER A O 1
ATOM 2508 N N . CYS A 1 325 ? -36.772 -13.008 41.091 1.00 78.12 325 CYS A N 1
ATOM 2509 C CA . CYS A 1 325 ? -36.627 -13.076 39.641 1.00 78.12 325 CYS A CA 1
ATOM 2510 C C . CYS A 1 325 ? -37.541 -14.160 39.044 1.00 78.12 325 CYS A C 1
ATOM 2512 O O . CYS A 1 325 ? -37.620 -15.244 39.627 1.00 78.12 325 CYS A O 1
ATOM 2514 N N . PRO A 1 326 ? -38.197 -13.910 37.896 1.00 75.56 326 PRO A N 1
ATOM 2515 C CA . PRO A 1 326 ? -38.786 -14.967 37.076 1.00 75.56 326 PRO A CA 1
ATOM 2516 C C . PRO A 1 326 ? -37.723 -16.009 36.697 1.00 75.56 326 PRO A C 1
ATOM 2518 O O . PRO A 1 326 ? -36.556 -15.650 36.523 1.00 75.56 326 PRO A O 1
ATOM 2521 N N . ALA A 1 327 ? -38.120 -17.276 36.547 1.00 62.00 327 ALA A N 1
ATOM 2522 C CA . ALA A 1 327 ? -37.207 -18.355 36.152 1.00 62.00 327 ALA A CA 1
ATOM 2523 C C . ALA A 1 327 ? -36.536 -18.095 34.785 1.00 62.00 327 ALA A C 1
ATOM 2525 O O . ALA A 1 327 ? -35.390 -18.485 34.590 1.00 62.00 327 ALA A O 1
ATOM 2526 N N . ASP A 1 328 ? -37.204 -17.338 33.907 1.00 55.84 328 ASP A N 1
ATOM 2527 C CA . ASP A 1 328 ? -36.779 -17.081 32.523 1.00 55.84 328 ASP A CA 1
ATOM 2528 C C . ASP A 1 328 ? -35.968 -15.780 32.338 1.00 55.84 328 ASP A C 1
ATOM 2530 O O . ASP A 1 328 ? -35.689 -15.374 31.214 1.00 55.84 328 ASP A O 1
ATOM 2534 N N . MET A 1 329 ? -35.588 -15.078 33.418 1.00 55.50 329 MET A N 1
ATOM 2535 C CA . MET A 1 329 ? -34.891 -13.779 33.308 1.00 55.50 329 MET A CA 1
ATOM 2536 C C . MET A 1 329 ? -33.401 -13.864 32.935 1.00 55.50 329 MET A C 1
ATOM 2538 O O . MET A 1 329 ? -32.755 -12.831 32.764 1.00 55.50 329 MET A O 1
ATOM 2542 N N . THR A 1 330 ? -32.846 -15.067 32.802 1.00 49.91 330 THR A N 1
ATOM 2543 C CA . THR A 1 330 ? -31.525 -15.299 32.205 1.00 49.91 330 THR A CA 1
ATOM 2544 C C . THR A 1 330 ? -31.715 -15.729 30.759 1.00 49.91 330 THR A C 1
ATOM 2546 O O . THR A 1 330 ? -31.579 -16.905 30.432 1.00 49.91 330 THR A O 1
ATOM 2549 N N . THR A 1 331 ? -32.080 -14.793 29.887 1.00 44.97 331 THR A N 1
ATOM 2550 C CA . THR A 1 331 ? -32.009 -15.036 28.446 1.00 44.97 331 THR A CA 1
ATOM 2551 C C . THR A 1 331 ? -30.538 -15.115 28.063 1.00 44.97 331 THR A C 1
ATOM 2553 O O . THR A 1 331 ? -29.827 -14.111 28.108 1.00 44.97 331 THR A O 1
ATOM 2556 N N . THR A 1 332 ? -30.080 -16.306 27.687 1.00 45.12 332 THR A N 1
ATOM 2557 C CA . THR A 1 332 ? -28.837 -16.539 26.947 1.00 45.12 332 THR A CA 1
ATOM 2558 C C . THR A 1 332 ? -28.942 -15.858 25.586 1.00 45.12 332 THR A C 1
ATOM 2560 O O . THR A 1 332 ? -29.126 -16.488 24.551 1.00 45.12 332 THR A O 1
ATOM 2563 N N . THR A 1 333 ? -28.841 -14.534 25.568 1.00 48.25 333 THR A N 1
ATOM 2564 C CA . THR A 1 333 ? -28.515 -13.806 24.347 1.00 48.25 333 THR A CA 1
ATOM 2565 C C . THR A 1 333 ? -27.006 -13.918 24.192 1.00 48.25 333 THR A C 1
ATOM 2567 O O . THR A 1 333 ? -26.255 -12.994 24.512 1.00 48.25 333 THR A O 1
ATOM 2570 N N . GLU A 1 334 ? -26.542 -15.108 23.812 1.00 53.12 334 GLU A N 1
ATOM 2571 C CA . GLU A 1 334 ? -25.170 -15.264 23.355 1.00 53.12 334 GLU A CA 1
ATOM 2572 C C . GLU A 1 334 ? -24.989 -14.363 22.133 1.00 53.12 334 GLU A C 1
ATOM 2574 O O . GLU A 1 334 ? -25.849 -14.296 21.253 1.00 53.12 334 GLU A O 1
ATOM 2579 N N . MET A 1 335 ? -23.900 -13.592 22.122 1.00 57.28 335 MET A N 1
ATOM 2580 C CA . MET A 1 335 ? -23.535 -12.825 20.937 1.00 57.28 335 MET A CA 1
ATOM 2581 C C . MET A 1 335 ? -23.384 -13.794 19.774 1.00 57.28 335 MET A C 1
ATOM 2583 O O . MET A 1 335 ? -22.618 -14.752 19.879 1.00 57.28 335 MET A O 1
ATOM 2587 N N . GLN A 1 336 ? -24.079 -13.516 18.676 1.00 61.66 336 GLN A N 1
ATOM 2588 C CA . GLN A 1 336 ? -23.847 -14.236 17.439 1.00 61.66 336 GLN A CA 1
ATOM 2589 C C . GLN A 1 336 ? -22.403 -13.965 17.005 1.00 61.66 336 GLN A C 1
ATOM 2591 O O . GLN A 1 336 ? -21.934 -12.827 17.043 1.00 61.66 336 GLN A O 1
ATOM 2596 N N . GLU A 1 337 ? -21.662 -15.016 16.669 1.00 71.56 337 GLU A N 1
ATOM 2597 C CA . GLU A 1 337 ? -20.295 -14.852 16.195 1.00 71.56 337 GLU A CA 1
ATOM 2598 C C . GLU A 1 337 ? -20.317 -14.059 14.885 1.00 71.56 337 GLU A C 1
ATOM 2600 O O . GLU A 1 337 ? -20.984 -14.443 13.924 1.00 71.56 337 GLU A O 1
ATOM 2605 N N . LEU A 1 338 ? -19.640 -12.908 14.879 1.00 75.38 338 LEU A N 1
ATOM 2606 C CA . LEU A 1 338 ? -19.477 -12.114 13.670 1.00 75.38 338 LEU A CA 1
ATOM 2607 C C . LEU A 1 338 ? -18.488 -12.830 12.758 1.00 75.38 338 LEU A C 1
ATOM 2609 O O . LEU A 1 338 ? -17.408 -13.215 13.200 1.00 75.38 338 LEU A O 1
ATOM 2613 N N . VAL A 1 339 ? -18.850 -12.967 11.487 1.00 70.69 339 VAL A N 1
ATOM 2614 C CA . VAL A 1 339 ? -18.001 -13.576 10.464 1.00 70.69 339 VAL A CA 1
ATOM 2615 C C . VAL A 1 339 ? -17.676 -12.505 9.433 1.00 70.69 339 VAL A C 1
ATOM 2617 O O . VAL A 1 339 ? -18.579 -11.885 8.871 1.00 70.69 339 VAL A O 1
ATOM 2620 N N . ALA A 1 340 ? -16.389 -12.269 9.187 1.00 68.38 340 ALA A N 1
ATOM 2621 C CA . ALA A 1 340 ? -15.972 -11.411 8.087 1.00 68.38 340 ALA A CA 1
ATOM 2622 C C . ALA A 1 340 ? -16.274 -12.112 6.755 1.00 68.38 340 ALA A C 1
ATOM 2624 O O . ALA A 1 340 ? -15.936 -13.282 6.567 1.00 68.38 340 ALA A O 1
ATOM 2625 N N . ALA A 1 341 ? -16.905 -11.399 5.820 1.00 68.19 341 ALA A N 1
ATOM 2626 C CA . ALA A 1 341 ? -17.066 -11.899 4.461 1.00 68.19 341 ALA A CA 1
ATOM 2627 C C . ALA A 1 341 ? -15.682 -12.097 3.825 1.00 68.19 341 ALA A C 1
ATOM 2629 O O . ALA A 1 341 ? -14.841 -11.191 3.890 1.00 68.19 341 ALA A O 1
ATOM 2630 N N . GLN A 1 342 ? -15.458 -13.264 3.207 1.00 56.22 342 GLN A N 1
ATOM 2631 C CA . GLN A 1 342 ? -14.241 -13.516 2.435 1.00 56.22 342 GLN A CA 1
ATOM 2632 C C . GLN A 1 342 ? -14.096 -12.424 1.373 1.00 56.22 342 GLN A C 1
ATOM 2634 O O . GLN A 1 342 ? -15.039 -12.107 0.649 1.00 56.22 342 GLN A O 1
ATOM 2639 N N . SER A 1 343 ? -12.925 -11.795 1.331 1.00 50.34 343 SER A N 1
ATOM 2640 C CA . SER A 1 343 ? -12.596 -10.835 0.288 1.00 50.34 343 SER A CA 1
ATOM 2641 C C . SER A 1 343 ? -12.345 -11.610 -1.003 1.00 50.34 343 SER A C 1
ATOM 2643 O O . SER A 1 343 ? -11.288 -12.224 -1.141 1.00 50.34 343 SER A O 1
ATOM 2645 N N . ASP A 1 344 ? -13.304 -11.594 -1.929 1.00 40.34 344 ASP A N 1
ATOM 2646 C CA . ASP A 1 344 ? -13.060 -12.062 -3.291 1.00 40.34 344 ASP A CA 1
ATOM 2647 C C . ASP A 1 344 ? -11.968 -11.184 -3.914 1.00 40.34 344 ASP A C 1
ATOM 2649 O O . ASP A 1 344 ? -12.118 -9.965 -4.062 1.00 40.34 344 ASP A O 1
ATOM 2653 N N . GLU A 1 345 ? -10.837 -11.803 -4.252 1.00 40.69 345 GLU A N 1
ATOM 2654 C CA . GLU A 1 345 ? -9.826 -11.181 -5.095 1.00 40.69 345 GLU A CA 1
ATOM 2655 C C . GLU A 1 345 ? -10.472 -10.884 -6.449 1.00 40.69 345 GLU A C 1
ATOM 2657 O O . GLU A 1 345 ? -10.796 -11.787 -7.222 1.00 40.69 345 GLU A O 1
ATOM 2662 N N . MET A 1 346 ? -10.679 -9.601 -6.745 1.00 37.94 346 MET A N 1
ATOM 2663 C CA . MET A 1 346 ? -11.124 -9.163 -8.061 1.00 37.94 346 MET A CA 1
ATOM 2664 C C . MET A 1 346 ? -9.976 -9.378 -9.056 1.00 37.94 346 MET A C 1
ATOM 2666 O O . MET A 1 346 ? -9.201 -8.473 -9.351 1.00 37.94 346 MET A O 1
ATOM 2670 N N . SER A 1 347 ? -9.854 -10.611 -9.550 1.00 36.91 347 SER A N 1
ATOM 2671 C CA . SER A 1 347 ? -9.010 -10.971 -10.685 1.00 36.91 347 SER A CA 1
ATOM 2672 C C . SER A 1 347 ? -9.646 -10.426 -11.957 1.00 36.91 347 SER A C 1
ATOM 2674 O O . SER A 1 347 ? -10.493 -11.070 -12.575 1.00 36.91 347 SER A O 1
ATOM 2676 N N . THR A 1 348 ? -9.235 -9.237 -12.386 1.00 30.05 348 THR A N 1
ATOM 2677 C CA . THR A 1 348 ? -9.455 -8.803 -13.768 1.00 30.05 348 THR A CA 1
ATOM 2678 C C . THR A 1 348 ? -8.404 -9.446 -14.661 1.00 30.05 348 THR A C 1
ATOM 2680 O O . THR A 1 348 ? -7.416 -8.831 -15.049 1.00 30.05 348 THR A O 1
ATOM 2683 N N . SER A 1 349 ? -8.622 -10.716 -15.001 1.00 38.09 349 SER A N 1
ATOM 2684 C CA . SER A 1 349 ? -7.955 -11.328 -16.143 1.00 38.09 349 SER A CA 1
ATOM 2685 C C . SER A 1 349 ? -8.481 -10.689 -17.426 1.00 38.09 349 SER A C 1
ATOM 2687 O O . SER A 1 349 ? -9.688 -10.728 -17.665 1.00 38.09 349 SER A O 1
ATOM 2689 N N . THR A 1 350 ? -7.598 -10.210 -18.301 1.00 33.00 350 THR A N 1
ATOM 2690 C CA . THR A 1 350 ? -7.920 -10.218 -19.734 1.00 33.00 350 THR A CA 1
ATOM 2691 C C . THR A 1 350 ? -6.684 -10.482 -20.588 1.00 33.00 350 THR A C 1
ATOM 2693 O O . THR A 1 350 ? -5.715 -9.732 -20.597 1.00 33.00 350 THR A O 1
ATOM 2696 N N . THR A 1 351 ? -6.780 -11.620 -21.271 1.00 30.50 351 THR A N 1
ATOM 2697 C CA . THR A 1 351 ? -6.134 -12.088 -22.502 1.00 30.50 351 THR A CA 1
ATOM 2698 C C . THR A 1 351 ? -5.356 -11.066 -23.333 1.00 30.50 351 THR A C 1
ATOM 2700 O O . THR A 1 351 ? -5.922 -10.116 -23.869 1.00 30.50 351 THR A O 1
ATOM 2703 N N . ALA A 1 352 ? -4.080 -11.383 -23.569 1.00 28.31 352 ALA A N 1
ATOM 2704 C CA . ALA A 1 352 ? -3.322 -10.887 -24.711 1.00 28.31 352 ALA A CA 1
ATOM 2705 C C . ALA A 1 352 ? -3.872 -11.495 -26.021 1.00 28.31 352 ALA A C 1
ATOM 2707 O O . ALA A 1 352 ? -4.148 -12.700 -26.048 1.00 28.31 352 ALA A O 1
ATOM 2708 N N . PRO A 1 353 ? -4.004 -10.729 -27.121 1.00 32.16 353 PRO A N 1
ATOM 2709 C CA . PRO A 1 353 ? -4.239 -11.313 -28.432 1.00 32.16 353 PRO A CA 1
ATOM 2710 C C . PRO A 1 353 ? -2.950 -11.965 -28.941 1.00 32.16 353 PRO A C 1
ATOM 2712 O O . PRO A 1 353 ? -1.877 -11.363 -28.919 1.00 32.16 353 PRO A O 1
ATOM 2715 N N . ALA A 1 354 ? -3.073 -13.203 -29.413 1.00 37.06 354 ALA A N 1
ATOM 2716 C CA . ALA A 1 354 ? -2.049 -13.884 -30.187 1.00 37.06 354 ALA A CA 1
ATOM 2717 C C . ALA A 1 354 ? -2.123 -13.475 -31.668 1.00 37.06 354 ALA A C 1
ATOM 2719 O O . ALA A 1 354 ? -3.210 -13.407 -32.240 1.00 37.06 354 ALA A O 1
ATOM 2720 N N . GLY A 1 355 ? -0.953 -13.299 -32.288 1.00 28.31 355 GLY A N 1
ATOM 2721 C CA . GLY A 1 355 ? -0.748 -13.178 -33.738 1.00 28.31 355 GLY A CA 1
ATOM 2722 C C . GLY A 1 355 ? 0.141 -11.978 -34.081 1.00 28.31 355 GLY A C 1
ATOM 2723 O O . GLY A 1 355 ? -0.021 -10.923 -33.494 1.00 28.31 355 GLY A O 1
ATOM 2724 N N . ALA A 1 356 ? 1.099 -12.018 -35.000 1.00 27.91 356 ALA A N 1
ATOM 2725 C CA . ALA A 1 356 ? 1.695 -13.071 -35.811 1.00 27.91 356 ALA A CA 1
ATOM 2726 C C . ALA A 1 356 ? 3.069 -12.550 -36.298 1.00 27.91 356 ALA A C 1
ATOM 2728 O O . ALA A 1 356 ? 3.408 -11.385 -36.118 1.00 27.91 356 ALA A O 1
ATOM 2729 N N . SER A 1 357 ? 3.846 -13.446 -36.901 1.00 36.28 357 SER A N 1
ATOM 2730 C CA . SER A 1 357 ? 5.196 -13.282 -37.451 1.00 36.28 357 SER A CA 1
ATOM 2731 C C . SER A 1 357 ? 5.451 -12.041 -38.320 1.00 36.28 357 SER A C 1
ATOM 2733 O O . SER A 1 357 ? 4.655 -11.734 -39.204 1.00 36.28 357 SER A O 1
ATOM 2735 N N . GLY A 1 358 ? 6.657 -11.481 -38.204 1.00 27.62 358 GLY A N 1
ATOM 2736 C CA . GLY A 1 358 ? 7.264 -10.603 -39.206 1.00 27.62 358 GLY A CA 1
ATOM 2737 C C . GLY A 1 358 ? 8.499 -9.909 -38.640 1.00 27.62 358 GLY A C 1
ATOM 2738 O O . GLY A 1 358 ? 8.366 -9.014 -37.819 1.00 27.62 358 GLY A O 1
ATOM 2739 N N . GLY A 1 359 ? 9.697 -10.355 -39.028 1.00 36.22 359 GLY A N 1
ATOM 2740 C CA . GLY A 1 359 ? 10.940 -9.666 -38.687 1.00 36.22 359 GLY A CA 1
ATOM 2741 C C . GLY A 1 359 ? 11.024 -8.343 -39.442 1.00 36.22 359 GLY A C 1
ATOM 2742 O O . GLY A 1 359 ? 11.011 -8.344 -40.670 1.00 36.22 359 GLY A O 1
ATOM 2743 N N . GLY A 1 360 ? 11.087 -7.241 -38.703 1.00 32.50 360 GLY A N 1
ATOM 2744 C CA . GLY A 1 360 ? 11.265 -5.888 -39.214 1.00 32.50 360 GLY A CA 1
ATOM 2745 C C . GLY A 1 360 ? 11.679 -4.975 -38.065 1.00 32.50 360 GLY A C 1
ATOM 2746 O O . GLY A 1 360 ? 11.213 -5.157 -36.941 1.00 32.50 360 GLY A O 1
ATOM 2747 N N . ASP A 1 361 ? 12.616 -4.076 -38.342 1.00 45.06 361 ASP A N 1
ATOM 2748 C CA . ASP A 1 361 ? 13.334 -3.259 -37.366 1.00 45.06 361 ASP A CA 1
ATOM 2749 C C . ASP A 1 361 ? 12.406 -2.501 -36.399 1.00 45.06 361 ASP A C 1
ATOM 2751 O O . ASP A 1 361 ? 11.401 -1.907 -36.787 1.00 45.06 361 ASP A O 1
ATOM 2755 N N . GLY A 1 362 ? 12.731 -2.575 -35.104 1.00 49.56 362 GLY A N 1
ATOM 2756 C CA . GLY A 1 362 ? 11.864 -2.121 -34.017 1.00 49.56 362 GLY A CA 1
ATOM 2757 C C . GLY A 1 362 ? 11.708 -0.603 -33.969 1.00 49.56 362 GLY A C 1
ATOM 2758 O O . GLY A 1 362 ? 12.631 0.107 -33.578 1.00 49.56 362 GLY A O 1
ATOM 2759 N N . GLU A 1 363 ? 10.522 -0.105 -34.310 1.00 55.78 363 GLU A N 1
ATOM 2760 C CA . GLU A 1 363 ? 10.144 1.287 -34.073 1.00 55.78 363 GLU A CA 1
ATOM 2761 C C . GLU A 1 363 ? 9.770 1.529 -32.601 1.00 55.78 363 GLU A C 1
ATOM 2763 O O . GLU A 1 363 ? 8.998 0.792 -31.985 1.00 55.78 363 GLU A O 1
ATOM 2768 N N . CYS A 1 364 ? 10.280 2.630 -32.057 1.00 62.06 364 CYS A N 1
ATOM 2769 C CA . CYS A 1 364 ? 9.926 3.164 -30.748 1.00 62.06 364 CYS A CA 1
ATOM 2770 C C . CYS A 1 364 ? 8.577 3.881 -30.773 1.00 62.06 364 CYS A C 1
ATOM 2772 O O . CYS A 1 364 ? 8.394 4.816 -31.556 1.00 62.06 364 CYS A O 1
ATOM 2774 N N . LYS A 1 365 ? 7.642 3.509 -29.890 1.00 70.31 365 LYS A N 1
ATOM 2775 C CA . LYS A 1 365 ? 6.317 4.150 -29.801 1.00 70.31 365 LYS A CA 1
ATOM 2776 C C . LYS A 1 365 ? 5.975 4.530 -28.363 1.00 70.31 365 LYS A C 1
ATOM 2778 O O . LYS A 1 365 ? 6.361 3.853 -27.413 1.00 70.31 365 LYS A O 1
ATOM 2783 N N . LYS A 1 366 ? 5.239 5.636 -28.198 1.00 72.12 366 LYS A N 1
ATOM 2784 C CA . LYS A 1 366 ? 4.701 6.052 -26.895 1.00 72.12 366 LYS A CA 1
ATOM 2785 C C . LYS A 1 366 ? 3.653 5.043 -26.439 1.00 72.12 366 LYS A C 1
ATOM 2787 O O . LYS A 1 366 ? 2.648 4.860 -27.115 1.00 72.12 366 LYS A O 1
ATOM 2792 N N . GLN A 1 367 ? 3.884 4.448 -25.281 1.00 78.94 367 GLN A N 1
ATOM 2793 C CA . GLN A 1 367 ? 2.979 3.545 -24.595 1.00 78.94 367 GLN A CA 1
ATOM 2794 C C . GLN A 1 367 ? 2.600 4.143 -23.239 1.00 78.94 367 GLN A C 1
ATOM 2796 O O . GLN A 1 367 ? 3.456 4.611 -22.485 1.00 78.94 367 GLN A O 1
ATOM 2801 N N . THR A 1 368 ? 1.314 4.095 -22.910 1.00 81.38 368 THR A N 1
ATOM 2802 C CA . THR A 1 368 ? 0.822 4.406 -21.567 1.00 81.38 368 THR A CA 1
ATOM 2803 C C . THR A 1 368 ? 0.895 3.146 -20.705 1.00 81.38 368 THR A C 1
ATOM 2805 O O . THR A 1 368 ? 0.296 2.121 -21.038 1.00 81.38 368 THR A O 1
ATOM 2808 N N . LEU A 1 369 ? 1.630 3.216 -19.596 1.00 83.31 369 LEU A N 1
ATOM 2809 C CA . LEU A 1 369 ? 1.635 2.207 -18.542 1.00 83.31 369 LEU A CA 1
ATOM 2810 C C . LEU A 1 369 ? 0.706 2.661 -17.418 1.00 83.31 369 LEU A C 1
ATOM 2812 O O . LEU A 1 369 ? 0.914 3.716 -16.816 1.00 83.31 369 LEU A O 1
ATOM 2816 N N . MET A 1 370 ? -0.307 1.853 -17.138 1.00 83.94 370 MET A N 1
ATOM 2817 C CA . MET A 1 370 ? -1.265 2.075 -16.065 1.00 83.94 370 MET A CA 1
ATOM 2818 C C . MET A 1 370 ? -0.946 1.131 -14.913 1.00 83.94 370 MET A C 1
ATOM 2820 O O . MET A 1 370 ? -1.009 -0.087 -15.046 1.00 83.94 370 MET A O 1
ATOM 2824 N N . PHE A 1 371 ? -0.589 1.704 -13.777 1.00 86.06 371 PHE A N 1
ATOM 2825 C CA . PHE A 1 371 ? -0.207 0.996 -12.570 1.00 86.06 371 PHE A CA 1
ATOM 2826 C C . PHE A 1 371 ? -1.377 0.987 -11.600 1.00 86.06 371 PHE A C 1
ATOM 2828 O O . PHE A 1 371 ? -1.759 2.047 -11.101 1.00 86.06 371 PHE A O 1
ATOM 2835 N N . ASN A 1 372 ? -1.921 -0.196 -11.322 1.00 85.88 372 ASN A N 1
ATOM 2836 C CA . ASN A 1 372 ? -3.092 -0.365 -10.470 1.00 85.88 372 ASN A CA 1
ATOM 2837 C C . ASN A 1 372 ? -2.764 -1.327 -9.327 1.00 85.88 372 ASN A C 1
ATOM 2839 O O . ASN A 1 372 ? -2.394 -2.470 -9.547 1.00 85.88 372 ASN A O 1
ATOM 2843 N N . GLY A 1 373 ? -2.898 -0.873 -8.089 1.00 86.31 373 GLY A N 1
ATOM 2844 C CA . GLY A 1 373 ? -2.787 -1.698 -6.894 1.00 86.31 373 GLY A CA 1
ATOM 2845 C C . GLY A 1 373 ? -4.048 -1.553 -6.062 1.00 86.31 373 GLY A C 1
ATOM 2846 O O . GLY A 1 373 ? -4.440 -0.441 -5.712 1.00 86.31 373 GLY A O 1
ATOM 2847 N N . SER A 1 374 ? -4.694 -2.668 -5.746 1.00 88.12 374 SER A N 1
ATOM 2848 C CA . SER A 1 374 ? -5.927 -2.696 -4.965 1.00 88.12 374 SER A CA 1
ATOM 2849 C C . SER A 1 374 ? -5.918 -3.921 -4.065 1.00 88.12 374 SER A C 1
ATOM 2851 O O . SER A 1 374 ? -5.780 -5.040 -4.551 1.00 88.12 374 SER A O 1
ATOM 2853 N N . LYS A 1 375 ? -6.105 -3.723 -2.761 1.00 89.38 375 LYS A N 1
ATOM 2854 C CA . LYS A 1 375 ? -6.334 -4.815 -1.811 1.00 89.38 375 LYS A CA 1
ATOM 2855 C C . LYS A 1 375 ? -7.391 -4.411 -0.801 1.00 89.38 375 LYS A C 1
ATOM 2857 O O . LYS A 1 375 ? -7.472 -3.251 -0.398 1.00 89.38 375 LYS A O 1
ATOM 2862 N N . THR A 1 376 ? -8.200 -5.381 -0.400 1.00 88.00 376 THR A N 1
ATOM 2863 C CA . THR A 1 376 ? -9.161 -5.237 0.690 1.00 88.00 376 THR A CA 1
ATOM 2864 C C . THR A 1 376 ? -8.893 -6.342 1.700 1.00 88.00 376 THR A C 1
ATOM 2866 O O . THR A 1 376 ? -8.724 -7.492 1.308 1.00 88.00 376 THR A O 1
ATOM 2869 N N . VAL A 1 377 ? -8.828 -5.993 2.981 1.00 88.25 377 VAL A N 1
ATOM 2870 C CA . VAL A 1 377 ? -8.727 -6.938 4.096 1.00 88.25 377 VAL A CA 1
ATOM 2871 C C . VAL A 1 377 ? -9.968 -6.773 4.957 1.00 88.25 377 VAL A C 1
ATOM 2873 O O . VAL A 1 377 ? -10.257 -5.664 5.414 1.00 88.25 377 VAL A O 1
ATOM 2876 N N . ASN A 1 378 ? -10.674 -7.880 5.171 1.00 88.06 378 ASN A N 1
ATOM 2877 C CA . ASN A 1 378 ? -11.839 -7.954 6.041 1.00 88.06 378 ASN A CA 1
ATOM 2878 C C . ASN A 1 378 ? -11.529 -8.923 7.172 1.00 88.06 378 ASN A C 1
ATOM 2880 O O . ASN A 1 378 ? -11.128 -10.055 6.906 1.00 88.06 378 ASN A O 1
ATOM 2884 N N . ASP A 1 379 ? -11.722 -8.493 8.412 1.00 87.19 379 ASP A N 1
ATOM 2885 C CA . ASP A 1 379 ? -11.444 -9.325 9.579 1.00 87.19 379 ASP A CA 1
ATOM 2886 C C . ASP A 1 379 ? -12.259 -8.839 10.793 1.00 87.19 379 ASP A C 1
ATOM 2888 O O . ASP A 1 379 ? -12.938 -7.803 10.749 1.00 87.19 379 ASP A O 1
ATOM 2892 N N . VAL A 1 380 ? -12.274 -9.643 11.856 1.00 87.69 380 VAL A N 1
ATOM 2893 C CA . VAL A 1 380 ? -13.102 -9.450 13.045 1.00 87.69 380 VAL A CA 1
ATOM 2894 C C . VAL A 1 380 ? -12.215 -9.228 14.259 1.00 87.69 380 VAL A C 1
ATOM 2896 O O . VAL A 1 380 ? -11.545 -10.137 14.739 1.00 87.69 380 VAL A O 1
ATOM 2899 N N . ASN A 1 381 ? -12.287 -8.034 14.841 1.00 89.00 381 ASN A N 1
ATOM 2900 C CA . ASN A 1 381 ? -11.633 -7.764 16.115 1.00 89.00 381 ASN A CA 1
ATOM 2901 C C . ASN A 1 381 ? -12.613 -7.992 17.271 1.00 89.00 381 ASN A C 1
ATOM 2903 O O . ASN A 1 381 ? -13.656 -7.338 17.355 1.00 89.00 381 ASN A O 1
ATOM 2907 N N . THR A 1 382 ? -12.263 -8.903 18.178 1.00 87.44 382 THR A N 1
ATOM 2908 C CA . THR A 1 382 ? -13.066 -9.248 19.355 1.00 87.44 382 THR A CA 1
ATOM 2909 C C . THR A 1 382 ? -12.254 -9.073 20.627 1.00 87.44 382 THR A C 1
ATOM 2911 O O . THR A 1 382 ? -11.206 -9.692 20.794 1.00 87.44 382 THR A O 1
ATOM 2914 N N . LYS A 1 383 ? -12.783 -8.297 21.577 1.00 89.50 383 LYS A N 1
ATOM 2915 C CA . LYS A 1 383 ? -12.138 -8.066 22.873 1.00 89.50 383 LYS A CA 1
ATOM 2916 C C . LYS A 1 383 ? -13.130 -8.188 24.020 1.00 89.50 383 LYS A C 1
ATOM 2918 O O . LYS A 1 383 ? -14.282 -7.757 23.932 1.00 89.50 383 LYS A O 1
ATOM 2923 N N . THR A 1 384 ? -12.670 -8.797 25.105 1.00 89.06 384 THR A N 1
ATOM 2924 C CA . THR A 1 384 ? -13.410 -8.918 26.363 1.00 89.06 384 THR A CA 1
ATOM 2925 C C . THR A 1 384 ? -12.942 -7.863 27.353 1.00 89.06 384 THR A C 1
ATOM 2927 O O . THR A 1 384 ? -11.753 -7.555 27.436 1.00 89.06 384 THR A O 1
ATOM 2930 N N . PHE A 1 385 ? -13.874 -7.334 28.133 1.00 89.31 385 PHE A N 1
ATOM 2931 C CA . PHE A 1 385 ? -13.664 -6.243 29.070 1.00 89.31 385 PHE A CA 1
ATOM 2932 C C . PHE A 1 385 ? -14.254 -6.578 30.429 1.00 89.31 385 PHE A C 1
ATOM 2934 O O . PHE A 1 385 ? -15.265 -7.270 30.537 1.00 89.31 385 PHE A O 1
ATOM 2941 N N . THR A 1 386 ? -13.664 -5.986 31.457 1.00 90.06 386 THR A N 1
ATOM 2942 C CA . THR A 1 386 ? -14.192 -6.006 32.817 1.00 90.06 386 THR A CA 1
ATOM 2943 C C . THR A 1 386 ? -14.437 -4.564 33.235 1.00 90.06 386 THR A C 1
ATOM 2945 O O . THR A 1 386 ? -13.494 -3.792 33.403 1.00 90.06 386 THR A O 1
ATOM 2948 N N . ASN A 1 387 ? -15.706 -4.178 33.357 1.00 90.19 387 ASN A N 1
ATOM 2949 C CA . ASN A 1 387 ? -16.122 -2.799 33.594 1.00 90.19 387 ASN A CA 1
ATOM 2950 C C . ASN A 1 387 ? -16.553 -2.611 35.047 1.00 90.19 387 ASN A C 1
ATOM 2952 O O . ASN A 1 387 ? -17.411 -3.339 35.535 1.00 90.19 387 ASN A O 1
ATOM 2956 N N . ASN A 1 388 ? -16.029 -1.593 35.728 1.00 91.31 388 ASN A N 1
ATOM 2957 C CA . ASN A 1 388 ? -16.530 -1.212 37.047 1.00 91.31 388 ASN A CA 1
ATOM 2958 C C . ASN A 1 388 ? -17.722 -0.265 36.891 1.00 91.31 388 ASN A C 1
ATOM 2960 O O . ASN A 1 388 ? -17.559 0.878 36.470 1.00 91.31 388 ASN A O 1
ATOM 2964 N N . VAL A 1 389 ? -18.912 -0.741 37.248 1.00 91.50 389 VAL A N 1
ATOM 2965 C CA . VAL A 1 389 ? -20.170 -0.004 37.122 1.00 91.50 389 VAL A CA 1
ATOM 2966 C C . VAL A 1 389 ? -20.695 0.379 38.499 1.00 91.50 389 VAL A C 1
ATOM 2968 O O . VAL A 1 389 ? -20.953 -0.477 39.346 1.00 91.50 389 VAL A O 1
ATOM 2971 N N . SER A 1 390 ? -20.873 1.675 38.727 1.00 92.25 390 SER A N 1
ATOM 2972 C CA . SER A 1 390 ? -21.495 2.222 39.930 1.00 92.25 390 SER A CA 1
ATOM 2973 C C . SER A 1 390 ? -23.002 2.311 39.753 1.00 92.25 390 SER A C 1
ATOM 2975 O O . SER A 1 390 ? -23.507 2.992 38.863 1.00 92.25 390 SER A O 1
ATOM 2977 N N . VAL A 1 391 ? -23.733 1.637 40.629 1.00 92.38 391 VAL A N 1
ATOM 2978 C CA . VAL A 1 391 ? -25.190 1.621 40.602 1.00 92.38 391 VAL A CA 1
ATOM 2979 C C . VAL A 1 391 ? -25.738 2.628 41.601 1.00 92.38 391 VAL A C 1
ATOM 2981 O O . VAL A 1 391 ? -25.493 2.536 42.810 1.00 92.38 391 VAL A O 1
ATOM 2984 N N . ILE A 1 392 ? -26.495 3.592 41.083 1.00 93.75 392 ILE A N 1
ATOM 2985 C CA . ILE A 1 392 ? -26.974 4.760 41.816 1.00 93.75 392 ILE A CA 1
ATOM 2986 C C . ILE A 1 392 ? -28.501 4.772 41.788 1.00 93.75 392 ILE A C 1
ATOM 2988 O O . ILE A 1 392 ? -29.126 4.898 40.741 1.00 93.75 392 ILE A O 1
ATOM 2992 N N . GLY A 1 393 ? -29.120 4.663 42.958 1.00 92.88 393 GLY A N 1
ATOM 2993 C CA . GLY A 1 393 ? -30.555 4.852 43.111 1.00 92.88 393 GLY A CA 1
ATOM 2994 C C . GLY A 1 393 ? -30.914 6.337 43.115 1.00 92.88 393 GLY A C 1
ATOM 2995 O O . GLY A 1 393 ? -30.382 7.082 43.937 1.00 92.88 393 GLY A O 1
ATOM 2996 N N . VAL A 1 394 ? -31.832 6.754 42.248 1.00 94.06 394 VAL A N 1
ATOM 2997 C CA . VAL A 1 394 ? -32.271 8.142 42.062 1.00 94.06 394 VAL A CA 1
ATOM 2998 C C . VAL A 1 394 ? -33.710 8.293 42.531 1.00 94.06 394 VAL A C 1
ATOM 3000 O O . VAL A 1 394 ? -34.611 7.633 42.025 1.00 94.06 394 VAL A O 1
ATOM 3003 N N . TYR A 1 395 ? -33.947 9.188 43.483 1.00 93.00 395 TYR A N 1
ATOM 3004 C CA . TYR A 1 395 ? -35.290 9.600 43.876 1.00 93.00 395 TYR A CA 1
ATOM 3005 C C . TYR A 1 395 ? -35.467 11.090 43.614 1.00 93.00 395 TYR A C 1
ATOM 3007 O O . TYR A 1 395 ? -34.783 11.914 44.222 1.00 93.00 395 TYR A O 1
ATOM 3015 N N . LYS A 1 396 ? -36.432 11.426 42.759 1.00 91.12 396 LYS A N 1
ATOM 3016 C CA . LYS A 1 396 ? -36.836 12.806 42.511 1.00 91.12 396 LYS A CA 1
ATOM 3017 C C . LYS A 1 396 ? -37.935 13.202 43.491 1.00 91.12 396 LYS A C 1
ATOM 3019 O O . LYS A 1 396 ? -39.028 12.631 43.489 1.00 91.12 396 LYS A O 1
ATOM 3024 N N . LYS A 1 397 ? -37.645 14.161 44.370 1.00 86.81 397 LYS A N 1
ATOM 3025 C CA . LYS A 1 397 ? -38.622 14.702 45.317 1.00 86.81 397 LYS A CA 1
ATOM 3026 C C . LYS A 1 397 ? -39.629 15.562 44.554 1.00 86.81 397 LYS A C 1
ATOM 3028 O O . LYS A 1 397 ? -39.269 16.573 43.965 1.00 86.81 397 LYS A O 1
ATOM 3033 N N . MET A 1 398 ? -40.897 15.174 44.617 1.00 81.00 398 MET A N 1
ATOM 3034 C CA . MET A 1 398 ? -42.009 15.967 44.093 1.00 81.00 398 MET A CA 1
ATOM 3035 C C . MET A 1 398 ? -42.518 16.918 45.193 1.00 81.00 398 MET A C 1
ATOM 3037 O O . MET A 1 398 ? -42.752 16.471 46.318 1.00 81.00 398 MET A O 1
ATOM 3041 N N . GLY A 1 399 ? -42.672 18.216 44.897 1.00 79.75 399 GLY A N 1
ATOM 3042 C CA . GLY A 1 399 ? -43.222 19.230 45.819 1.00 79.75 399 GLY A CA 1
ATOM 3043 C C . GLY A 1 399 ? -42.272 20.395 46.147 1.00 79.75 399 GLY A C 1
ATOM 3044 O O . GLY A 1 399 ? -41.228 20.545 45.519 1.00 79.75 399 GLY A O 1
ATOM 3045 N N . LYS A 1 400 ? -42.637 21.236 47.133 1.00 80.00 400 LYS A N 1
ATOM 3046 C CA . LYS A 1 400 ? -41.822 22.397 47.551 1.00 80.00 400 LYS A CA 1
ATOM 3047 C C . LYS A 1 400 ? -40.446 21.944 48.069 1.00 80.00 400 LYS A C 1
ATOM 3049 O O . LYS A 1 400 ? -40.357 21.136 48.999 1.00 80.00 400 LYS A O 1
ATOM 3054 N N . LEU A 1 401 ? -39.386 22.474 47.460 1.00 81.12 401 LEU A N 1
ATOM 3055 C CA . LEU A 1 401 ? -38.000 22.306 47.897 1.00 81.12 401 LEU A CA 1
ATOM 3056 C C . LEU A 1 401 ? -37.658 23.379 48.930 1.00 81.12 401 LEU A C 1
ATOM 3058 O O . LEU A 1 401 ? -38.130 24.511 48.830 1.00 81.12 401 LEU A O 1
ATOM 3062 N N . VAL A 1 402 ? -36.854 23.019 49.927 1.00 81.38 402 VAL A N 1
ATOM 3063 C CA . VAL A 1 402 ? -36.263 24.015 50.830 1.00 81.38 402 VAL A CA 1
ATOM 3064 C C . VAL A 1 402 ? -35.155 24.754 50.069 1.00 81.38 402 VAL A C 1
ATOM 3066 O O . VAL A 1 402 ? -34.530 24.175 49.183 1.00 81.38 402 VAL A O 1
ATOM 3069 N N . VAL A 1 403 ? -34.916 26.030 50.382 1.00 76.44 403 VAL A N 1
ATOM 3070 C CA . VAL A 1 403 ? -33.833 26.816 49.764 1.00 76.44 403 VAL A CA 1
ATOM 3071 C C . VAL A 1 403 ? -32.501 26.074 49.941 1.00 76.44 403 VAL A C 1
ATOM 3073 O O . VAL A 1 403 ? -32.122 25.750 51.064 1.00 76.44 403 VAL A O 1
ATOM 3076 N N . GLY A 1 404 ? -31.829 25.760 48.828 1.00 74.19 404 GLY A N 1
ATOM 3077 C CA . GLY A 1 404 ? -30.587 24.974 48.799 1.00 74.19 404 GLY A CA 1
ATOM 3078 C C . GLY A 1 404 ? -30.757 23.447 48.706 1.00 74.19 404 GLY A C 1
ATOM 3079 O O . GLY A 1 404 ? -29.759 22.740 48.610 1.00 74.19 404 GLY A O 1
ATOM 3080 N N . GLU A 1 405 ? -31.983 22.905 48.707 1.00 77.56 405 GLU A N 1
ATOM 3081 C CA . GLU A 1 405 ? -32.240 21.463 48.546 1.00 77.56 405 GLU A CA 1
ATOM 3082 C C . GLU A 1 405 ? -32.343 21.072 47.059 1.00 77.56 405 GLU A C 1
ATOM 3084 O O . GLU A 1 405 ? -33.170 21.613 46.323 1.00 77.56 405 GLU A O 1
ATOM 3089 N N . SER A 1 406 ? -31.563 20.077 46.616 1.00 80.94 406 SER A N 1
ATOM 3090 C CA . SER A 1 406 ? -31.707 19.497 45.275 1.00 80.94 406 SER A CA 1
ATOM 3091 C C . SER A 1 406 ? -32.974 18.639 45.161 1.00 80.94 406 SER A C 1
ATOM 3093 O O . SER A 1 406 ? -33.327 17.881 46.073 1.00 80.94 406 SER A O 1
ATOM 3095 N N . ALA A 1 407 ? -33.652 18.726 44.012 1.00 84.31 407 ALA A N 1
ATOM 3096 C CA . ALA A 1 407 ? -34.813 17.885 43.709 1.00 84.31 407 ALA A CA 1
ATOM 3097 C C . ALA A 1 407 ? -34.438 16.397 43.665 1.00 84.31 407 ALA A C 1
ATOM 3099 O O . ALA A 1 407 ? -35.177 15.549 44.173 1.00 84.31 407 ALA A O 1
ATOM 3100 N N . ASP A 1 408 ? -33.273 16.095 43.095 1.00 89.12 408 ASP A N 1
ATOM 3101 C CA . ASP A 1 408 ? -32.774 14.736 42.951 1.00 89.12 408 ASP A CA 1
ATOM 3102 C C . ASP A 1 408 ? -31.938 14.334 44.161 1.00 89.12 408 ASP A C 1
ATOM 3104 O O . ASP A 1 408 ? -31.064 15.072 44.631 1.00 89.12 408 ASP A O 1
ATOM 3108 N N . LYS A 1 409 ? -32.226 13.138 44.671 1.00 90.25 409 LYS A N 1
ATOM 3109 C CA . LYS A 1 409 ? -31.516 12.520 45.786 1.00 90.25 409 LYS A CA 1
ATOM 3110 C C . LYS A 1 409 ? -30.949 11.182 45.352 1.00 90.25 409 LYS A C 1
ATOM 3112 O O . LYS A 1 409 ? -31.673 10.357 44.794 1.00 90.25 409 LYS A O 1
ATOM 3117 N N . TYR A 1 410 ? -29.684 10.949 45.682 1.00 92.94 410 TYR A N 1
ATOM 3118 C CA . TYR A 1 410 ? -28.932 9.800 45.192 1.00 92.94 410 TYR A CA 1
ATOM 3119 C C . TYR A 1 410 ? -28.488 8.881 46.339 1.00 92.94 410 TYR A C 1
ATOM 3121 O O . TYR A 1 410 ? -28.070 9.329 47.414 1.00 92.94 410 TYR A O 1
ATOM 3129 N N . LEU A 1 411 ? -28.594 7.572 46.114 1.00 92.25 411 LEU A N 1
ATOM 3130 C CA . LEU A 1 411 ? -28.102 6.516 47.000 1.00 92.25 411 LEU A CA 1
ATOM 3131 C C . LEU A 1 411 ? -27.138 5.617 46.240 1.00 92.25 411 LEU A C 1
ATOM 3133 O O . LEU A 1 411 ? -27.498 5.053 45.211 1.00 92.25 411 LEU A O 1
ATOM 3137 N N . CYS A 1 412 ? -25.951 5.403 46.794 1.00 91.31 412 CYS A N 1
ATOM 3138 C CA . CYS A 1 412 ? -24.974 4.505 46.199 1.00 91.31 412 CYS A CA 1
ATOM 3139 C C . CYS A 1 412 ? -25.269 3.076 46.630 1.00 91.31 412 CYS A C 1
ATOM 3141 O O . CYS A 1 412 ? -25.100 2.710 47.799 1.00 91.31 412 CYS A O 1
ATOM 3143 N N . LEU A 1 413 ? -25.739 2.276 45.674 1.00 89.44 413 LEU A N 1
ATOM 3144 C CA . LEU A 1 413 ? -26.077 0.876 45.901 1.00 89.44 413 LEU A CA 1
ATOM 3145 C C . LEU A 1 413 ? -24.822 -0.007 45.867 1.00 89.44 413 LEU A C 1
ATOM 3147 O O . LEU A 1 413 ? -24.750 -0.986 46.608 1.00 89.44 413 LEU A O 1
ATOM 3151 N N . GLY A 1 414 ? -23.796 0.408 45.122 1.00 88.81 414 GLY A N 1
ATOM 3152 C CA . GLY A 1 414 ? -22.463 -0.192 45.117 1.00 88.81 414 GLY A CA 1
ATOM 3153 C C . GLY 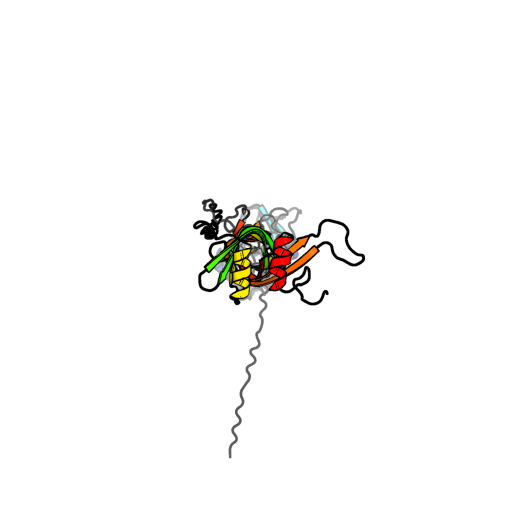A 1 414 ? -21.755 0.003 43.780 1.00 88.81 414 GLY A C 1
ATOM 3154 O O . GLY A 1 414 ? -22.344 0.538 42.844 1.00 88.81 414 GLY A O 1
ATOM 3155 N N . THR A 1 415 ? -20.509 -0.456 43.702 1.00 89.81 415 THR A N 1
ATOM 3156 C CA . THR A 1 415 ? -19.746 -0.563 42.454 1.00 89.81 415 THR A CA 1
ATOM 3157 C C . THR A 1 415 ? -19.484 -2.035 42.192 1.00 89.81 415 THR A C 1
ATOM 3159 O O . THR A 1 415 ? -19.104 -2.765 43.110 1.00 89.81 415 THR A O 1
ATOM 3162 N N . TYR A 1 416 ? -19.727 -2.471 40.963 1.00 89.62 416 TYR A N 1
ATOM 3163 C CA . TYR A 1 416 ? -19.746 -3.877 40.590 1.00 89.62 416 TYR A CA 1
ATOM 3164 C C . TYR A 1 416 ? -18.936 -4.097 39.324 1.00 89.62 416 TYR A C 1
ATOM 3166 O O . TYR A 1 416 ? -18.982 -3.287 38.404 1.00 89.62 416 TYR A O 1
ATOM 3174 N N . SER A 1 417 ? -18.203 -5.204 39.300 1.00 88.94 417 SER A N 1
ATOM 3175 C CA . SER A 1 417 ? -17.476 -5.649 38.122 1.00 88.94 417 SER A CA 1
ATOM 3176 C C . SER A 1 417 ? -18.448 -6.343 37.171 1.00 88.94 417 SER A C 1
ATOM 3178 O O . SER A 1 417 ? -19.099 -7.313 37.559 1.00 88.94 417 SER A O 1
ATOM 3180 N N . VAL A 1 418 ? -18.575 -5.819 35.956 1.00 88.06 418 VAL A N 1
ATOM 3181 C CA . VAL A 1 418 ? -19.490 -6.303 34.923 1.00 88.06 418 VAL A CA 1
ATOM 3182 C C . VAL A 1 418 ? -18.661 -6.733 33.712 1.00 88.06 418 VAL A C 1
ATOM 3184 O O . VAL A 1 418 ? -17.988 -5.884 33.111 1.00 88.06 418 VAL A O 1
ATOM 3187 N N . PRO A 1 419 ? -18.678 -8.025 33.340 1.00 89.06 419 PRO A N 1
ATOM 3188 C CA . PRO A 1 419 ? -18.005 -8.474 32.132 1.00 89.06 419 PRO A CA 1
ATOM 3189 C C . PRO A 1 419 ? -18.698 -7.882 30.902 1.00 89.06 419 PRO A C 1
ATOM 3191 O O . PRO A 1 419 ? -19.898 -7.609 30.912 1.00 89.06 419 PRO A O 1
ATOM 3194 N N . GLY A 1 420 ? -17.946 -7.666 29.835 1.00 88.12 420 GLY A N 1
ATOM 3195 C CA . GLY A 1 420 ? -18.479 -7.252 28.546 1.00 88.12 420 GLY A CA 1
ATOM 3196 C C . GLY A 1 420 ? -17.632 -7.791 27.408 1.00 88.12 420 GLY A C 1
ATOM 3197 O O . GLY A 1 420 ? -16.462 -8.126 27.592 1.00 88.12 420 GLY A O 1
ATOM 3198 N N . LYS A 1 421 ? -18.221 -7.883 26.224 1.00 88.81 421 LYS A N 1
ATOM 3199 C CA . LYS A 1 421 ? -17.544 -8.286 24.994 1.00 88.81 421 LYS A CA 1
ATOM 3200 C C . LYS A 1 421 ? -17.930 -7.296 23.904 1.00 88.81 421 LYS A C 1
ATOM 3202 O O . LYS A 1 421 ? -19.101 -6.939 23.788 1.00 88.81 421 LYS A O 1
ATOM 3207 N N . ALA A 1 422 ? -16.953 -6.844 23.128 1.00 88.75 422 ALA A N 1
ATOM 3208 C CA . ALA A 1 422 ? -17.193 -6.054 21.929 1.00 88.75 422 ALA A CA 1
ATOM 3209 C C . ALA A 1 422 ? -16.504 -6.728 20.744 1.00 88.75 422 ALA A C 1
ATOM 3211 O O . ALA A 1 422 ? -15.308 -7.025 20.809 1.00 88.75 422 ALA A O 1
ATOM 3212 N N . SER A 1 423 ? -17.270 -6.949 19.682 1.00 87.38 423 SER A N 1
ATOM 3213 C CA . SER A 1 423 ? -16.806 -7.509 18.417 1.00 87.38 423 SER A CA 1
ATOM 3214 C C . SER A 1 423 ? -17.148 -6.539 17.293 1.00 87.38 423 SER A C 1
ATOM 3216 O O . SER A 1 423 ? -18.257 -6.004 17.255 1.00 87.38 423 SER A O 1
ATOM 3218 N N . MET A 1 424 ? -16.205 -6.297 16.390 1.00 88.88 424 MET A N 1
ATOM 3219 C CA . MET A 1 424 ? -16.401 -5.440 15.223 1.00 88.88 424 MET A CA 1
ATOM 3220 C C . MET A 1 424 ? -15.813 -6.090 13.974 1.00 88.88 424 MET A C 1
ATOM 3222 O O . MET A 1 424 ? -14.700 -6.613 14.022 1.00 88.88 424 MET A O 1
ATOM 3226 N N . VAL A 1 425 ? -16.560 -6.035 12.874 1.00 89.62 425 VAL A N 1
ATOM 3227 C CA . VAL A 1 425 ? -16.079 -6.391 11.536 1.00 89.62 425 VAL A CA 1
ATOM 3228 C C . VAL A 1 425 ? -15.564 -5.121 10.884 1.00 89.62 425 VAL A C 1
ATOM 3230 O O . VAL A 1 425 ? -16.310 -4.146 10.740 1.00 89.62 425 VAL A O 1
ATOM 3233 N N . TYR A 1 426 ? -14.297 -5.125 10.494 1.00 88.94 426 TYR A N 1
ATOM 3234 C CA . TYR A 1 426 ? -13.673 -3.998 9.818 1.00 88.94 426 TYR A CA 1
ATOM 3235 C C . TYR A 1 426 ? -13.290 -4.359 8.385 1.00 88.94 426 TYR A C 1
ATOM 3237 O O . TYR A 1 426 ? -13.018 -5.513 8.066 1.00 88.94 426 TYR A O 1
ATOM 3245 N N . ASN A 1 427 ? -13.263 -3.341 7.527 1.00 90.56 427 ASN A N 1
ATOM 3246 C CA . ASN A 1 427 ? -12.824 -3.426 6.141 1.00 90.56 427 ASN A CA 1
ATOM 3247 C C . ASN A 1 427 ? -11.728 -2.377 5.941 1.00 90.56 427 ASN A C 1
ATOM 3249 O O . ASN A 1 427 ? -11.990 -1.172 6.042 1.00 90.56 427 ASN A O 1
ATOM 3253 N N . LEU A 1 428 ? -10.510 -2.831 5.657 1.00 90.75 428 LEU A N 1
ATOM 3254 C CA . LEU A 1 428 ? -9.385 -1.982 5.281 1.00 90.75 428 LEU A CA 1
ATOM 3255 C C . LEU A 1 428 ? -9.161 -2.098 3.774 1.00 90.75 428 LEU A C 1
ATOM 3257 O O . LEU A 1 428 ? -8.857 -3.174 3.266 1.00 90.75 428 LEU A O 1
ATOM 3261 N N . LYS A 1 429 ? -9.291 -0.983 3.061 1.00 90.69 429 LYS A N 1
ATOM 3262 C CA . LYS A 1 429 ? -9.055 -0.880 1.619 1.00 90.69 429 LYS A CA 1
ATOM 3263 C C . LYS A 1 429 ? -7.798 -0.069 1.362 1.00 90.69 429 LYS A C 1
ATOM 3265 O O . LYS A 1 429 ? -7.670 1.037 1.879 1.00 90.69 429 LYS A O 1
ATOM 3270 N N . GLY A 1 430 ? -6.901 -0.599 0.543 1.00 89.81 430 GLY A N 1
ATOM 3271 C CA . GLY A 1 430 ? -5.756 0.123 0.002 1.00 89.81 430 GLY A CA 1
ATOM 3272 C C . GLY A 1 430 ? -5.860 0.216 -1.506 1.00 89.81 430 GLY A C 1
ATOM 3273 O O . GLY A 1 430 ? -6.030 -0.809 -2.165 1.00 89.81 430 GLY A O 1
ATOM 3274 N N . GLN A 1 431 ? -5.762 1.429 -2.042 1.00 87.56 431 GLN A N 1
ATOM 3275 C CA . GLN A 1 431 ? -5.822 1.690 -3.477 1.00 87.56 431 GLN A CA 1
ATOM 3276 C C . GLN A 1 431 ? -4.679 2.595 -3.921 1.00 87.56 431 GLN A C 1
ATOM 3278 O O . GLN A 1 431 ? -4.323 3.558 -3.243 1.00 87.56 431 GLN A O 1
ATOM 3283 N N . SER A 1 432 ? -4.123 2.273 -5.080 1.00 86.06 432 SER A N 1
ATOM 3284 C CA . SER A 1 432 ? -2.931 2.894 -5.633 1.00 86.06 432 SER A CA 1
ATOM 3285 C C . SER A 1 432 ? -3.068 2.928 -7.151 1.00 86.06 432 SER A C 1
ATOM 3287 O O . SER A 1 432 ? -3.135 1.873 -7.775 1.00 86.06 432 SER A O 1
ATOM 3289 N N . THR A 1 433 ? -3.156 4.112 -7.755 1.00 85.50 433 THR A N 1
ATOM 3290 C CA . THR A 1 433 ? -3.340 4.257 -9.211 1.00 85.50 433 THR A CA 1
ATOM 3291 C C . THR A 1 433 ? -2.432 5.342 -9.766 1.00 85.50 433 THR A C 1
ATOM 3293 O O . THR A 1 433 ? -2.429 6.459 -9.244 1.00 85.50 433 THR A O 1
ATOM 3296 N N . LEU A 1 434 ? -1.699 5.047 -10.838 1.00 83.88 434 LEU A N 1
ATOM 3297 C CA . LEU A 1 434 ? -0.874 6.017 -11.562 1.00 83.88 434 LEU A CA 1
ATOM 3298 C C . LEU A 1 434 ? -0.768 5.640 -13.035 1.00 83.88 434 LEU A C 1
ATOM 3300 O O . LEU A 1 434 ? -0.706 4.465 -13.378 1.00 83.88 434 LEU A O 1
ATOM 3304 N N . SER A 1 435 ? -0.694 6.646 -13.899 1.00 83.38 435 SER A N 1
ATOM 3305 C CA . SER A 1 435 ? -0.450 6.470 -15.327 1.00 83.38 435 SER A CA 1
ATOM 3306 C C . SER A 1 435 ? 0.844 7.177 -15.721 1.00 83.38 435 SER A C 1
ATOM 3308 O O . SER A 1 435 ? 1.041 8.342 -15.371 1.00 83.38 435 SER A O 1
ATOM 3310 N N . GLN A 1 436 ? 1.730 6.471 -16.423 1.00 80.31 436 GLN A N 1
ATOM 3311 C CA . GLN A 1 436 ? 3.012 6.980 -16.914 1.00 80.31 436 GLN A CA 1
ATOM 3312 C C . GLN A 1 436 ? 3.114 6.709 -18.417 1.00 80.31 436 GLN A C 1
ATOM 3314 O O . GLN A 1 436 ? 2.923 5.581 -18.860 1.00 80.31 436 GLN A O 1
ATOM 3319 N N . VAL A 1 437 ? 3.462 7.723 -19.207 1.00 79.50 437 VAL A N 1
ATOM 3320 C CA . VAL A 1 437 ? 3.694 7.565 -20.651 1.00 79.50 437 VAL A CA 1
ATOM 3321 C C . VAL A 1 437 ? 5.191 7.399 -20.905 1.00 79.50 437 VAL A C 1
ATOM 3323 O O . VAL A 1 437 ? 5.974 8.254 -20.492 1.00 79.50 437 VAL A O 1
ATOM 3326 N N . LEU A 1 438 ? 5.588 6.319 -21.581 1.00 74.19 438 LEU A N 1
ATOM 3327 C CA . LEU A 1 438 ? 6.981 5.990 -21.907 1.00 74.19 438 LEU A CA 1
ATOM 3328 C C . LEU A 1 438 ? 7.131 5.644 -23.391 1.00 74.19 438 LEU A C 1
ATOM 3330 O O . LEU A 1 438 ? 6.235 5.056 -23.982 1.00 74.19 438 LEU A O 1
ATOM 3334 N N . GLU A 1 439 ? 8.269 5.975 -23.999 1.00 71.88 439 GLU A N 1
ATOM 3335 C CA . GLU A 1 439 ? 8.606 5.526 -25.359 1.00 71.88 439 GLU A CA 1
ATOM 3336 C C . GLU A 1 439 ? 9.258 4.141 -25.297 1.00 71.88 439 GLU A C 1
ATOM 3338 O O . GLU A 1 439 ? 10.424 4.010 -24.930 1.00 71.88 439 GLU A O 1
ATOM 3343 N N . ILE A 1 440 ? 8.484 3.102 -25.611 1.00 71.06 440 ILE A N 1
ATOM 3344 C CA . ILE A 1 440 ? 8.889 1.697 -25.501 1.00 71.06 440 ILE A CA 1
ATOM 3345 C C . ILE A 1 440 ? 9.215 1.150 -26.892 1.00 71.06 440 ILE A C 1
ATOM 3347 O O . ILE A 1 440 ? 8.519 1.437 -27.871 1.00 71.06 440 ILE A O 1
ATOM 3351 N N . CYS A 1 441 ? 10.283 0.357 -26.971 1.00 66.69 441 CYS A N 1
ATOM 3352 C CA . CYS A 1 441 ? 10.638 -0.387 -28.172 1.00 66.69 441 CYS A CA 1
ATOM 3353 C C . CYS A 1 441 ? 9.809 -1.669 -28.279 1.00 66.69 441 CYS A C 1
ATOM 3355 O O . CYS A 1 441 ? 9.926 -2.546 -27.421 1.00 66.69 441 CYS A O 1
ATOM 3357 N N . ASP A 1 442 ? 9.044 -1.837 -29.356 1.00 61.12 442 ASP A N 1
ATOM 3358 C CA . ASP A 1 442 ? 8.439 -3.128 -29.689 1.00 61.12 442 ASP A CA 1
ATOM 3359 C C . ASP A 1 442 ? 9.257 -3.821 -30.787 1.00 61.12 442 ASP A C 1
ATOM 3361 O O . ASP A 1 442 ? 9.507 -3.259 -31.853 1.00 61.12 442 ASP A O 1
ATOM 3365 N N . LYS A 1 443 ? 9.654 -5.074 -30.539 1.00 54.59 443 LYS A N 1
ATOM 3366 C CA . LYS A 1 443 ? 10.372 -5.928 -31.502 1.00 54.59 443 LYS A CA 1
ATOM 3367 C C . LYS A 1 443 ? 9.497 -6.361 -32.687 1.00 54.59 443 LYS A C 1
ATOM 3369 O O . LYS A 1 443 ? 9.999 -7.040 -33.576 1.00 54.59 443 LYS A O 1
ATOM 3374 N N . THR A 1 444 ? 8.205 -6.023 -32.681 1.00 54.41 444 THR A N 1
ATOM 3375 C CA . THR A 1 444 ? 7.225 -6.420 -33.704 1.00 54.41 444 THR A CA 1
ATOM 3376 C C . THR A 1 444 ? 6.640 -5.256 -34.513 1.00 54.41 444 THR A C 1
ATOM 3378 O O . THR A 1 444 ? 5.791 -5.490 -35.368 1.00 54.41 444 THR A O 1
ATOM 3381 N N . GLY A 1 445 ? 7.076 -4.008 -34.278 1.00 50.12 445 GLY A N 1
ATOM 3382 C CA . GLY A 1 445 ? 6.654 -2.827 -35.057 1.00 50.12 445 GLY A CA 1
ATOM 3383 C C . GLY A 1 445 ? 5.186 -2.399 -34.878 1.00 50.12 445 GLY A C 1
ATOM 3384 O O . GLY A 1 445 ? 4.743 -1.408 -35.471 1.00 50.12 445 GLY A O 1
ATOM 3385 N N . ASN A 1 446 ? 4.418 -3.095 -34.040 1.00 56.06 446 ASN A N 1
ATOM 3386 C CA . ASN A 1 446 ? 3.000 -2.829 -33.822 1.00 56.06 446 ASN A CA 1
ATOM 3387 C C . ASN A 1 446 ? 2.771 -1.589 -32.943 1.00 56.06 446 ASN A C 1
ATOM 3389 O O . ASN A 1 446 ? 3.651 -1.132 -32.215 1.00 56.06 446 ASN A O 1
ATOM 3393 N N . ALA A 1 447 ? 1.572 -1.002 -33.025 1.00 55.88 447 ALA A N 1
ATOM 3394 C CA . ALA A 1 447 ? 1.149 -0.006 -32.044 1.00 55.88 447 ALA A CA 1
ATOM 3395 C C . ALA A 1 447 ? 1.048 -0.690 -30.675 1.00 55.88 447 ALA A C 1
ATOM 3397 O O . ALA A 1 447 ? 0.307 -1.661 -30.530 1.00 55.88 447 ALA A O 1
ATOM 3398 N N . THR A 1 448 ? 1.798 -0.206 -29.687 1.00 62.69 448 THR A N 1
ATOM 3399 C CA . THR A 1 448 ? 1.801 -0.791 -28.348 1.00 62.69 448 THR A CA 1
ATOM 3400 C C . THR A 1 448 ? 0.527 -0.370 -27.609 1.00 62.69 448 THR A C 1
ATOM 3402 O O . THR A 1 448 ? 0.346 0.818 -27.332 1.00 62.69 448 THR A O 1
ATOM 3405 N N . PRO A 1 449 ? -0.396 -1.302 -27.304 1.00 70.56 449 PRO A N 1
ATOM 3406 C CA . PRO A 1 449 ? -1.600 -0.963 -26.558 1.00 70.56 449 PRO A CA 1
ATOM 3407 C C . PRO A 1 449 ? -1.234 -0.527 -25.139 1.00 70.56 449 PRO A C 1
ATOM 3409 O O . PRO A 1 449 ? -0.172 -0.885 -24.617 1.00 70.56 449 PRO A O 1
ATOM 3412 N N . GLU A 1 450 ? -2.122 0.231 -24.500 1.00 79.00 450 GLU A N 1
ATOM 3413 C CA . GLU A 1 450 ? -1.979 0.563 -23.083 1.00 79.00 450 GLU A CA 1
ATOM 3414 C C . GLU A 1 450 ? -1.800 -0.715 -22.265 1.00 79.00 450 GLU A C 1
ATOM 3416 O O . GLU A 1 450 ? -2.475 -1.725 -22.493 1.00 79.00 450 GLU A O 1
ATOM 3421 N N . ARG A 1 451 ? -0.856 -0.687 -21.324 1.00 80.69 451 ARG A N 1
ATOM 3422 C CA . ARG A 1 451 ? -0.546 -1.852 -20.502 1.00 80.69 451 ARG A CA 1
ATOM 3423 C C . ARG A 1 451 ? -0.927 -1.582 -19.061 1.00 80.69 451 ARG A C 1
ATOM 3425 O O . ARG A 1 451 ? -0.352 -0.709 -18.417 1.00 80.69 451 ARG A O 1
ATOM 3432 N N . ASN A 1 452 ? -1.850 -2.394 -18.562 1.00 82.25 452 ASN A N 1
ATOM 3433 C CA . ASN A 1 452 ? -2.172 -2.455 -17.146 1.00 82.25 452 ASN A CA 1
ATOM 3434 C C . ASN A 1 452 ? -1.143 -3.333 -16.425 1.00 82.25 452 ASN A C 1
ATOM 3436 O O . ASN A 1 452 ? -0.817 -4.432 -16.881 1.00 82.25 452 ASN A O 1
ATOM 3440 N N . ILE A 1 453 ? -0.605 -2.823 -15.323 1.00 83.56 453 ILE A N 1
ATOM 3441 C CA . ILE A 1 453 ? 0.354 -3.499 -14.457 1.00 83.56 453 ILE A CA 1
ATOM 3442 C C . ILE A 1 453 ? -0.238 -3.520 -13.054 1.00 83.56 453 ILE A C 1
ATOM 3444 O O . ILE A 1 453 ? -0.382 -2.472 -12.417 1.00 83.56 453 ILE A O 1
ATOM 3448 N N . ASP A 1 454 ? -0.550 -4.724 -12.585 1.00 84.81 454 ASP A N 1
ATOM 3449 C CA . ASP A 1 454 ? -1.073 -4.936 -11.244 1.00 84.81 454 ASP A CA 1
ATOM 3450 C C . ASP A 1 454 ? 0.067 -4.905 -10.222 1.00 84.81 454 ASP A C 1
ATOM 3452 O O . ASP A 1 454 ? 1.040 -5.661 -10.308 1.00 84.81 454 ASP A O 1
ATOM 3456 N N . ILE A 1 455 ? -0.043 -4.000 -9.253 1.00 86.12 455 ILE A N 1
ATOM 3457 C CA . ILE A 1 455 ? 0.939 -3.812 -8.190 1.00 86.12 455 ILE A CA 1
ATOM 3458 C C . ILE A 1 455 ? 0.442 -4.515 -6.928 1.00 86.12 455 ILE A C 1
ATOM 3460 O O . ILE A 1 455 ? -0.651 -4.192 -6.449 1.00 86.12 455 ILE A O 1
ATOM 3464 N N . PRO A 1 456 ? 1.245 -5.413 -6.328 1.00 85.88 456 PRO A N 1
ATOM 3465 C CA . PRO A 1 456 ? 0.890 -6.010 -5.053 1.00 85.88 456 PRO A CA 1
ATOM 3466 C C . PRO A 1 456 ? 0.871 -4.927 -3.969 1.00 85.88 456 PRO A C 1
ATOM 3468 O O . PRO A 1 456 ? 1.831 -4.169 -3.797 1.00 85.88 456 PRO A O 1
ATOM 3471 N N . VAL A 1 457 ? -0.246 -4.856 -3.248 1.00 88.31 457 VAL A N 1
ATOM 3472 C CA . VAL A 1 457 ? -0.420 -3.984 -2.085 1.00 88.31 457 VAL A CA 1
ATOM 3473 C C . VAL A 1 457 ? -0.431 -4.861 -0.844 1.00 88.31 457 VAL A C 1
ATOM 3475 O O . VAL A 1 457 ? -1.201 -5.811 -0.756 1.00 88.31 457 VAL A O 1
ATOM 3478 N N . ASP A 1 458 ? 0.388 -4.523 0.137 1.00 88.88 458 ASP A N 1
ATOM 3479 C CA . ASP A 1 458 ? 0.367 -5.117 1.465 1.00 88.88 458 ASP A CA 1
ATOM 3480 C C . ASP A 1 458 ? -0.318 -4.160 2.427 1.00 88.88 458 ASP A C 1
ATOM 3482 O O . ASP A 1 458 ? -0.023 -2.966 2.437 1.00 88.88 458 ASP A O 1
ATOM 3486 N N . LEU A 1 459 ? -1.246 -4.687 3.222 1.00 91.00 459 LEU A N 1
ATOM 3487 C CA . LEU A 1 459 ? -2.030 -3.928 4.187 1.00 91.00 459 LEU A CA 1
ATOM 3488 C C . LEU A 1 459 ? -1.825 -4.522 5.568 1.00 91.00 459 LEU A C 1
ATOM 3490 O O . LEU A 1 459 ? -1.864 -5.741 5.728 1.00 91.00 459 LEU A O 1
ATOM 3494 N N . ASN A 1 460 ? -1.639 -3.649 6.548 1.00 91.31 460 ASN A N 1
ATOM 3495 C CA . ASN A 1 460 ? -1.567 -4.012 7.949 1.00 91.31 460 ASN A CA 1
ATOM 3496 C C . ASN A 1 460 ? -2.488 -3.097 8.760 1.00 91.31 460 ASN A C 1
ATOM 3498 O O . ASN A 1 460 ? -2.559 -1.891 8.503 1.00 91.31 460 ASN A O 1
ATOM 3502 N N . LEU A 1 461 ? -3.178 -3.669 9.742 1.00 90.94 461 LEU A N 1
ATOM 3503 C CA . LEU A 1 461 ? -4.030 -2.943 10.673 1.00 90.94 461 LEU A CA 1
ATOM 3504 C C . LEU A 1 461 ? -3.650 -3.325 12.096 1.00 90.94 461 LEU A C 1
ATOM 3506 O O . LEU A 1 461 ? -3.594 -4.506 12.422 1.00 90.94 461 LEU A O 1
ATOM 3510 N N . ASP A 1 462 ? -3.477 -2.314 12.937 1.00 89.56 462 ASP A N 1
ATOM 3511 C CA . ASP A 1 462 ? -3.344 -2.477 14.377 1.00 89.56 462 ASP A CA 1
ATOM 3512 C C . ASP A 1 462 ? -4.469 -1.735 15.107 1.00 89.56 462 ASP A C 1
ATOM 3514 O O . ASP A 1 462 ? -4.822 -0.610 14.735 1.00 89.56 462 ASP A O 1
ATOM 3518 N N . ILE A 1 463 ? -5.047 -2.367 16.131 1.00 87.50 463 ILE A N 1
ATOM 3519 C CA . ILE A 1 463 ? -6.112 -1.802 16.974 1.00 87.50 463 ILE A CA 1
ATOM 3520 C C . ILE A 1 463 ? -5.620 -1.804 18.425 1.00 87.50 463 ILE A C 1
ATOM 3522 O O . ILE A 1 463 ? -5.945 -2.683 19.228 1.00 87.50 463 ILE A O 1
ATOM 3526 N N . ASP A 1 464 ? -4.846 -0.779 18.767 1.00 80.31 464 ASP A N 1
ATOM 3527 C CA . ASP A 1 464 ? -4.125 -0.694 20.038 1.00 80.31 464 ASP A CA 1
ATOM 3528 C C . ASP A 1 464 ? -5.047 -0.374 21.229 1.00 80.31 464 ASP A C 1
ATOM 3530 O O . ASP A 1 464 ? -5.013 -1.022 22.282 1.00 80.31 464 ASP A O 1
ATOM 3534 N N . ASN A 1 465 ? -5.932 0.618 21.068 1.00 85.06 465 ASN A N 1
ATOM 3535 C CA . ASN A 1 465 ? -6.665 1.229 22.183 1.00 85.06 465 ASN A CA 1
ATOM 3536 C C . ASN A 1 465 ? -8.173 1.002 22.104 1.00 85.06 465 ASN A C 1
ATOM 3538 O O . ASN A 1 465 ? -8.973 1.935 22.056 1.00 85.06 465 ASN A O 1
ATOM 3542 N N . GLN A 1 466 ? -8.587 -0.261 22.163 1.00 89.31 466 GLN A N 1
ATOM 3543 C CA . GLN A 1 466 ? -9.999 -0.585 22.354 1.00 89.31 466 GLN A CA 1
ATOM 3544 C C . GLN A 1 466 ? -10.379 -0.540 23.841 1.00 89.31 466 GLN A C 1
ATOM 3546 O O . GLN A 1 466 ? -9.760 -1.226 24.664 1.00 89.31 466 GLN A O 1
ATOM 3551 N N . LYS A 1 467 ? -11.413 0.239 24.178 1.00 91.19 467 LYS A N 1
ATOM 3552 C CA . LYS A 1 467 ? -12.000 0.366 25.522 1.00 91.19 467 LYS A CA 1
ATOM 3553 C C . LYS A 1 467 ? -13.512 0.217 25.451 1.00 91.19 467 LYS A C 1
ATOM 3555 O O . LYS A 1 467 ? -14.142 0.582 24.465 1.00 91.19 467 LYS A O 1
ATOM 3560 N N . MET A 1 468 ? -14.090 -0.275 26.537 1.00 90.81 468 MET A N 1
ATOM 3561 C CA . MET A 1 468 ? -15.530 -0.385 26.710 1.00 90.81 468 MET A CA 1
ATOM 3562 C C . MET A 1 468 ? -15.947 0.393 27.955 1.00 90.81 468 MET A C 1
ATOM 3564 O O . MET A 1 468 ? -15.181 0.521 28.908 1.00 90.81 468 MET A O 1
ATOM 3568 N N . THR A 1 469 ? -17.140 0.968 27.940 1.00 91.69 469 THR A N 1
ATOM 3569 C CA . THR A 1 469 ? -17.756 1.623 29.091 1.00 91.69 469 THR A CA 1
ATOM 3570 C C . THR A 1 469 ? -19.227 1.253 29.133 1.00 91.69 469 THR A C 1
ATOM 3572 O O . THR A 1 469 ? -19.933 1.315 28.127 1.00 91.69 469 THR A O 1
ATOM 3575 N N . VAL A 1 470 ? -19.683 0.861 30.317 1.00 90.75 470 VAL A N 1
ATOM 3576 C CA . VAL A 1 470 ? -21.058 0.438 30.576 1.00 90.75 470 VAL A CA 1
ATOM 3577 C C . VAL A 1 470 ? -21.745 1.487 31.439 1.00 90.75 470 VAL A C 1
ATOM 3579 O O . VAL A 1 470 ? -21.224 1.882 32.482 1.00 90.75 470 VAL A O 1
ATOM 3582 N N . GLY A 1 471 ? -22.927 1.921 31.023 1.00 89.00 471 GLY A N 1
ATOM 3583 C CA . GLY A 1 471 ? -23.651 3.013 31.652 1.00 89.00 471 GLY A CA 1
ATOM 3584 C C . GLY A 1 471 ? -23.116 4.387 31.255 1.00 89.00 471 GLY A C 1
ATOM 3585 O O . GLY A 1 471 ? -22.242 4.538 30.398 1.00 89.00 471 GLY A O 1
ATOM 3586 N N . ASP A 1 472 ? -23.652 5.416 31.898 1.00 89.38 472 ASP A N 1
ATOM 3587 C CA . ASP A 1 472 ? -23.250 6.800 31.675 1.00 89.38 472 ASP A CA 1
ATOM 3588 C C . ASP A 1 472 ? -21.918 7.086 32.386 1.00 89.38 472 ASP A C 1
ATOM 3590 O O . ASP A 1 472 ? -21.865 7.445 33.564 1.00 89.38 472 ASP A O 1
ATOM 3594 N N . GLY A 1 473 ? -20.813 6.793 31.694 1.00 86.44 473 GLY A N 1
ATOM 3595 C CA . GLY A 1 473 ? -19.464 6.935 32.246 1.00 86.44 473 GLY A CA 1
ATOM 3596 C C . GLY A 1 473 ? -19.183 5.963 33.395 1.00 86.44 473 GLY A C 1
ATOM 3597 O O . GLY A 1 473 ? -18.601 6.356 34.405 1.00 86.44 473 GLY A O 1
ATOM 3598 N N . GLY A 1 474 ? -19.641 4.710 33.278 1.00 90.56 474 GLY A N 1
ATOM 3599 C CA . GLY A 1 474 ? -19.495 3.711 34.341 1.00 90.56 474 GLY A CA 1
ATOM 3600 C C . GLY A 1 474 ? -20.595 3.779 35.401 1.00 90.56 474 GLY A C 1
ATOM 3601 O O . GLY A 1 474 ? -20.401 3.269 36.504 1.00 90.56 474 GLY A O 1
ATOM 3602 N N . LYS A 1 475 ? -21.727 4.441 35.126 1.00 91.62 475 LYS A N 1
ATOM 3603 C CA . LYS A 1 475 ? -22.816 4.644 36.095 1.00 91.62 475 LYS A CA 1
ATOM 3604 C C . LYS A 1 475 ? -24.150 4.165 35.545 1.00 91.62 475 LYS A C 1
ATOM 3606 O O . LYS A 1 475 ? -24.503 4.451 34.404 1.00 91.62 475 LYS A O 1
ATOM 3611 N N . VAL A 1 476 ? -24.917 3.470 36.376 1.00 91.88 476 VAL A N 1
ATOM 3612 C CA . VAL A 1 476 ? -26.286 3.048 36.062 1.00 91.88 476 VAL A CA 1
ATOM 3613 C C . VAL A 1 476 ? -27.232 3.656 37.082 1.00 91.88 476 VAL A C 1
ATOM 3615 O O . VAL A 1 476 ? -27.084 3.446 38.288 1.00 91.88 476 VAL A O 1
ATOM 3618 N N . TYR A 1 477 ? -28.206 4.412 36.584 1.00 92.12 477 TYR A N 1
ATOM 3619 C CA . TYR A 1 477 ? -29.183 5.119 37.398 1.00 92.12 477 TYR A CA 1
ATOM 3620 C C . TYR A 1 477 ? -30.478 4.320 37.497 1.00 92.12 477 TYR A C 1
ATOM 3622 O O . TYR A 1 477 ? -31.075 3.956 36.489 1.00 92.12 477 TYR A O 1
ATOM 3630 N N . ILE A 1 478 ? -30.925 4.072 38.725 1.00 91.75 478 ILE A N 1
ATOM 3631 C CA . ILE A 1 478 ? -32.142 3.313 39.009 1.00 91.75 478 ILE A CA 1
ATOM 3632 C C . ILE A 1 478 ? -33.175 4.240 39.637 1.00 91.75 478 ILE A C 1
ATOM 3634 O O . ILE A 1 478 ? -32.936 4.725 40.746 1.00 91.75 478 ILE A O 1
ATOM 3638 N N . PRO A 1 479 ? -34.338 4.466 39.012 1.00 91.81 479 PRO A N 1
ATOM 3639 C CA . PRO A 1 479 ? -35.413 5.217 39.636 1.00 91.81 479 PRO A CA 1
ATOM 3640 C C . PRO A 1 479 ? -35.916 4.504 40.898 1.00 91.81 479 PRO A C 1
ATOM 3642 O O . PRO A 1 479 ? -36.246 3.320 40.893 1.00 91.81 479 PRO A O 1
ATOM 3645 N N . LEU A 1 480 ? -35.998 5.246 41.998 1.00 92.06 480 LEU A N 1
ATOM 3646 C CA . LEU A 1 480 ? -36.524 4.795 43.279 1.00 92.06 480 LEU A CA 1
ATOM 3647 C C . LEU A 1 480 ? -37.804 5.554 43.616 1.00 92.06 480 LEU A C 1
ATOM 3649 O O . LEU A 1 480 ? -37.876 6.776 43.502 1.00 92.06 480 LEU A O 1
ATOM 3653 N N . THR A 1 481 ? -38.790 4.849 44.160 1.00 91.75 481 THR A N 1
ATOM 3654 C CA . THR A 1 481 ? -39.925 5.479 44.846 1.00 91.75 481 THR A CA 1
ATOM 3655 C C . THR A 1 481 ? -39.485 6.088 46.183 1.00 91.75 481 THR A C 1
ATOM 3657 O O . THR A 1 481 ? -38.502 5.662 46.798 1.00 91.75 481 THR A O 1
ATOM 3660 N N . MET A 1 482 ? -40.269 7.026 46.722 1.00 90.25 482 MET A N 1
ATOM 3661 C CA . MET A 1 482 ? -40.011 7.620 48.045 1.00 90.25 482 MET A CA 1
ATOM 3662 C C . MET A 1 482 ? -39.878 6.560 49.154 1.00 90.25 482 MET A C 1
ATOM 3664 O O . MET A 1 482 ? -39.036 6.682 50.050 1.00 90.25 482 MET A O 1
ATOM 3668 N N . LYS A 1 483 ? -40.704 5.505 49.094 1.00 90.19 483 LYS A N 1
ATOM 3669 C CA . LYS A 1 483 ? -40.690 4.386 50.048 1.00 90.19 483 LYS A CA 1
ATOM 3670 C C . LYS A 1 483 ? -39.389 3.588 49.941 1.00 90.19 483 LYS A C 1
ATOM 3672 O O . LYS A 1 483 ? -38.765 3.318 50.970 1.00 90.19 483 LYS A O 1
ATOM 3677 N N . GLN A 1 484 ? -38.953 3.277 48.719 1.00 91.62 484 GLN A N 1
ATOM 3678 C CA . GLN A 1 484 ? -37.687 2.585 48.466 1.00 91.62 484 GLN A CA 1
ATOM 3679 C C . GLN A 1 484 ? -36.495 3.433 48.916 1.00 91.62 484 GLN A C 1
ATOM 3681 O O . GLN A 1 484 ? -35.668 2.934 49.675 1.00 91.62 484 GLN A O 1
ATOM 3686 N N . TYR A 1 485 ? -36.445 4.722 48.566 1.00 91.38 485 TYR A N 1
ATOM 3687 C CA . TYR A 1 485 ? -35.369 5.632 48.973 1.00 91.38 485 TYR A CA 1
ATOM 3688 C C . TYR A 1 485 ? -35.210 5.695 50.501 1.00 91.38 485 TYR A C 1
ATOM 3690 O O . TYR A 1 485 ? -34.121 5.472 51.034 1.00 91.38 485 TYR A O 1
ATOM 3698 N N . LYS A 1 486 ? -36.308 5.908 51.241 1.00 90.19 486 LYS A N 1
ATOM 3699 C CA . LYS A 1 486 ? -36.279 5.931 52.717 1.00 90.19 486 LYS A CA 1
ATOM 3700 C C . LYS A 1 486 ? -35.870 4.584 53.324 1.00 90.19 486 LYS A C 1
ATOM 3702 O O . LYS A 1 486 ? -35.218 4.553 54.367 1.00 90.19 486 LYS A O 1
ATOM 3707 N N . SER A 1 487 ? -36.281 3.471 52.716 1.00 90.81 487 SER A N 1
ATOM 3708 C CA . SER A 1 487 ? -35.977 2.119 53.204 1.00 90.81 487 SER A CA 1
ATOM 3709 C C . SER A 1 487 ? -34.513 1.735 52.956 1.00 90.81 487 SER A C 1
ATOM 3711 O O . SER A 1 487 ? -33.833 1.270 53.877 1.00 90.81 487 SER A O 1
ATOM 3713 N N . LEU A 1 488 ? -34.014 1.972 51.740 1.00 90.31 488 LEU A N 1
ATOM 3714 C CA . LEU A 1 488 ? -32.649 1.659 51.314 1.00 90.31 488 LEU A CA 1
ATOM 3715 C C . LEU A 1 488 ? -31.622 2.590 51.968 1.00 90.31 488 LEU A C 1
ATOM 3717 O O . LEU A 1 488 ? -30.589 2.109 52.434 1.00 90.31 488 LEU A O 1
ATOM 3721 N N . GLY A 1 489 ? -31.934 3.877 52.147 1.00 88.44 489 GLY A N 1
ATOM 3722 C CA . GLY A 1 489 ? -31.049 4.845 52.809 1.00 88.44 489 GLY A CA 1
ATOM 3723 C C . GLY A 1 489 ? -30.667 4.501 54.258 1.00 88.44 489 GLY A C 1
ATOM 3724 O O . GLY A 1 489 ? -29.757 5.102 54.812 1.00 88.44 489 GLY A O 1
ATOM 3725 N N . LYS A 1 490 ? -31.313 3.505 54.887 1.00 89.31 490 LYS A N 1
ATOM 3726 C CA . LYS A 1 490 ? -30.911 2.978 56.206 1.00 89.31 490 LYS A CA 1
ATOM 3727 C C . LYS A 1 490 ? -29.671 2.075 56.161 1.00 89.31 490 LYS A C 1
ATOM 3729 O O . LYS A 1 490 ? -29.120 1.759 57.215 1.00 89.31 490 LYS A O 1
ATOM 3734 N N . LYS A 1 491 ? -29.304 1.549 54.987 1.00 88.44 491 LYS A N 1
ATOM 3735 C CA . LYS A 1 491 ? -28.194 0.588 54.802 1.00 88.44 491 LYS A CA 1
ATOM 3736 C C . LYS A 1 491 ? -27.266 0.918 53.633 1.00 88.44 491 LYS A C 1
ATOM 3738 O O . LYS A 1 491 ? -26.162 0.371 53.588 1.00 88.44 491 LYS A O 1
ATOM 3743 N N . PHE A 1 492 ? -27.700 1.795 52.738 1.00 89.38 492 PHE A N 1
ATOM 3744 C CA . PHE A 1 492 ? -26.909 2.346 51.648 1.00 89.38 492 PHE A CA 1
ATOM 3745 C C . PHE A 1 492 ? -26.576 3.806 51.947 1.00 89.38 492 PHE A C 1
ATOM 3747 O O . PHE A 1 492 ? -27.390 4.526 52.526 1.00 89.38 492 PHE A O 1
ATOM 3754 N N . SER A 1 493 ? -25.361 4.219 51.596 1.00 89.06 493 SER A N 1
ATOM 3755 C CA . SER A 1 493 ? -24.892 5.586 51.801 1.00 89.06 493 SER A CA 1
ATOM 3756 C C . SER A 1 493 ? -25.501 6.524 50.765 1.00 89.06 493 SER A C 1
ATOM 3758 O O . SER A 1 493 ? -25.701 6.143 49.610 1.00 89.06 493 SER A O 1
ATOM 3760 N N . ARG A 1 494 ? -25.749 7.771 51.172 1.00 89.81 494 ARG A N 1
ATOM 3761 C CA . ARG A 1 494 ? -25.965 8.859 50.214 1.00 89.81 494 ARG A CA 1
ATOM 3762 C C . ARG A 1 494 ? -24.681 9.097 49.430 1.00 89.81 494 ARG A C 1
ATOM 3764 O O . ARG A 1 494 ? -23.589 8.864 49.949 1.00 89.81 494 ARG A O 1
ATOM 3771 N N . CYS A 1 495 ? -24.834 9.527 48.194 1.00 88.06 495 CYS A N 1
ATOM 3772 C CA . CYS A 1 495 ? -23.734 9.949 47.343 1.00 88.06 495 CYS A CA 1
ATOM 3773 C C . CYS A 1 495 ? -24.230 11.011 46.372 1.00 88.06 495 CYS A C 1
ATOM 3775 O O . CYS A 1 495 ? -25.407 11.368 46.411 1.00 88.06 495 CYS A O 1
ATOM 3777 N N . CYS A 1 496 ? -23.348 11.550 45.551 1.00 87.19 496 CYS A N 1
ATOM 3778 C CA . CYS A 1 496 ? -23.722 12.548 44.563 1.00 87.19 496 CYS A CA 1
ATOM 3779 C C . CYS A 1 496 ? -24.224 11.899 43.270 1.00 87.19 496 CYS A C 1
ATOM 3781 O O . CYS A 1 496 ? -24.220 10.674 43.127 1.00 87.19 496 CYS A O 1
ATOM 3783 N N . SER A 1 497 ? -24.615 12.730 42.303 1.00 84.69 497 SER A N 1
ATOM 3784 C CA . SER A 1 497 ? -24.982 12.282 40.954 1.00 84.69 497 SER A CA 1
ATOM 3785 C C . SER A 1 497 ? -23.853 11.516 40.257 1.00 84.69 497 SER A C 1
ATOM 3787 O O . SER A 1 497 ? -24.121 10.652 39.425 1.00 84.69 497 SER A O 1
ATOM 3789 N N . ASP A 1 498 ? -22.596 11.782 40.613 1.00 85.25 498 ASP A N 1
ATOM 3790 C CA . ASP A 1 498 ? -21.420 11.093 40.086 1.00 85.25 498 ASP A CA 1
ATOM 3791 C C . ASP A 1 498 ? -21.002 9.844 40.885 1.00 85.25 498 ASP A C 1
ATOM 3793 O O . ASP A 1 498 ? -20.057 9.164 40.494 1.00 85.25 498 ASP A O 1
ATOM 3797 N N . GLY A 1 499 ? -21.704 9.520 41.975 1.00 80.75 499 GLY A N 1
ATOM 3798 C CA . GLY A 1 499 ? -21.383 8.402 42.865 1.00 80.75 499 GLY A CA 1
ATOM 3799 C C . GLY A 1 499 ? -20.322 8.707 43.930 1.00 80.75 499 GLY A C 1
ATOM 3800 O O . GLY A 1 499 ? -20.048 7.853 44.778 1.00 80.75 499 GLY A O 1
ATOM 3801 N N . SER A 1 500 ? -19.746 9.911 43.945 1.00 84.69 500 SER A N 1
ATOM 3802 C CA . SER A 1 500 ? -18.782 10.328 44.964 1.00 84.69 500 SER A CA 1
ATOM 3803 C C . SER A 1 500 ? -19.461 10.599 46.314 1.00 84.69 500 SER A C 1
ATOM 3805 O O . SER A 1 500 ? -20.681 10.739 46.427 1.00 84.69 500 SER A O 1
ATOM 3807 N N . LYS A 1 501 ? -18.665 10.629 47.387 1.00 77.31 501 LYS A N 1
ATOM 3808 C CA . LYS A 1 501 ? -19.164 10.834 48.759 1.00 77.31 501 LYS A CA 1
ATOM 3809 C C . LYS A 1 501 ? -19.197 12.309 49.190 1.00 77.31 501 LYS A C 1
ATOM 3811 O O . LYS A 1 501 ? -19.667 12.579 50.287 1.00 77.31 501 LYS A O 1
ATOM 3816 N N . GLY A 1 502 ? -18.681 13.231 48.372 1.00 67.25 502 GLY A N 1
ATOM 3817 C CA . GLY A 1 502 ? -18.235 14.561 48.808 1.00 67.25 502 GLY A CA 1
ATOM 3818 C C . GLY A 1 502 ? -19.177 15.745 48.564 1.00 67.25 502 GLY A C 1
ATOM 3819 O O . GLY A 1 502 ? -18.702 16.870 48.620 1.00 67.25 502 GLY A O 1
ATOM 3820 N N . CYS A 1 503 ? -20.464 15.541 48.267 1.00 63.62 503 CYS A N 1
ATOM 3821 C CA . CYS A 1 503 ? -21.372 16.644 47.885 1.00 63.62 503 CYS A CA 1
ATOM 3822 C C . CYS A 1 503 ? -22.419 17.006 48.944 1.00 63.62 503 CYS A C 1
ATOM 3824 O O . CYS A 1 503 ? -23.414 17.651 48.611 1.00 63.62 503 CYS A O 1
ATOM 3826 N N . PHE A 1 504 ? -22.224 16.558 50.187 1.00 56.03 504 PHE A N 1
ATOM 3827 C CA . PHE A 1 504 ? -23.108 16.842 51.317 1.00 56.03 504 PHE A CA 1
ATOM 3828 C C . PHE A 1 504 ? -22.326 17.274 52.544 1.00 56.03 504 PHE A C 1
ATOM 3830 O O . PHE A 1 504 ? -21.275 16.643 52.803 1.00 56.03 504 PHE A O 1
#

Foldseek 3Di:
DDDDDDDDDDDPDDPPPDPPPQDDQVVLLVLVCVVQHADDPDDAAEDPDPAPFFLQAAQPDQALQSVLVSLVVSLVVCPLVSVVVQQVQLVSLVANGNPGPLQGSVQKAKDKDAFFQWWFKFGSVVVRHTGTHGYRGIFIWIWGHGSHHGDTWIQTNHRRIITDRHDDVPDDPDDDPPPPDDDPPDDPQADPRDNPDHRQFFDWDKAKEKEKEKDKDKDKDKDKDWAWAWEWEDDPHAIFTQGTDTKIKMKMWIKMKMKMWIDMDIATAGDPPPDDDHHHYHYWYKDKDKDFPDKDKAKFDLRHHYHHDPDPVLVVLSPVVTHGDDPCNSHNPPPDDDDWDDDPDPPPDDDDDDDDDDQDRWHWDKAKEKEKEKDKDKDKDKDKDWAWAWEKEWEAAPDDDDVPDDRIWIWTSDIDTMMMMMMTIMMMMIITIDMDIGGGIDSHRDHDYHHYDYIYMDMDMDTDDIDMEIHDRRYDYHYDDPVSCVSSCVPTPTADPVRHNPDD